Protein AF-A0A2B4RYU4-F1 (afdb_monomer)

Foldseek 3Di:
DDDDPQNVQLVLLVCCVVCVPPRVDDDQDPDPLSVVLLVCVVCLLVVLLVLLLLLLCLAPPDDPVPHPDDLCPVLDDPDDDPDPLVVVLSVLSSNVSSLVSLLVSLVVLLVNLVSLVVRHVLSNLVSLVSCVVSVLPLSLLSSLQDQLQCQFQPDSDQPCCDPPNVPPPDPDPDDPVSSVPDDCPVGDPSSVSSLLSSLVSLCSSPPVQLLSLVVCVVSVSLVSLVSQCVPPDLSNVLSSLSSVLSCQLQVDDVVCVVPVVSVVVNVVRPDDDPPRCSNPNPCPVPDSCVRVVVSVVSVVSSVVVCCSPSVDPPVDDDDDDPVVVVPDPPPPDPCVVVVDDDDDDPVCVVCVVVCCVPPPVVDDDPVVVVVPPPDPPPD

Mean predicted aligned error: 12.42 Å

Sequence (379 aa):
MYVSLAEIQVKEEEEAMNRPFTKGKLNVPSNRVEQLYEAMLPNLPQYVIAILKILLAAAPTAKPKTESINILADVFPQDMPSTVLLSMRLGIDVNRHKEIIVKAISAILFLLLKHYKLNHVYQFEYMSQHLVFANCIPLILKYLNQNISAFVAAKNTIPQLDFPACILGDPLELTAESLENADQEACCWRNLFSCINLVRILQKLTKWKHSRTMMLVVFKSAPILKRVLKVKHELLQLYVLKLLKAQTKFLGRNWRKSNMKTMSAIYQRVRHRLNDDWAYGNDLDARPWDFQGEENALRTCVDRFNNRRYGFENFDRLGESAEEDEYQPVDNNVLSVLGEKIELSSDFKNNYERWLEREVFSVSIDWDQLCSCTAQCVE

pLDDT: mean 83.66, std 15.29, range [33.97, 98.69]

Secondary structure (DSSP, 8-state):
-PPPHHHHHHHHHHHHHH-HHHHS-------HHHHHHHHHGGGHHHHHHHHHHHHHHTSTT--TTS-S--TTTTTS-SSPP-SHHHHHHHHHHHHHHHHHHHHHHHHHHHHHHHHHHHH-HHHHHHHHHHHHHTTHHHHHHHHHSS-HHHHHT-----GGGSTTHHHHS------HHHHH-----SS-HHHHHHHHHHHHHHHHHHTT-HHHHHHHHHTTHHHHHHHHTTS--HHHHHHHHHHHHHHHHHHHHHHHHHTHHHHHHHHHHS---TT--TTS---TT--TTTTHHHHHHHHHHHHHHHHHHH----TTSSS--HHHHTTSPP---HHHHTT------HHHHHTHHHHIIIIIISS---THHHH--------

Solvent-accessible surface area (backbone atoms only — not comparable to full-atom values): 22503 Å² total; per-residue (Å²): 133,93,79,53,71,56,58,53,51,52,48,53,52,51,45,17,69,78,33,49,93,86,40,46,82,68,89,76,72,94,43,76,64,48,55,50,47,62,73,38,55,92,49,39,65,60,53,51,45,52,55,51,51,54,46,50,57,38,33,94,84,52,59,89,90,77,54,98,57,73,87,53,66,88,71,57,64,96,68,77,65,89,45,72,68,53,44,54,50,49,53,32,51,56,50,32,51,26,39,51,51,38,29,51,52,30,47,52,57,40,48,50,57,46,52,30,42,72,74,37,49,49,58,23,47,51,56,44,49,47,37,53,73,66,44,43,62,65,51,51,48,56,66,52,61,54,66,52,66,58,55,26,50,41,84,50,74,57,70,70,71,31,87,63,40,57,77,77,47,79,90,71,79,89,44,78,66,62,70,71,64,59,74,89,69,84,51,30,62,50,44,46,52,24,52,39,32,47,44,48,40,54,41,64,63,25,64,97,30,68,40,55,32,41,50,41,57,75,68,56,39,63,71,39,47,59,57,53,52,71,46,93,41,71,71,46,36,48,40,42,38,52,50,48,47,68,37,41,20,57,61,26,68,69,49,49,67,77,35,43,74,57,54,53,49,33,66,75,70,47,91,81,58,96,88,58,61,44,85,49,59,81,44,58,82,68,51,75,69,78,34,46,62,63,56,50,53,51,48,53,54,32,52,50,51,43,48,74,74,63,50,67,76,71,85,80,62,88,73,78,59,73,76,58,65,78,70,50,85,73,84,82,49,66,71,57,65,74,64,55,84,77,83,76,51,70,69,54,67,76,41,43,70,65,46,41,49,59,69,54,70,68,42,90,75,70,67,68,65,73,74,62,70,68,80,80,75,78,129

Radius of gyration: 31.27 Å; Cα contacts (8 Å, |Δi|>4): 278; chains: 1; bounding box: 76×54×91 Å

Structure (mmCIF, N/CA/C/O backbone):
data_AF-A0A2B4RYU4-F1
#
_entry.id   AF-A0A2B4RYU4-F1
#
loop_
_atom_site.group_PDB
_atom_site.id
_atom_site.type_symbol
_atom_site.label_atom_id
_atom_site.label_alt_id
_atom_site.label_comp_id
_atom_site.label_asym_id
_atom_site.label_entity_id
_atom_site.label_seq_id
_atom_site.pdbx_PDB_ins_code
_atom_site.Cartn_x
_atom_site.Cartn_y
_atom_site.Cartn_z
_atom_site.occupancy
_atom_site.B_iso_or_equiv
_atom_site.auth_seq_id
_atom_site.auth_comp_id
_atom_site.auth_asym_id
_atom_site.auth_atom_id
_atom_site.pdbx_PDB_model_num
ATOM 1 N N . MET A 1 1 ? 13.214 -25.270 -10.792 1.00 73.00 1 MET A N 1
ATOM 2 C CA . MET A 1 1 ? 13.384 -23.963 -10.115 1.00 73.00 1 MET A CA 1
ATOM 3 C C . MET A 1 1 ? 12.075 -23.192 -10.288 1.00 73.00 1 MET A C 1
ATOM 5 O O . MET A 1 1 ? 11.528 -23.253 -11.378 1.00 73.00 1 MET A O 1
ATOM 9 N N . TYR A 1 2 ? 11.503 -22.584 -9.242 1.00 82.81 2 TYR A N 1
ATOM 10 C CA . TYR A 1 2 ? 10.251 -21.815 -9.379 1.00 82.81 2 TYR A CA 1
ATOM 11 C C . TYR A 1 2 ? 10.559 -20.449 -9.997 1.00 82.81 2 TYR A C 1
ATOM 13 O O . TYR A 1 2 ? 11.350 -19.711 -9.415 1.00 82.81 2 TYR A O 1
ATOM 21 N N . VAL A 1 3 ? 9.923 -20.124 -11.124 1.00 87.38 3 VAL A N 1
ATOM 22 C CA . VAL A 1 3 ? 9.978 -18.800 -11.762 1.00 87.38 3 VAL A CA 1
ATOM 23 C C . VAL A 1 3 ? 8.671 -18.081 -11.462 1.00 87.38 3 VAL A C 1
ATOM 25 O O . VAL A 1 3 ? 7.588 -18.657 -11.595 1.00 87.38 3 VAL A O 1
ATOM 28 N N . SER A 1 4 ? 8.751 -16.843 -10.987 1.00 91.19 4 SER A N 1
ATOM 29 C CA . SER A 1 4 ? 7.549 -16.076 -10.669 1.00 91.19 4 SER A CA 1
ATOM 30 C C . SER A 1 4 ? 6.933 -15.448 -11.920 1.00 91.19 4 SER A C 1
ATOM 32 O O . SER A 1 4 ? 7.648 -15.061 -12.835 1.00 91.19 4 SER A O 1
ATOM 34 N N . LEU A 1 5 ? 5.609 -15.251 -11.924 1.00 93.25 5 LEU A N 1
ATOM 35 C CA . LEU A 1 5 ? 4.920 -14.533 -13.008 1.00 93.25 5 LEU A CA 1
ATOM 36 C C . LEU A 1 5 ? 5.552 -13.161 -13.300 1.00 93.25 5 LEU A C 1
ATOM 38 O O . LEU A 1 5 ? 5.664 -12.769 -14.450 1.00 93.25 5 LEU A O 1
ATOM 42 N N . ALA A 1 6 ? 6.002 -12.454 -12.261 1.00 93.50 6 ALA A N 1
ATOM 43 C CA . ALA A 1 6 ? 6.658 -11.162 -12.420 1.00 93.50 6 ALA A CA 1
ATOM 44 C C . ALA A 1 6 ? 7.989 -11.265 -13.184 1.00 93.50 6 ALA A C 1
ATOM 46 O O . ALA A 1 6 ? 8.284 -10.388 -13.980 1.00 93.50 6 ALA A O 1
ATOM 47 N N . GLU A 1 7 ? 8.778 -12.320 -12.957 1.00 94.06 7 GLU A N 1
ATOM 48 C CA . GLU A 1 7 ? 10.036 -12.548 -13.688 1.00 94.06 7 GLU A CA 1
ATOM 49 C C . GLU A 1 7 ? 9.767 -12.897 -15.154 1.00 94.06 7 GLU A C 1
ATOM 51 O O . GLU A 1 7 ? 10.489 -12.429 -16.026 1.00 94.06 7 GLU A O 1
ATOM 56 N N . ILE A 1 8 ? 8.705 -13.663 -15.428 1.00 94.50 8 ILE A N 1
ATOM 57 C CA . ILE A 1 8 ? 8.271 -13.971 -16.799 1.00 94.50 8 ILE A CA 1
ATOM 58 C C . ILE A 1 8 ? 7.878 -12.680 -17.524 1.00 94.50 8 ILE A C 1
ATOM 60 O O . ILE A 1 8 ? 8.411 -12.399 -18.588 1.00 94.50 8 ILE A O 1
ATOM 64 N N . GLN A 1 9 ? 7.022 -11.864 -16.905 1.00 94.50 9 GLN A N 1
ATOM 65 C CA . GLN A 1 9 ? 6.551 -10.600 -17.477 1.00 94.50 9 GLN A CA 1
ATOM 66 C C . GLN A 1 9 ? 7.686 -9.601 -17.732 1.00 94.50 9 GLN A C 1
ATOM 68 O O . GLN A 1 9 ? 7.740 -9.000 -18.796 1.00 94.50 9 GLN A O 1
ATOM 73 N N . VAL A 1 10 ? 8.621 -9.437 -16.786 1.00 94.44 10 VAL A N 1
ATOM 74 C CA . VAL A 1 10 ? 9.797 -8.571 -17.002 1.00 94.44 10 VAL A CA 1
ATOM 75 C C . VAL A 1 10 ? 10.630 -9.073 -18.179 1.00 94.44 10 VAL A C 1
ATOM 77 O O . VAL A 1 10 ? 11.020 -8.278 -19.026 1.00 94.44 10 VAL A O 1
ATOM 80 N N . LYS A 1 11 ? 10.863 -10.386 -18.266 1.00 93.50 11 LYS A N 1
ATOM 81 C CA . LYS A 1 11 ? 11.647 -10.971 -19.353 1.00 93.50 11 LYS A CA 1
ATOM 82 C C . LYS A 1 11 ? 10.973 -10.797 -20.718 1.00 93.50 11 LYS A C 1
ATOM 84 O O . LYS A 1 11 ? 11.658 -10.518 -21.693 1.00 93.50 11 LYS A O 1
ATOM 89 N N . GLU A 1 12 ? 9.651 -10.943 -20.795 1.00 91.12 12 GLU A N 1
ATOM 90 C CA . GLU A 1 12 ? 8.887 -10.700 -22.028 1.00 91.12 12 GLU A CA 1
ATOM 91 C C . GLU A 1 12 ? 9.029 -9.249 -22.507 1.00 91.12 12 GLU A C 1
ATOM 93 O O . GLU A 1 12 ? 9.230 -9.014 -23.696 1.00 91.12 12 GLU A O 1
ATOM 98 N N . GLU A 1 13 ? 8.994 -8.280 -21.588 1.00 91.25 13 GLU A N 1
ATOM 99 C CA . GLU A 1 13 ? 9.215 -6.867 -21.912 1.00 91.25 13 GLU A CA 1
ATOM 100 C C . GLU A 1 13 ? 10.665 -6.585 -22.339 1.00 91.25 13 GLU A C 1
ATOM 102 O O . GLU A 1 13 ? 10.893 -5.864 -23.308 1.00 91.25 13 GLU A O 1
ATOM 107 N N . GLU A 1 14 ? 11.654 -7.197 -21.683 1.00 90.69 14 GLU A N 1
ATOM 108 C CA . GLU A 1 14 ? 13.061 -7.108 -22.099 1.00 90.69 14 GLU A CA 1
ATOM 109 C C . GLU A 1 14 ? 13.287 -7.713 -23.495 1.00 90.69 14 GLU A C 1
ATOM 111 O O . GLU A 1 14 ? 14.014 -7.146 -24.310 1.00 90.69 14 GLU A O 1
ATOM 116 N N . GLU A 1 15 ? 12.661 -8.851 -23.804 1.00 90.12 15 GLU A N 1
ATOM 117 C CA . GLU A 1 15 ? 12.723 -9.471 -25.132 1.00 90.12 15 GLU A CA 1
ATOM 118 C C . GLU A 1 15 ? 12.046 -8.605 -26.199 1.00 90.12 15 GLU A C 1
ATOM 120 O O . GLU A 1 15 ? 12.598 -8.456 -27.291 1.00 90.12 15 GLU A O 1
ATOM 125 N N . ALA A 1 16 ? 10.893 -8.006 -25.886 1.00 85.75 16 ALA A N 1
ATOM 126 C CA . ALA A 1 16 ? 10.193 -7.089 -26.782 1.00 85.75 16 ALA A CA 1
ATOM 127 C C . ALA A 1 16 ? 11.036 -5.848 -27.102 1.00 85.75 16 ALA A C 1
ATOM 129 O O . ALA A 1 16 ? 11.070 -5.414 -28.251 1.00 85.75 16 ALA A O 1
ATOM 130 N N . MET A 1 17 ? 11.762 -5.321 -26.113 1.00 82.06 17 MET A N 1
ATOM 131 C CA . MET A 1 17 ? 12.671 -4.189 -26.298 1.00 82.06 17 MET A CA 1
ATOM 132 C C . MET A 1 17 ? 13.934 -4.552 -27.083 1.00 82.06 17 MET A C 1
ATOM 134 O O . MET A 1 17 ? 14.358 -3.794 -27.946 1.00 82.06 17 MET A O 1
ATOM 138 N N . ASN A 1 18 ? 14.545 -5.702 -26.795 1.00 85.19 18 ASN A N 1
ATOM 139 C CA . ASN A 1 18 ? 15.780 -6.122 -27.464 1.00 85.19 18 ASN A CA 1
ATOM 140 C C . ASN A 1 18 ? 15.540 -6.611 -28.899 1.00 85.19 18 ASN A C 1
ATOM 142 O O . ASN A 1 18 ? 16.479 -6.700 -29.689 1.00 85.19 18 ASN A O 1
ATOM 146 N N . ARG A 1 19 ? 14.306 -7.013 -29.225 1.00 83.25 19 ARG A N 1
ATOM 147 C CA . ARG A 1 19 ? 13.935 -7.582 -30.526 1.00 83.25 19 ARG A CA 1
ATOM 148 C C . ARG A 1 19 ? 12.606 -6.994 -31.021 1.00 83.25 19 ARG A C 1
ATOM 150 O O . ARG A 1 19 ? 11.645 -7.753 -31.199 1.00 83.25 19 ARG A O 1
ATOM 157 N N . PRO A 1 20 ? 12.539 -5.677 -31.292 1.00 77.12 20 PRO A N 1
ATOM 158 C CA . PRO A 1 20 ? 11.285 -4.988 -31.608 1.00 77.12 20 PRO A CA 1
ATOM 159 C C . PRO A 1 20 ? 10.565 -5.602 -32.818 1.00 77.12 20 PRO A C 1
ATOM 161 O O . PRO A 1 20 ? 9.358 -5.831 -32.772 1.00 77.12 20 PRO A O 1
ATOM 164 N N . PHE A 1 21 ? 11.306 -6.017 -33.847 1.00 70.06 21 PHE A N 1
ATOM 165 C CA . PHE A 1 21 ? 10.738 -6.604 -35.067 1.00 70.06 21 PHE A CA 1
ATOM 166 C C . PHE A 1 21 ? 10.074 -7.975 -34.887 1.00 70.06 21 PHE A C 1
ATOM 168 O O . PHE A 1 21 ? 9.107 -8.289 -35.575 1.00 70.06 21 PHE A O 1
ATOM 175 N N . THR A 1 22 ? 10.586 -8.817 -33.983 1.00 74.00 22 THR A N 1
ATOM 176 C CA . THR A 1 22 ? 10.101 -10.206 -33.825 1.00 74.00 22 THR A CA 1
ATOM 177 C C . THR A 1 22 ? 9.258 -10.409 -32.573 1.00 74.00 22 THR A C 1
ATOM 179 O O . THR A 1 22 ? 8.440 -11.328 -32.521 1.00 74.00 22 THR A O 1
ATOM 182 N N . LYS A 1 23 ? 9.460 -9.573 -31.551 1.00 73.94 23 LYS A N 1
ATOM 183 C CA . LYS A 1 23 ? 8.841 -9.695 -30.227 1.00 73.94 23 LYS A CA 1
ATOM 184 C C . LYS A 1 23 ? 8.180 -8.403 -29.737 1.00 73.94 23 LYS A C 1
ATOM 186 O O . LYS A 1 23 ? 7.571 -8.430 -28.674 1.00 73.94 23 LYS A O 1
ATOM 191 N N . GLY A 1 24 ? 8.247 -7.301 -30.490 1.00 66.25 24 GLY A N 1
ATOM 192 C CA . GLY A 1 24 ? 7.692 -6.005 -30.074 1.00 66.25 24 GLY A CA 1
ATOM 193 C C . GLY A 1 24 ? 6.163 -5.979 -29.960 1.00 66.25 24 GLY A C 1
ATOM 194 O O . GLY A 1 24 ? 5.617 -5.294 -29.091 1.00 66.25 24 GLY A O 1
ATOM 195 N N . LYS A 1 25 ? 5.457 -6.777 -30.777 1.00 68.69 25 LYS A N 1
ATOM 196 C CA . LYS A 1 25 ? 3.997 -6.949 -30.695 1.00 68.69 25 LYS A CA 1
ATOM 197 C C . LYS A 1 25 ? 3.640 -8.023 -29.668 1.00 68.69 25 LYS A C 1
ATOM 199 O O . LYS A 1 25 ? 3.584 -9.211 -29.978 1.00 68.69 25 LYS A O 1
ATOM 204 N N . LEU A 1 26 ? 3.385 -7.589 -28.436 1.00 75.56 26 LEU A N 1
ATOM 205 C CA . LEU A 1 26 ? 2.845 -8.440 -27.375 1.00 75.56 26 LEU A CA 1
ATOM 206 C C . LEU A 1 26 ? 1.313 -8.405 -27.385 1.00 75.56 26 LEU A C 1
ATOM 208 O O . LEU A 1 26 ? 0.710 -7.338 -27.473 1.00 75.56 26 LEU A O 1
ATOM 212 N N . ASN A 1 27 ? 0.683 -9.574 -27.241 1.00 77.12 27 ASN A N 1
ATOM 213 C CA . ASN A 1 27 ? -0.769 -9.671 -27.102 1.00 77.12 27 ASN A CA 1
ATOM 214 C C . ASN A 1 27 ? -1.208 -9.091 -25.755 1.00 77.12 27 ASN A C 1
ATOM 216 O O . ASN A 1 27 ? -0.946 -9.663 -24.694 1.00 77.12 27 ASN A O 1
ATOM 220 N N . VAL A 1 28 ? -1.910 -7.964 -25.810 1.00 82.06 28 VAL A N 1
ATOM 221 C CA . VAL A 1 28 ? -2.458 -7.293 -24.634 1.00 82.06 28 VAL A CA 1
ATOM 222 C C . VAL A 1 28 ? -3.771 -7.974 -24.222 1.00 82.06 28 VAL A C 1
ATOM 224 O O . VAL A 1 28 ? -4.715 -8.013 -25.013 1.00 82.06 28 VAL A O 1
ATOM 227 N N . PRO A 1 29 ? -3.882 -8.539 -23.004 1.00 80.88 29 PRO A N 1
ATOM 228 C CA . PRO A 1 29 ? -5.130 -9.125 -22.533 1.00 80.88 29 PRO A CA 1
ATOM 229 C C . PRO A 1 29 ? -6.221 -8.059 -22.362 1.00 80.88 29 PRO A C 1
ATOM 231 O O . PRO A 1 29 ? -6.123 -7.201 -21.490 1.00 80.88 29 PRO A O 1
ATOM 234 N N . SER A 1 30 ? -7.318 -8.171 -23.116 1.00 84.25 30 SER A N 1
ATOM 235 C CA . SER A 1 30 ? -8.495 -7.300 -22.966 1.00 84.25 30 SER A CA 1
ATOM 236 C C . SER A 1 30 ? -9.383 -7.757 -21.804 1.00 84.25 30 SER A C 1
ATOM 238 O O . SER A 1 30 ? -10.428 -8.386 -21.976 1.00 84.25 30 SER A O 1
ATOM 240 N N . ASN A 1 31 ? -8.930 -7.501 -20.578 1.00 93.75 31 ASN A N 1
ATOM 241 C CA . ASN A 1 31 ? -9.692 -7.781 -19.364 1.00 93.75 31 ASN A CA 1
ATOM 242 C C . ASN A 1 31 ? -10.094 -6.480 -18.646 1.00 93.75 31 ASN A C 1
ATOM 244 O O . ASN A 1 31 ? -9.566 -5.405 -18.914 1.00 93.75 31 ASN A O 1
ATOM 248 N N . ARG A 1 32 ? -11.029 -6.569 -17.691 1.00 95.31 32 ARG A N 1
ATOM 249 C CA . ARG A 1 32 ? -11.532 -5.387 -16.959 1.00 95.31 32 ARG A CA 1
ATOM 250 C C . ARG A 1 32 ? -10.447 -4.645 -16.170 1.00 95.31 32 ARG A C 1
ATOM 252 O O . ARG A 1 32 ? -10.604 -3.461 -15.903 1.00 95.31 32 ARG A O 1
ATOM 259 N N . VAL A 1 33 ? -9.387 -5.338 -15.749 1.00 95.75 33 VAL A N 1
ATOM 260 C CA . VAL A 1 33 ? -8.271 -4.721 -15.016 1.00 95.75 33 VAL A CA 1
ATOM 261 C C . VAL A 1 33 ? -7.400 -3.908 -15.968 1.00 95.75 33 VAL A C 1
ATOM 263 O O . VAL A 1 33 ? -6.996 -2.811 -15.600 1.00 95.75 33 VAL A O 1
ATOM 266 N N . GLU A 1 34 ? -7.163 -4.421 -17.174 1.00 95.06 34 GLU A N 1
ATOM 267 C CA . GLU A 1 34 ? -6.465 -3.717 -18.250 1.00 95.06 34 GLU A CA 1
ATOM 268 C C . GLU A 1 34 ? -7.203 -2.435 -18.636 1.00 95.06 34 GLU A C 1
ATOM 270 O O . GLU A 1 34 ? -6.629 -1.357 -18.543 1.00 95.06 34 GLU A O 1
ATOM 275 N N . GLN A 1 35 ? -8.497 -2.546 -18.950 1.00 94.62 35 GLN A N 1
ATOM 276 C CA . GLN A 1 35 ? -9.337 -1.404 -19.333 1.00 94.62 35 GLN A CA 1
ATOM 277 C C . GLN A 1 35 ? -9.382 -0.338 -18.232 1.00 94.62 35 GLN A C 1
ATOM 279 O O . GLN A 1 35 ? -9.326 0.858 -18.505 1.00 94.62 35 GLN A O 1
ATOM 284 N N . LEU A 1 36 ? -9.459 -0.761 -16.963 1.00 95.94 36 LEU A N 1
ATOM 285 C CA . LEU A 1 36 ? -9.406 0.165 -15.834 1.00 95.94 36 LEU A CA 1
ATOM 286 C C . LEU A 1 36 ? -8.035 0.841 -15.718 1.00 95.94 36 LEU A C 1
ATOM 288 O O . LEU A 1 36 ? -7.981 2.037 -15.444 1.00 95.94 36 LEU A O 1
ATOM 292 N N . TYR A 1 37 ? -6.938 0.096 -15.890 1.00 96.31 37 TYR A N 1
ATOM 293 C CA . TYR A 1 37 ? -5.592 0.661 -15.829 1.00 96.31 37 TYR A CA 1
ATOM 294 C C . TYR A 1 37 ? -5.393 1.714 -16.917 1.00 96.31 37 TYR A C 1
ATOM 296 O O . TYR A 1 37 ? -4.985 2.826 -16.601 1.00 96.31 37 TYR A O 1
ATOM 304 N N . GLU A 1 38 ? -5.741 1.378 -18.158 1.00 94.31 38 GLU A N 1
ATOM 305 C CA . GLU A 1 38 ? -5.667 2.262 -19.321 1.00 94.31 38 GLU A CA 1
ATOM 306 C C . GLU A 1 38 ? -6.496 3.536 -19.115 1.00 94.31 38 GLU A C 1
ATOM 308 O O . GLU A 1 38 ? -5.972 4.642 -19.229 1.00 94.31 38 GLU A O 1
ATOM 313 N N . ALA A 1 39 ? -7.755 3.403 -18.683 1.00 94.12 39 ALA A N 1
ATOM 314 C CA . ALA A 1 39 ? -8.619 4.550 -18.403 1.00 94.12 39 ALA A CA 1
ATOM 315 C C . ALA A 1 39 ? -8.094 5.434 -17.256 1.00 94.12 39 ALA A C 1
ATOM 317 O O . ALA A 1 39 ? -8.289 6.650 -17.255 1.00 94.12 39 ALA A O 1
ATOM 318 N N . MET A 1 40 ? -7.439 4.838 -16.254 1.00 95.06 40 MET A N 1
ATOM 319 C CA . MET A 1 40 ? -6.868 5.586 -15.134 1.00 95.06 40 MET A CA 1
ATOM 320 C C . MET A 1 40 ? -5.502 6.199 -15.450 1.00 95.06 40 MET A C 1
ATOM 322 O O . MET A 1 40 ? -5.127 7.154 -14.772 1.00 95.06 40 MET A O 1
ATOM 326 N N . LEU A 1 41 ? -4.759 5.666 -16.424 1.00 93.81 41 LEU A N 1
ATOM 327 C CA . LEU A 1 41 ? -3.349 5.977 -16.664 1.00 93.81 41 LEU A CA 1
ATOM 328 C C . LEU A 1 41 ? -3.058 7.486 -16.809 1.00 93.81 41 LEU A C 1
ATOM 330 O O . LEU A 1 41 ? -2.177 7.954 -16.081 1.00 93.81 41 LEU A O 1
ATOM 334 N N . PRO A 1 42 ? -3.806 8.280 -17.612 1.00 92.69 42 PRO A N 1
ATOM 335 C CA . PRO A 1 42 ? -3.514 9.707 -17.816 1.00 92.69 42 PRO A CA 1
ATOM 336 C C . PRO A 1 42 ? -3.561 10.546 -16.539 1.00 92.69 42 PRO A C 1
ATOM 338 O O . PRO A 1 42 ? -2.812 11.506 -16.381 1.00 92.69 42 PRO A O 1
ATOM 341 N N . ASN A 1 43 ? -4.462 10.181 -15.624 1.00 94.38 43 ASN A N 1
ATOM 342 C CA . ASN A 1 43 ? -4.761 10.946 -14.415 1.00 94.38 43 ASN A CA 1
ATOM 343 C C . ASN A 1 43 ? -4.404 10.184 -13.128 1.00 94.38 43 ASN A C 1
ATOM 345 O O . ASN A 1 43 ? -4.799 10.575 -12.023 1.00 94.38 43 ASN A O 1
ATOM 349 N N . LEU A 1 44 ? -3.663 9.075 -13.244 1.00 93.44 44 LEU A N 1
ATOM 350 C CA . LEU A 1 44 ? -3.334 8.216 -12.111 1.00 93.44 44 LEU A CA 1
ATOM 351 C C . LEU A 1 44 ? -2.614 8.974 -10.983 1.00 93.44 44 LEU A C 1
ATOM 353 O O . LEU A 1 44 ? -3.003 8.781 -9.825 1.00 93.44 44 LEU A O 1
ATOM 357 N N . PRO A 1 45 ? -1.627 9.856 -11.254 1.00 93.62 45 PRO A N 1
ATOM 358 C CA . PRO A 1 45 ? -0.973 10.628 -10.199 1.00 93.62 45 PRO A CA 1
ATOM 359 C C . PRO A 1 45 ? -1.967 11.489 -9.407 1.00 93.62 45 PRO A C 1
ATOM 361 O O . PRO A 1 45 ? -1.931 11.508 -8.174 1.00 93.62 45 PRO A O 1
ATOM 364 N N . GLN A 1 46 ? -2.902 12.155 -10.094 1.00 94.88 46 GLN A N 1
ATOM 365 C CA . GLN A 1 46 ? -3.934 12.987 -9.474 1.00 94.88 46 GLN A CA 1
ATOM 366 C C . GLN A 1 46 ? -4.889 12.137 -8.628 1.00 94.88 46 GLN A C 1
ATOM 368 O O . GLN A 1 46 ? -5.178 12.504 -7.487 1.00 94.88 46 GLN A O 1
ATOM 373 N N . TYR A 1 47 ? -5.331 10.980 -9.135 1.00 95.88 47 TYR A N 1
ATOM 374 C CA . TYR A 1 47 ? -6.201 10.061 -8.393 1.00 95.88 47 TYR A CA 1
ATOM 375 C C . TYR A 1 47 ? -5.531 9.526 -7.126 1.00 95.88 47 TYR A C 1
ATOM 377 O O . TYR A 1 47 ? -6.155 9.487 -6.062 1.00 95.88 47 TYR A O 1
ATOM 385 N N . VAL A 1 48 ? -4.248 9.165 -7.209 1.00 96.44 48 VAL A N 1
ATOM 386 C CA . VAL A 1 48 ? -3.463 8.725 -6.050 1.00 96.44 48 VAL A CA 1
ATOM 387 C C . VAL A 1 48 ? -3.379 9.836 -5.005 1.00 96.44 48 VAL A C 1
ATOM 389 O O . VAL A 1 48 ? -3.686 9.597 -3.836 1.00 96.44 48 VAL A O 1
ATOM 392 N N . ILE A 1 49 ? -3.024 11.059 -5.406 1.00 94.94 49 ILE A N 1
ATOM 393 C CA . ILE A 1 49 ? -2.938 12.203 -4.487 1.00 94.94 49 ILE A CA 1
ATOM 394 C C . ILE A 1 49 ? -4.298 12.483 -3.838 1.00 94.94 49 ILE A C 1
ATOM 396 O O . ILE A 1 49 ? -4.362 12.675 -2.623 1.00 94.94 49 ILE A O 1
ATOM 400 N N . ALA A 1 50 ? -5.383 12.485 -4.615 1.00 94.00 50 ALA A N 1
ATOM 401 C CA . ALA A 1 50 ? -6.731 12.736 -4.112 1.00 94.00 50 ALA A CA 1
ATOM 402 C C . ALA A 1 50 ? -7.139 11.704 -3.050 1.00 94.00 50 ALA A C 1
ATOM 404 O O . ALA A 1 50 ? -7.508 12.079 -1.936 1.00 94.00 50 ALA A O 1
ATOM 405 N N . ILE A 1 51 ? -6.984 10.408 -3.342 1.00 95.25 51 ILE A N 1
ATOM 406 C CA . ILE A 1 51 ? -7.320 9.330 -2.403 1.00 95.25 51 ILE A CA 1
ATOM 407 C C . ILE A 1 51 ? -6.480 9.421 -1.120 1.00 95.25 51 ILE A C 1
ATOM 409 O O . ILE A 1 51 ? -7.010 9.244 -0.021 1.00 95.25 51 ILE A O 1
ATOM 413 N N . LEU A 1 52 ? -5.182 9.725 -1.222 1.00 95.38 52 LEU A N 1
ATOM 414 C CA . LEU A 1 52 ? -4.324 9.862 -0.041 1.00 95.38 52 LEU A CA 1
ATOM 415 C C . LEU A 1 52 ? -4.649 11.114 0.785 1.00 95.38 52 LEU A C 1
ATOM 417 O O . LEU A 1 52 ? -4.567 11.058 2.012 1.00 95.38 52 LEU A O 1
ATOM 421 N N . LYS A 1 53 ? -5.063 12.221 0.155 1.00 92.81 53 LYS A N 1
ATOM 422 C CA . LYS A 1 53 ? -5.546 13.413 0.871 1.00 92.81 53 LYS A CA 1
ATOM 423 C C . LYS A 1 53 ? -6.826 13.119 1.654 1.00 92.81 53 LYS A C 1
ATOM 425 O O . LYS A 1 53 ? -6.920 13.524 2.809 1.00 92.81 53 LYS A O 1
ATOM 430 N N . ILE A 1 54 ? -7.767 12.369 1.075 1.00 92.88 54 ILE A N 1
ATOM 431 C CA . ILE A 1 54 ? -8.988 11.944 1.782 1.00 92.88 54 ILE A CA 1
ATOM 432 C C . ILE A 1 54 ? -8.631 10.999 2.943 1.00 92.88 54 ILE A C 1
ATOM 434 O O . ILE A 1 54 ? -9.160 11.141 4.044 1.00 92.88 54 ILE A O 1
ATOM 438 N N . LEU A 1 55 ? -7.685 10.073 2.742 1.00 93.12 55 LEU A N 1
ATOM 439 C CA . LEU A 1 55 ? -7.207 9.186 3.809 1.00 93.12 55 LEU A CA 1
ATOM 440 C C . LEU A 1 55 ? -6.556 9.960 4.963 1.00 93.12 55 LEU A C 1
ATOM 442 O O . LEU A 1 55 ? -6.752 9.606 6.126 1.00 93.12 55 LEU A O 1
ATOM 446 N N . LEU A 1 56 ? -5.778 10.998 4.646 1.00 91.62 56 LEU A N 1
ATOM 447 C CA . LEU A 1 56 ? -5.199 11.896 5.640 1.00 91.62 56 LEU A CA 1
ATOM 448 C C . LEU A 1 56 ? -6.298 12.632 6.414 1.00 91.62 56 LEU A C 1
ATOM 450 O O . LEU A 1 56 ? -6.231 12.641 7.640 1.00 91.62 56 LEU A O 1
ATOM 454 N N . ALA A 1 57 ? -7.328 13.127 5.722 1.00 89.00 57 ALA A N 1
ATOM 455 C CA . ALA A 1 57 ? -8.444 13.825 6.354 1.00 89.00 57 ALA A CA 1
ATOM 456 C C . ALA A 1 57 ? -9.278 12.949 7.298 1.00 89.00 57 ALA A C 1
ATOM 458 O O . ALA A 1 57 ? -9.784 13.394 8.329 1.00 89.00 57 ALA A O 1
ATOM 459 N N . ALA A 1 58 ? -9.371 11.658 6.987 1.00 88.88 58 ALA A N 1
ATOM 460 C CA . ALA A 1 58 ? -10.036 10.678 7.834 1.00 88.88 58 ALA A CA 1
ATOM 461 C C . ALA A 1 58 ? -9.133 10.116 8.951 1.00 88.88 58 ALA A C 1
ATOM 463 O O . ALA A 1 58 ? -9.562 9.249 9.718 1.00 88.88 58 ALA A O 1
ATOM 464 N N . ALA A 1 59 ? -7.884 10.579 9.076 1.00 85.25 59 ALA A N 1
ATOM 465 C CA . ALA A 1 59 ? -6.987 10.103 10.120 1.00 85.25 59 ALA A CA 1
ATOM 466 C C . ALA A 1 59 ? -7.475 10.551 11.516 1.00 85.25 59 ALA A C 1
ATOM 468 O O . ALA A 1 59 ? -7.840 11.711 11.704 1.00 85.25 59 ALA A O 1
ATOM 469 N N . PRO A 1 60 ? -7.400 9.698 12.554 1.00 74.00 60 PRO A N 1
ATOM 470 C CA . PRO A 1 60 ? -7.855 10.062 13.904 1.00 74.00 60 PRO A CA 1
ATOM 471 C C . PRO A 1 60 ? -7.108 11.248 14.535 1.00 74.00 60 PRO A C 1
ATOM 473 O O . PRO A 1 60 ? -7.614 11.892 15.445 1.00 74.00 60 PRO A O 1
ATOM 476 N N . THR A 1 61 ? -5.899 11.549 14.049 1.00 72.12 61 THR A N 1
ATOM 477 C CA . THR A 1 61 ? -5.058 12.671 14.507 1.00 72.12 61 THR A CA 1
ATOM 478 C C . THR A 1 61 ? -5.153 13.915 13.616 1.00 72.12 61 THR A C 1
ATOM 480 O O . THR A 1 61 ? -4.408 14.877 13.827 1.00 72.12 61 THR A O 1
ATOM 483 N N . ALA A 1 62 ? -6.024 13.899 12.605 1.00 69.12 62 ALA A N 1
ATOM 484 C CA . ALA A 1 62 ? -6.276 15.032 11.724 1.00 69.12 62 ALA A CA 1
ATOM 485 C C . ALA A 1 62 ? -6.845 16.217 12.519 1.00 69.12 62 ALA A C 1
ATOM 487 O O . ALA A 1 62 ? -7.840 16.081 13.236 1.00 69.12 62 ALA A O 1
ATOM 488 N N . LYS A 1 63 ? -6.201 17.387 12.414 1.00 61.50 63 LYS A N 1
ATOM 489 C CA . LYS A 1 63 ? -6.730 18.630 12.987 1.00 61.50 63 LYS A CA 1
ATOM 490 C C . LYS A 1 63 ? -7.666 19.281 11.957 1.00 61.50 63 LYS A C 1
ATOM 492 O O . LYS A 1 63 ? -7.230 19.493 10.827 1.00 61.50 63 LYS A O 1
ATOM 497 N N . PRO A 1 64 ? -8.883 19.706 12.346 1.00 55.28 64 PRO A N 1
ATOM 498 C CA . PRO A 1 64 ? -9.887 20.233 11.415 1.00 55.28 64 PRO A CA 1
ATOM 499 C C . PRO A 1 64 ? -9.479 21.532 10.696 1.00 55.28 64 PRO A C 1
ATOM 501 O O . PRO A 1 64 ? -10.080 21.884 9.693 1.00 55.28 64 PRO A O 1
ATOM 504 N N . LYS A 1 65 ? -8.452 22.251 11.174 1.00 51.00 65 LYS A N 1
ATOM 505 C CA . LYS A 1 65 ? -8.005 23.535 10.595 1.00 51.00 65 LYS A CA 1
ATOM 506 C C . LYS A 1 65 ? -6.942 23.417 9.492 1.00 51.00 65 LYS A C 1
ATOM 508 O O . LYS A 1 65 ? -6.544 24.438 8.948 1.00 51.00 65 LYS A O 1
ATOM 513 N N . THR A 1 66 ? -6.435 22.220 9.192 1.00 50.69 66 THR A N 1
ATOM 514 C CA . THR A 1 66 ? -5.229 22.053 8.347 1.00 50.69 66 THR A CA 1
ATOM 515 C C . THR A 1 66 ? -5.441 21.279 7.051 1.00 50.69 66 THR A C 1
ATOM 517 O O . THR A 1 66 ? -4.485 21.096 6.301 1.00 50.69 66 THR A O 1
ATOM 520 N N . GLU A 1 67 ? -6.653 20.810 6.763 1.00 55.31 67 GLU A N 1
ATOM 521 C CA . GLU A 1 67 ? -6.899 19.923 5.625 1.00 55.31 67 GLU A CA 1
ATOM 522 C C . GLU A 1 67 ? -7.862 20.567 4.633 1.00 55.31 67 GLU A C 1
ATOM 524 O O . GLU A 1 67 ? -8.935 21.037 4.991 1.00 55.31 67 GLU A O 1
ATOM 529 N N . SER A 1 68 ? -7.462 20.591 3.362 1.00 61.19 68 SER A N 1
ATOM 530 C CA . SER A 1 68 ? -8.209 21.228 2.273 1.00 61.19 68 SER A CA 1
ATOM 531 C C . SER A 1 68 ? -9.507 20.501 1.896 1.00 61.19 68 SER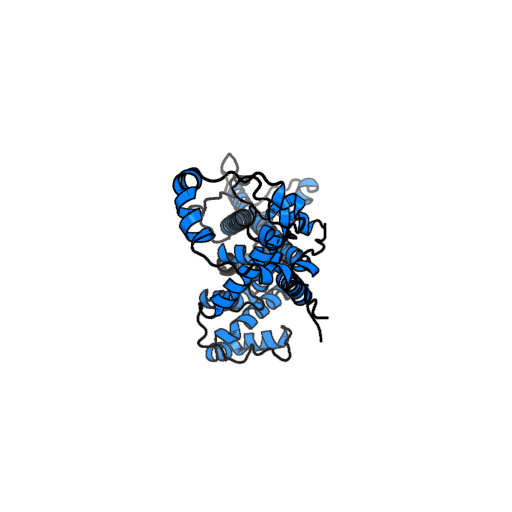 A C 1
ATOM 533 O O . SER A 1 68 ? -10.215 20.959 1.009 1.00 61.19 68 SER A O 1
ATOM 535 N N . ILE A 1 69 ? -9.788 19.341 2.501 1.00 74.38 69 ILE A N 1
ATOM 536 C CA . ILE A 1 69 ? -10.944 18.491 2.197 1.00 74.38 69 ILE A CA 1
ATOM 537 C C . ILE A 1 69 ? -11.777 18.339 3.468 1.00 74.38 69 ILE A C 1
ATOM 539 O O . ILE A 1 69 ? -11.334 17.709 4.428 1.00 74.38 69 ILE A O 1
ATOM 543 N N . ASN A 1 70 ? -12.996 18.878 3.457 1.00 78.19 70 ASN A N 1
ATOM 544 C CA . ASN A 1 70 ? -13.936 18.722 4.561 1.00 78.19 70 ASN A CA 1
ATOM 545 C C . ASN A 1 70 ? -14.808 17.475 4.360 1.00 78.19 70 ASN A C 1
ATOM 547 O O . ASN A 1 70 ? -15.934 17.565 3.882 1.00 78.19 70 ASN A O 1
ATOM 551 N N . ILE A 1 71 ? -14.292 16.310 4.755 1.00 80.56 71 ILE A N 1
ATOM 552 C CA . ILE A 1 71 ? -15.032 15.036 4.694 1.00 80.56 71 ILE A CA 1
ATOM 553 C C . ILE A 1 71 ? -16.232 14.970 5.653 1.00 80.56 71 ILE A C 1
ATOM 555 O O . ILE A 1 71 ? -16.966 13.995 5.638 1.00 80.56 71 ILE A O 1
ATOM 559 N N . LEU A 1 72 ? -16.395 15.953 6.543 1.00 79.56 72 LEU A N 1
ATOM 560 C CA . LEU A 1 72 ? -17.479 15.978 7.526 1.00 79.56 72 LEU A CA 1
ATOM 561 C C . LEU A 1 72 ? -18.645 16.869 7.092 1.00 79.56 72 LEU A C 1
ATOM 563 O O . LEU A 1 72 ? -19.644 16.923 7.802 1.00 79.56 72 LEU A O 1
ATOM 567 N N . ALA A 1 73 ? -18.537 17.547 5.943 1.00 78.50 73 ALA A N 1
ATOM 568 C CA . ALA A 1 73 ? -19.602 18.396 5.413 1.00 78.50 73 ALA A CA 1
ATOM 569 C C . ALA A 1 73 ? -20.930 17.633 5.257 1.00 78.50 73 ALA A C 1
ATOM 571 O O . ALA A 1 73 ? -21.974 18.180 5.588 1.00 78.50 73 ALA A O 1
ATOM 572 N N . ASP A 1 74 ? -20.871 16.358 4.863 1.00 70.88 74 ASP A N 1
ATOM 573 C CA . ASP A 1 74 ? -22.053 15.504 4.674 1.00 70.88 74 ASP A CA 1
ATOM 574 C C . ASP A 1 74 ? -22.616 14.928 5.988 1.00 70.88 74 ASP A C 1
ATOM 576 O O . ASP A 1 74 ? -23.690 14.332 5.999 1.00 70.88 74 ASP A O 1
ATOM 580 N N . VAL A 1 75 ? -21.879 15.060 7.097 1.00 76.06 75 VAL A N 1
ATOM 581 C CA . VAL A 1 75 ? -22.265 14.529 8.417 1.00 76.06 75 VAL A CA 1
ATOM 582 C C . VAL A 1 75 ? -22.840 15.627 9.308 1.00 76.06 75 VAL A C 1
ATOM 584 O O . VAL A 1 75 ? -23.659 15.345 10.183 1.00 76.06 75 VAL A O 1
ATOM 587 N N . PHE A 1 76 ? -22.408 16.876 9.120 1.00 79.38 76 PHE A N 1
ATOM 588 C CA . PHE A 1 76 ? -22.881 17.975 9.946 1.00 79.38 76 PHE A CA 1
ATOM 589 C C . PHE A 1 76 ? -24.325 18.359 9.588 1.00 79.38 76 PHE A C 1
ATOM 591 O O . PHE A 1 76 ? -24.610 18.655 8.427 1.00 79.38 76 PHE A O 1
ATOM 598 N N . PRO A 1 77 ? -25.243 18.382 10.574 1.00 76.88 77 PRO A N 1
ATOM 599 C CA . PRO A 1 77 ? -26.598 18.870 10.355 1.00 76.88 77 PRO A CA 1
ATOM 600 C C . PRO A 1 77 ? -26.599 20.381 10.079 1.00 76.88 77 PRO A C 1
ATOM 602 O O . PRO A 1 77 ? -25.671 21.093 10.465 1.00 76.88 77 PRO A O 1
ATOM 605 N N . GLN A 1 78 ? -27.665 20.870 9.434 1.00 74.06 78 GLN A N 1
ATOM 606 C CA . GLN A 1 78 ? -27.866 22.308 9.203 1.00 74.06 78 GLN A CA 1
ATOM 607 C C . GLN A 1 78 ? -27.981 23.076 10.529 1.00 74.06 78 GLN A C 1
ATOM 609 O O . GLN A 1 78 ? -27.366 24.129 10.681 1.00 74.06 78 GLN A O 1
ATOM 614 N N . ASP A 1 79 ? -28.688 22.495 11.503 1.00 77.50 79 ASP A N 1
ATOM 615 C CA . ASP A 1 79 ? -28.809 23.021 12.859 1.00 77.50 79 ASP A CA 1
ATOM 616 C C . ASP A 1 79 ? -27.928 22.232 13.829 1.00 77.50 79 ASP A C 1
ATOM 618 O O . ASP A 1 79 ? -28.015 21.003 13.930 1.00 77.50 79 ASP A O 1
ATOM 622 N N . MET A 1 80 ? -27.080 22.942 14.574 1.00 78.50 80 MET A N 1
ATOM 623 C CA . MET A 1 80 ? -26.199 22.307 15.550 1.00 78.50 80 MET A CA 1
ATOM 624 C C . MET A 1 80 ? -26.998 21.737 16.730 1.00 78.50 80 MET A C 1
ATOM 626 O O . MET A 1 80 ? -27.918 22.390 17.231 1.00 78.50 80 MET A O 1
ATOM 630 N N . PRO A 1 81 ? -26.633 20.541 17.222 1.00 78.81 81 PRO A N 1
ATOM 631 C CA . PRO A 1 81 ? -27.353 19.900 18.310 1.00 78.81 81 PRO A CA 1
ATOM 632 C C . PRO A 1 81 ? -27.302 20.739 19.591 1.00 78.81 81 PRO A C 1
ATOM 634 O O . PRO A 1 81 ? -26.230 21.105 20.069 1.00 78.81 81 PRO A O 1
ATOM 637 N N . SER A 1 82 ? -28.476 21.011 20.161 1.00 79.12 82 SER A N 1
ATOM 638 C CA . SER A 1 82 ? -28.641 21.818 21.377 1.00 79.12 82 SER A CA 1
ATOM 639 C C . SER A 1 82 ? -28.484 21.012 22.670 1.00 79.12 82 SER A C 1
ATOM 641 O O . SER A 1 82 ? -28.191 21.583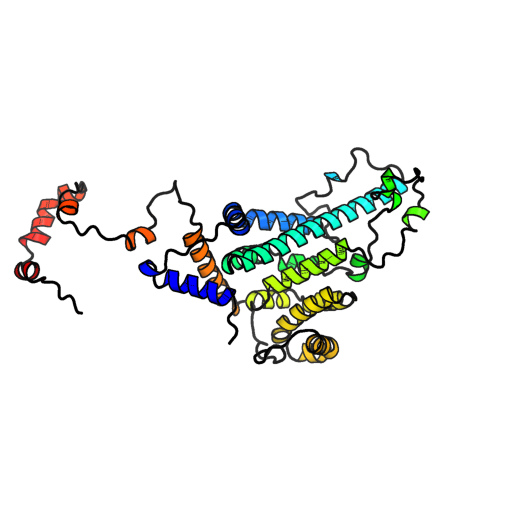 23.720 1.00 79.12 82 SER A O 1
ATOM 643 N N . THR A 1 83 ? -28.652 19.686 22.613 1.00 85.81 83 THR A N 1
ATOM 644 C CA . THR A 1 83 ? -28.556 18.799 23.780 1.00 85.81 83 THR A CA 1
ATOM 645 C C . THR A 1 83 ? -27.251 18.006 23.795 1.00 85.81 83 THR A C 1
ATOM 647 O O . THR A 1 83 ? -26.695 17.645 22.754 1.00 85.81 83 THR A O 1
ATOM 650 N N . VAL A 1 84 ? -26.779 17.678 25.003 1.00 83.62 84 VAL A N 1
ATOM 651 C CA . VAL A 1 84 ? -25.570 16.859 25.215 1.00 83.62 84 VAL A CA 1
ATOM 652 C C . VAL A 1 84 ? -25.689 15.508 24.505 1.00 83.62 84 VAL A C 1
ATOM 654 O O . VAL A 1 84 ? -24.738 15.067 23.866 1.00 83.62 84 VAL A O 1
ATOM 657 N N . LEU A 1 85 ? -26.870 14.888 24.547 1.00 81.50 85 LEU A N 1
ATOM 658 C CA . LEU A 1 85 ? -27.118 13.582 23.938 1.00 81.50 85 LEU A CA 1
ATOM 659 C C . LEU A 1 85 ? -27.014 13.621 22.405 1.00 81.50 85 LEU A C 1
ATOM 661 O O . LEU A 1 85 ? -26.371 12.760 21.806 1.00 81.50 85 LEU A O 1
ATOM 665 N N . LEU A 1 86 ? -27.575 14.651 21.763 1.00 81.94 86 LEU A N 1
ATOM 666 C CA . LEU A 1 86 ? -27.447 14.834 20.315 1.00 81.94 86 LEU A CA 1
ATOM 667 C C . LEU A 1 86 ? -26.001 15.157 19.905 1.00 81.94 86 LEU A C 1
ATOM 669 O O . LEU A 1 86 ? -25.542 14.700 18.860 1.00 81.94 86 LEU A O 1
ATOM 673 N N . SER A 1 87 ? -25.261 15.889 20.743 1.00 84.62 87 SER A N 1
ATOM 674 C CA . SER A 1 87 ? -23.834 16.161 20.531 1.00 84.62 87 SER A CA 1
ATOM 675 C C . SER A 1 87 ? -22.977 14.891 20.638 1.00 84.62 87 SER A C 1
ATOM 677 O O . SER A 1 87 ? -22.127 14.638 19.782 1.00 84.62 87 SER A O 1
ATOM 679 N N . MET A 1 88 ? -23.241 14.034 21.632 1.00 84.19 88 MET A N 1
ATOM 680 C CA . MET A 1 88 ? -22.589 12.724 21.767 1.00 84.19 88 MET A CA 1
ATOM 681 C C . MET A 1 88 ? -22.860 11.828 20.554 1.00 84.19 88 MET A C 1
ATOM 683 O O . MET A 1 88 ? -21.923 11.256 19.995 1.00 84.19 88 MET A O 1
ATOM 687 N N . ARG A 1 89 ? -24.120 11.764 20.100 1.00 84.00 89 ARG A N 1
ATOM 688 C CA . ARG A 1 89 ? -24.509 11.042 18.880 1.00 84.00 89 ARG A CA 1
ATOM 689 C C . ARG A 1 89 ? -23.741 11.547 17.658 1.00 84.00 89 ARG A C 1
ATOM 691 O O . ARG A 1 89 ? -23.134 10.745 16.955 1.00 84.00 89 ARG A O 1
ATOM 698 N N . LEU A 1 90 ? -23.707 12.864 17.443 1.00 85.56 90 LEU A N 1
ATOM 699 C CA . LEU A 1 90 ? -22.964 13.470 16.336 1.00 85.56 90 LEU A CA 1
ATOM 700 C C . LEU A 1 90 ? -21.468 13.121 16.398 1.00 85.56 90 LEU A C 1
ATOM 702 O O . LEU A 1 90 ? -20.862 12.817 15.374 1.00 85.56 90 LEU A O 1
ATOM 706 N N . GLY A 1 91 ? -20.868 13.111 17.592 1.00 85.50 91 GLY A N 1
ATOM 707 C CA . GLY A 1 91 ? -19.475 12.700 17.783 1.00 85.50 91 GLY A CA 1
ATOM 708 C C . GLY A 1 91 ? -19.211 11.244 17.380 1.00 85.50 91 GLY A C 1
ATOM 709 O O . GLY A 1 91 ? -18.200 10.956 16.729 1.00 85.50 91 GLY A O 1
ATOM 710 N N . ILE A 1 92 ? -20.129 10.335 17.719 1.00 86.94 92 ILE A N 1
ATOM 711 C CA . ILE A 1 92 ? -20.070 8.927 17.306 1.00 86.94 92 ILE A CA 1
ATOM 712 C C . ILE A 1 92 ? -20.188 8.808 15.782 1.00 86.94 92 ILE A C 1
ATOM 714 O O . ILE A 1 92 ? -19.357 8.138 15.164 1.00 86.94 92 ILE A O 1
ATOM 718 N N . ASP A 1 93 ? -21.152 9.497 15.170 1.00 86.69 93 ASP A N 1
ATOM 719 C CA . ASP A 1 93 ? -21.378 9.463 13.721 1.00 86.69 93 ASP A CA 1
ATOM 720 C C . ASP A 1 93 ? -20.186 10.034 12.936 1.00 86.69 93 ASP A C 1
ATOM 722 O O . ASP A 1 93 ? -19.737 9.428 11.961 1.00 86.69 93 ASP A O 1
ATOM 726 N N . VAL A 1 94 ? -19.583 11.131 13.408 1.00 87.94 94 VAL A N 1
ATOM 727 C CA . VAL A 1 94 ? -18.352 11.703 12.834 1.00 87.94 94 VAL A CA 1
ATOM 728 C C . VAL A 1 94 ? -17.209 10.689 12.847 1.00 87.94 94 VAL A C 1
ATOM 730 O O . VAL A 1 94 ? -16.512 10.517 11.842 1.00 87.94 94 VAL A O 1
ATOM 733 N N . ASN A 1 95 ? -16.996 9.999 13.970 1.00 89.06 95 ASN A N 1
ATOM 734 C CA . ASN A 1 95 ? -15.946 8.989 14.055 1.00 89.06 95 ASN A CA 1
ATOM 735 C C . ASN A 1 95 ? -16.258 7.797 13.151 1.00 89.06 95 ASN A C 1
ATOM 737 O O . ASN A 1 95 ? -15.398 7.391 12.373 1.00 89.06 95 ASN A O 1
ATOM 741 N N . ARG A 1 96 ? -17.493 7.288 13.179 1.00 89.81 96 ARG A N 1
ATOM 742 C CA . ARG A 1 96 ? -17.953 6.194 12.315 1.00 89.81 96 ARG A CA 1
ATOM 743 C C . ARG A 1 96 ? -17.742 6.510 10.835 1.00 89.81 96 ARG A C 1
ATOM 745 O O . ARG A 1 96 ? -17.257 5.657 10.092 1.00 89.81 96 ARG A O 1
ATOM 752 N N . HIS A 1 97 ? -18.052 7.732 10.411 1.00 90.06 97 HIS A N 1
ATOM 753 C CA . HIS A 1 97 ? -17.858 8.180 9.037 1.00 90.06 97 HIS A CA 1
ATOM 754 C C . HIS A 1 97 ? -16.380 8.113 8.622 1.00 90.06 97 HIS A C 1
ATOM 756 O O . HIS A 1 97 ? -16.047 7.543 7.579 1.00 90.06 97 HIS A O 1
ATOM 762 N N . LYS A 1 98 ? -15.468 8.577 9.489 1.00 90.88 98 LYS A N 1
ATOM 763 C CA . LYS A 1 98 ? -14.019 8.431 9.272 1.00 90.88 98 LYS A CA 1
ATOM 764 C C . LYS A 1 98 ? -13.607 6.963 9.143 1.00 90.88 98 LYS A C 1
ATOM 766 O O . LYS A 1 98 ? -12.855 6.624 8.231 1.00 90.88 98 LYS A O 1
ATOM 771 N N . GLU A 1 99 ? -14.111 6.074 10.002 1.00 92.31 99 GLU A N 1
ATOM 772 C CA . GLU A 1 99 ? -13.809 4.634 9.924 1.00 92.31 99 GLU A CA 1
ATOM 773 C C . GLU A 1 99 ? -14.243 4.019 8.586 1.00 92.31 99 GLU A C 1
ATOM 775 O O . GLU A 1 99 ? -13.495 3.236 7.993 1.00 92.31 99 GLU A O 1
ATOM 780 N N . ILE A 1 100 ? -15.436 4.378 8.098 1.00 92.88 100 ILE A N 1
ATOM 781 C CA . ILE A 1 100 ? -15.981 3.903 6.818 1.00 92.88 100 ILE A CA 1
ATOM 782 C C . ILE A 1 100 ? -15.099 4.370 5.658 1.00 92.88 100 ILE A C 1
ATOM 784 O O . ILE A 1 100 ? -14.714 3.547 4.822 1.00 92.88 100 ILE A O 1
ATOM 788 N N . ILE A 1 101 ? -14.718 5.651 5.637 1.00 94.00 101 ILE A N 1
ATOM 789 C CA . ILE A 1 101 ? -13.844 6.219 4.603 1.00 94.00 101 ILE A CA 1
ATOM 790 C C . ILE A 1 101 ? -12.489 5.505 4.579 1.00 94.00 101 ILE A C 1
ATOM 792 O O . ILE A 1 101 ? -12.053 5.033 3.527 1.00 94.00 101 ILE A O 1
ATOM 796 N N . VAL A 1 102 ? -11.820 5.373 5.730 1.00 95.00 102 VAL A N 1
ATOM 797 C CA . VAL A 1 102 ? -10.500 4.717 5.805 1.00 95.00 102 VAL A CA 1
ATOM 798 C C . VAL A 1 102 ? -10.610 3.251 5.381 1.00 95.00 102 VAL A C 1
ATOM 800 O O . VAL A 1 102 ? -9.763 2.746 4.631 1.00 95.00 102 VAL A O 1
ATOM 803 N N . LYS A 1 103 ? -11.677 2.561 5.792 1.00 95.69 103 LYS A N 1
ATOM 804 C CA . LYS A 1 103 ? -11.947 1.193 5.352 1.00 95.69 103 LYS A CA 1
ATOM 805 C C . LYS A 1 103 ? -12.105 1.110 3.832 1.00 95.69 103 LYS A C 1
ATOM 807 O O . LYS A 1 103 ? -11.516 0.212 3.225 1.00 95.69 103 LYS A O 1
ATOM 812 N N . ALA A 1 104 ? -12.889 1.998 3.227 1.00 97.19 104 ALA A N 1
ATOM 813 C CA . ALA A 1 104 ? -13.130 2.009 1.788 1.00 97.19 104 ALA A CA 1
ATOM 814 C C . ALA A 1 104 ? -11.832 2.286 1.017 1.00 97.19 104 ALA A C 1
ATOM 816 O O . ALA A 1 104 ? -11.436 1.486 0.169 1.00 97.19 104 ALA A O 1
ATOM 817 N N . ILE A 1 105 ? -11.105 3.343 1.385 1.00 97.44 105 ILE A N 1
ATOM 818 C CA . ILE A 1 105 ? -9.849 3.728 0.731 1.00 97.44 105 ILE A CA 1
ATOM 819 C C . ILE A 1 105 ? -8.796 2.625 0.853 1.00 97.44 105 ILE A C 1
ATOM 821 O O . ILE A 1 105 ? -8.175 2.241 -0.140 1.00 97.44 105 ILE A O 1
ATOM 825 N N . SER A 1 106 ? -8.601 2.074 2.054 1.00 98.06 106 SER A N 1
ATOM 826 C CA . SER A 1 106 ? -7.621 1.004 2.261 1.00 98.06 106 SER A CA 1
ATOM 827 C C . SER A 1 106 ? -7.975 -0.267 1.480 1.00 98.06 106 SER A C 1
ATOM 829 O O . SER A 1 106 ? -7.070 -0.948 0.997 1.00 98.06 106 SER A O 1
ATOM 831 N N . ALA A 1 107 ? -9.265 -0.579 1.305 1.00 98.31 107 ALA A N 1
ATOM 832 C CA . ALA A 1 107 ? -9.710 -1.679 0.451 1.00 98.31 107 ALA A CA 1
ATOM 833 C C . ALA A 1 107 ? -9.426 -1.403 -1.030 1.00 98.31 107 ALA A C 1
ATOM 835 O O . ALA A 1 107 ? -8.827 -2.254 -1.686 1.00 98.31 107 ALA A O 1
ATOM 836 N N . ILE A 1 108 ? -9.804 -0.224 -1.534 1.00 98.12 108 ILE A N 1
ATOM 837 C CA . ILE A 1 108 ? -9.612 0.179 -2.935 1.00 98.12 108 ILE A CA 1
ATOM 838 C C . ILE A 1 108 ? -8.128 0.120 -3.299 1.00 98.12 108 ILE A C 1
ATOM 840 O O . ILE A 1 108 ? -7.748 -0.602 -4.220 1.00 98.12 108 ILE A O 1
ATOM 844 N N . LEU A 1 109 ? -7.266 0.787 -2.525 1.00 98.19 109 LEU A N 1
ATOM 845 C CA . LEU A 1 109 ? -5.820 0.786 -2.764 1.00 98.19 109 LEU A CA 1
ATOM 846 C C . LEU A 1 109 ? -5.236 -0.629 -2.723 1.00 98.19 109 LEU A C 1
ATOM 848 O O . LEU A 1 109 ? -4.420 -1.004 -3.569 1.00 98.19 109 LEU A O 1
ATOM 852 N N . PHE A 1 110 ? -5.656 -1.445 -1.753 1.00 98.31 110 PHE A N 1
ATOM 853 C CA . PHE A 1 110 ? -5.164 -2.811 -1.635 1.00 98.31 110 PHE A CA 1
ATOM 854 C C . PHE A 1 110 ? -5.595 -3.693 -2.814 1.00 98.31 110 PHE A C 1
ATOM 856 O O . PHE A 1 110 ? -4.782 -4.479 -3.309 1.00 98.31 110 PHE A O 1
ATOM 863 N N . LEU A 1 111 ? -6.844 -3.564 -3.270 1.00 98.12 111 LEU A N 1
ATOM 864 C CA . LEU A 1 111 ? -7.374 -4.291 -4.420 1.00 98.12 111 LEU A CA 1
ATOM 865 C C . LEU A 1 111 ? -6.683 -3.860 -5.714 1.00 98.12 111 LEU A C 1
ATOM 867 O O . LEU A 1 111 ? -6.189 -4.737 -6.420 1.00 98.12 111 LEU A O 1
ATOM 871 N N . LEU A 1 112 ? -6.533 -2.557 -5.973 1.00 97.81 112 LEU A N 1
ATOM 872 C CA . LEU A 1 112 ? -5.805 -2.046 -7.143 1.00 97.81 112 LEU A CA 1
ATOM 873 C C . LEU A 1 112 ? -4.380 -2.616 -7.196 1.00 97.81 112 LEU A C 1
ATOM 875 O O . LEU A 1 112 ? -3.989 -3.242 -8.177 1.00 97.81 112 LEU A O 1
ATOM 879 N N . LEU A 1 113 ? -3.636 -2.558 -6.086 1.00 98.25 113 LEU A N 1
ATOM 880 C CA . LEU A 1 113 ? -2.291 -3.141 -6.000 1.00 98.25 113 LEU A CA 1
ATOM 881 C C . LEU A 1 113 ? -2.254 -4.676 -6.110 1.00 98.25 113 LEU A C 1
ATOM 883 O O . LEU A 1 113 ? -1.178 -5.266 -6.268 1.00 98.25 113 LEU A O 1
ATOM 887 N N . LYS A 1 114 ? -3.368 -5.385 -5.907 1.00 97.56 114 LYS A N 1
ATOM 888 C CA . LYS A 1 114 ? -3.443 -6.832 -6.167 1.00 97.56 114 LYS A CA 1
ATOM 889 C C . LYS A 1 114 ? -3.741 -7.097 -7.632 1.00 97.56 114 LYS A C 1
ATOM 891 O O . LYS A 1 114 ? -3.016 -7.887 -8.223 1.00 97.56 114 LYS A O 1
ATOM 896 N N . HIS A 1 115 ? -4.768 -6.458 -8.174 1.00 97.3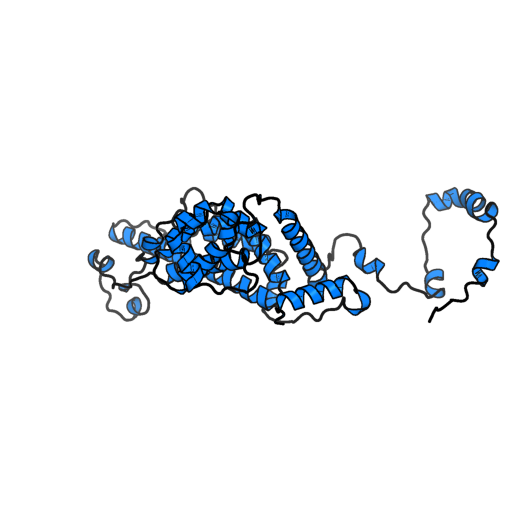1 115 HIS A N 1
ATOM 897 C CA . HIS A 1 115 ? -5.236 -6.695 -9.530 1.00 97.31 115 HIS A CA 1
ATOM 898 C C . HIS A 1 115 ? -4.213 -6.233 -10.562 1.00 97.31 115 HIS A C 1
ATOM 900 O O . HIS A 1 115 ? -3.856 -7.037 -11.413 1.00 97.31 115 HIS A O 1
ATOM 906 N N . TYR A 1 116 ? -3.617 -5.047 -10.405 1.00 97.44 116 TYR A N 1
ATOM 907 C CA . TYR A 1 116 ? -2.527 -4.617 -11.284 1.00 97.44 116 TYR A CA 1
ATOM 908 C C . TYR A 1 116 ? -1.339 -5.568 -11.215 1.00 97.44 116 TYR A C 1
ATOM 910 O O . TYR A 1 116 ? -0.807 -5.936 -12.244 1.00 97.44 116 TYR A O 1
ATOM 918 N N . LYS A 1 117 ? -0.981 -6.088 -10.033 1.00 96.75 117 LYS A N 1
ATOM 919 C CA . LYS A 1 117 ? 0.137 -7.042 -9.927 1.00 96.75 117 LYS A CA 1
ATOM 920 C C . LYS A 1 117 ? -0.149 -8.391 -10.586 1.00 96.75 117 LYS A C 1
ATOM 922 O O . LYS A 1 117 ? 0.785 -9.058 -11.012 1.00 96.75 117 LYS A O 1
ATOM 927 N N . LEU A 1 118 ? -1.406 -8.827 -10.566 1.00 95.12 118 LEU A N 1
ATOM 928 C CA . LEU A 1 118 ? -1.829 -10.056 -11.235 1.00 95.12 118 LEU A CA 1
ATOM 929 C C . LEU A 1 118 ? -1.881 -9.870 -12.749 1.00 95.12 118 LEU A C 1
ATOM 931 O O . LEU A 1 118 ? -1.578 -10.811 -13.469 1.00 95.12 118 LEU A O 1
ATOM 935 N N . ASN A 1 119 ? -2.255 -8.676 -13.203 1.00 95.31 119 ASN A N 1
ATOM 936 C CA . ASN A 1 119 ? -2.366 -8.360 -14.614 1.00 95.31 119 ASN A CA 1
ATOM 937 C C . ASN A 1 119 ? -0.988 -8.092 -15.239 1.00 95.31 119 ASN A C 1
ATOM 939 O O . ASN A 1 119 ? -0.577 -8.820 -16.137 1.00 95.31 119 ASN A O 1
ATOM 943 N N . HIS A 1 120 ? -0.225 -7.134 -14.705 1.00 95.88 120 HIS A N 1
ATOM 944 C CA . HIS A 1 120 ? 1.160 -6.899 -15.103 1.00 95.88 120 HIS A CA 1
ATOM 945 C C . HIS A 1 120 ? 2.019 -6.281 -13.988 1.00 95.88 120 HIS A C 1
ATOM 947 O O . HIS A 1 120 ? 1.651 -5.293 -13.346 1.00 95.88 120 HIS A O 1
ATOM 953 N N . VAL A 1 121 ? 3.225 -6.810 -13.777 1.00 97.06 121 VAL A N 1
ATOM 954 C CA . VAL A 1 121 ? 4.151 -6.305 -12.751 1.00 97.06 121 VAL A CA 1
ATOM 955 C C . VAL A 1 121 ? 4.460 -4.811 -12.909 1.00 97.06 121 VAL A C 1
ATOM 957 O O . VAL A 1 121 ? 4.485 -4.109 -11.897 1.00 97.06 121 VAL A O 1
ATOM 960 N N . TYR A 1 122 ? 4.610 -4.297 -14.134 1.00 96.81 122 TYR A N 1
ATOM 961 C CA . TYR A 1 122 ? 4.877 -2.871 -14.357 1.00 96.81 122 TYR A CA 1
ATOM 962 C C . TYR A 1 122 ? 3.660 -1.966 -14.129 1.00 96.81 122 TYR A C 1
ATOM 964 O O . TYR A 1 122 ? 3.840 -0.870 -13.608 1.00 96.81 122 TYR A O 1
ATOM 972 N N . GLN A 1 123 ? 2.425 -2.435 -14.347 1.00 97.56 123 GLN A N 1
ATOM 973 C CA . GLN A 1 123 ? 1.230 -1.688 -13.918 1.00 97.56 123 GLN A CA 1
ATOM 974 C C . GLN A 1 123 ? 1.197 -1.529 -12.391 1.00 97.56 123 GLN A C 1
ATOM 976 O O . GLN A 1 123 ? 0.882 -0.464 -11.853 1.00 97.56 123 GLN A O 1
ATOM 981 N N . PHE A 1 124 ? 1.554 -2.600 -11.671 1.00 98.06 124 PHE A N 1
ATOM 982 C CA . PHE A 1 124 ? 1.693 -2.555 -10.219 1.00 98.06 124 PHE A CA 1
ATOM 983 C C . PHE A 1 124 ? 2.801 -1.601 -9.777 1.00 98.06 124 PHE A C 1
ATOM 985 O O . PHE A 1 124 ? 2.582 -0.828 -8.843 1.00 98.06 124 PHE A O 1
ATOM 992 N N . GLU A 1 125 ? 3.975 -1.658 -10.409 1.00 97.69 125 GLU A N 1
ATOM 993 C CA . GLU A 1 125 ? 5.091 -0.785 -10.042 1.00 97.69 125 GLU A CA 1
ATOM 994 C C . GLU A 1 125 ? 4.791 0.681 -10.354 1.00 97.69 125 GLU A C 1
ATOM 996 O O . GLU A 1 125 ? 5.089 1.514 -9.505 1.00 97.69 125 GLU A O 1
ATOM 1001 N N . TYR A 1 126 ? 4.101 0.994 -11.455 1.00 97.56 126 TYR A N 1
ATOM 1002 C CA . TYR A 1 126 ? 3.658 2.356 -11.765 1.00 97.56 126 TYR A CA 1
ATOM 1003 C C . TYR A 1 126 ? 2.764 2.933 -10.656 1.00 97.56 126 TYR A C 1
ATOM 1005 O O . TYR A 1 126 ? 3.067 3.970 -10.065 1.00 97.56 126 TYR A O 1
ATOM 1013 N N . MET A 1 127 ? 1.704 2.208 -10.278 1.00 97.62 127 MET A N 1
ATOM 1014 C CA . MET A 1 127 ? 0.824 2.601 -9.167 1.00 97.62 127 MET A CA 1
ATOM 1015 C C . MET A 1 127 ? 1.591 2.705 -7.837 1.00 97.62 127 MET A C 1
ATOM 1017 O O . MET A 1 127 ? 1.381 3.622 -7.043 1.00 97.62 127 MET A O 1
ATOM 1021 N N . SER A 1 128 ? 2.501 1.763 -7.580 1.00 98.12 128 SER A N 1
ATOM 1022 C CA . SER A 1 128 ? 3.318 1.731 -6.367 1.00 98.12 128 SER A CA 1
ATOM 1023 C C . SER A 1 128 ? 4.277 2.922 -6.275 1.00 98.12 128 SER A C 1
ATOM 1025 O O . SER A 1 128 ? 4.412 3.505 -5.200 1.00 98.12 128 SER A O 1
ATOM 1027 N N . GLN A 1 129 ? 4.928 3.304 -7.376 1.00 96.19 129 GLN A N 1
ATOM 1028 C CA . GLN A 1 129 ? 5.826 4.459 -7.440 1.00 96.19 129 GLN A CA 1
ATOM 1029 C C . GLN A 1 129 ? 5.070 5.758 -7.157 1.00 96.19 129 GLN A C 1
ATOM 1031 O O . GLN A 1 129 ? 5.520 6.537 -6.316 1.00 96.19 129 GLN A O 1
ATOM 1036 N N . HIS A 1 130 ? 3.888 5.943 -7.752 1.00 97.19 130 HIS A N 1
ATOM 1037 C CA . HIS A 1 130 ? 3.039 7.109 -7.478 1.00 97.19 130 HIS A CA 1
ATOM 1038 C C . HIS A 1 130 ? 2.571 7.171 -6.024 1.00 97.19 130 HIS A C 1
ATOM 1040 O O . HIS A 1 130 ? 2.607 8.237 -5.413 1.00 97.19 130 HIS A O 1
ATOM 1046 N N . LEU A 1 131 ? 2.212 6.035 -5.414 1.00 98.25 131 LEU A N 1
ATOM 1047 C CA . LEU A 1 131 ? 1.884 5.983 -3.983 1.00 98.25 131 LEU A CA 1
ATOM 1048 C C . LEU A 1 131 ? 3.076 6.386 -3.107 1.00 98.25 131 LEU A C 1
ATOM 1050 O O . LEU A 1 131 ? 2.915 7.147 -2.151 1.00 98.25 131 LEU A O 1
ATOM 1054 N N . VAL A 1 132 ? 4.272 5.874 -3.402 1.00 96.56 132 VAL A N 1
ATOM 1055 C CA . VAL A 1 132 ? 5.484 6.199 -2.637 1.00 96.56 132 VAL A CA 1
ATOM 1056 C C . VAL A 1 132 ? 5.841 7.679 -2.789 1.00 96.56 132 VAL A C 1
ATOM 1058 O O . VAL A 1 132 ? 6.090 8.333 -1.776 1.00 96.56 132 VAL A O 1
ATOM 1061 N N . PHE A 1 133 ? 5.795 8.215 -4.012 1.00 95.00 133 PHE A N 1
ATOM 1062 C CA . PHE A 1 133 ? 6.055 9.626 -4.306 1.00 95.00 133 PHE A CA 1
ATOM 1063 C C . PHE A 1 133 ? 5.052 10.557 -3.611 1.00 95.00 133 PHE A C 1
ATOM 1065 O O . PHE A 1 133 ? 5.440 11.548 -2.998 1.00 95.00 133 PHE A O 1
ATOM 1072 N N . ALA A 1 134 ? 3.770 10.188 -3.597 1.00 96.25 134 ALA A N 1
ATOM 1073 C CA . ALA A 1 134 ? 2.712 10.922 -2.907 1.00 96.25 134 ALA A CA 1
ATOM 1074 C C . ALA A 1 134 ? 2.705 10.719 -1.373 1.00 96.25 134 ALA A C 1
ATOM 1076 O O . ALA A 1 134 ? 1.702 10.987 -0.712 1.00 96.25 134 ALA A O 1
ATOM 1077 N N . ASN A 1 135 ? 3.815 10.263 -0.778 1.00 96.12 135 ASN A N 1
ATOM 1078 C CA . ASN A 1 135 ? 3.992 10.109 0.668 1.00 96.12 135 ASN A CA 1
ATOM 1079 C C . ASN A 1 135 ? 3.034 9.098 1.336 1.00 96.12 135 ASN A C 1
ATOM 1081 O O . ASN A 1 135 ? 2.709 9.220 2.521 1.00 96.12 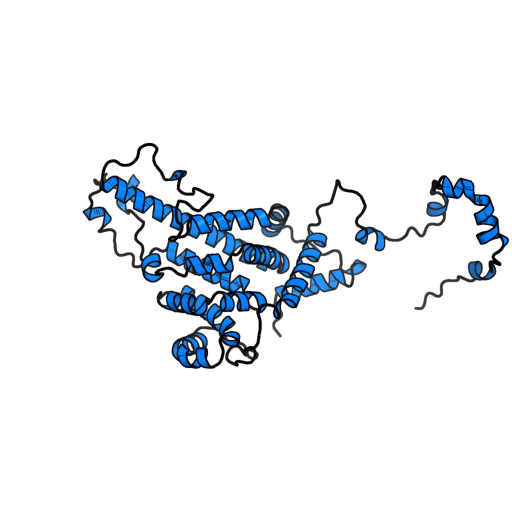135 ASN A O 1
ATOM 1085 N N . CYS A 1 136 ? 2.633 8.036 0.628 1.00 97.75 136 CYS A N 1
ATOM 1086 C CA . CYS A 1 136 ? 1.784 6.982 1.197 1.00 97.75 136 CYS A CA 1
ATOM 1087 C C . CYS A 1 136 ? 2.448 6.265 2.388 1.00 97.75 136 CYS A C 1
ATOM 1089 O O . CYS A 1 136 ? 1.793 6.016 3.399 1.00 97.75 136 CYS A O 1
ATOM 1091 N N . ILE A 1 137 ? 3.753 5.967 2.314 1.00 97.38 137 ILE A N 1
ATOM 1092 C CA . ILE A 1 137 ? 4.482 5.292 3.404 1.00 97.38 137 ILE A CA 1
ATOM 1093 C C . ILE A 1 137 ? 4.393 6.082 4.724 1.00 97.38 137 ILE A C 1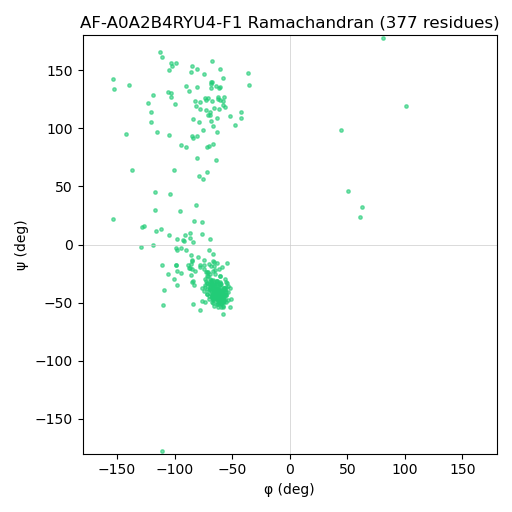
ATOM 1095 O O . ILE A 1 137 ? 3.874 5.530 5.699 1.00 97.38 137 ILE A O 1
ATOM 1099 N N . PRO A 1 138 ? 4.856 7.347 4.801 1.00 96.19 138 PRO A N 1
ATOM 1100 C CA . PRO A 1 138 ? 4.769 8.114 6.041 1.00 96.19 138 PRO A CA 1
ATOM 1101 C C . PRO A 1 138 ? 3.319 8.364 6.477 1.00 96.19 138 PRO A C 1
ATOM 1103 O O . PRO A 1 138 ? 3.054 8.358 7.678 1.00 96.19 138 PRO A O 1
ATOM 1106 N N . LEU A 1 139 ? 2.364 8.497 5.547 1.00 95.75 139 LEU A N 1
ATOM 1107 C CA . LEU A 1 139 ? 0.941 8.608 5.881 1.00 95.75 139 LEU A CA 1
ATOM 1108 C C . LEU A 1 139 ? 0.417 7.361 6.610 1.00 95.75 139 LEU A C 1
ATOM 1110 O O . LEU A 1 139 ? -0.200 7.478 7.671 1.00 95.75 139 LEU A O 1
ATOM 1114 N N . ILE A 1 140 ? 0.701 6.161 6.093 1.00 97.44 140 ILE A N 1
ATOM 1115 C CA . ILE A 1 140 ? 0.298 4.915 6.756 1.00 97.44 140 ILE A CA 1
ATOM 1116 C C . ILE A 1 140 ? 0.979 4.795 8.123 1.00 97.44 140 ILE A C 1
ATOM 1118 O O . ILE A 1 140 ? 0.338 4.421 9.105 1.00 97.44 140 ILE A O 1
ATOM 1122 N N . LEU A 1 141 ? 2.267 5.135 8.221 1.00 96.50 141 LEU A N 1
ATOM 1123 C CA . LEU A 1 141 ? 2.974 5.110 9.502 1.00 96.50 141 LEU A CA 1
ATOM 1124 C C . LEU A 1 141 ? 2.363 6.084 10.510 1.00 96.50 141 LEU A C 1
ATOM 1126 O O . LEU A 1 141 ? 2.190 5.703 11.665 1.00 96.50 141 LEU A O 1
ATOM 1130 N N . LYS A 1 142 ? 1.974 7.293 10.085 1.00 93.69 142 LYS A N 1
ATOM 1131 C CA . LYS A 1 142 ? 1.236 8.254 10.919 1.00 93.69 142 LYS A CA 1
ATOM 1132 C C . LYS A 1 142 ? -0.073 7.647 11.422 1.00 93.69 142 LYS A C 1
ATOM 1134 O O . LYS A 1 142 ? -0.362 7.747 12.611 1.00 93.69 142 LYS A O 1
ATOM 1139 N N . TYR A 1 143 ? -0.817 6.966 10.553 1.00 93.06 143 TYR A N 1
ATOM 1140 C CA . TYR A 1 143 ? -2.064 6.292 10.916 1.00 93.06 143 TYR A CA 1
ATOM 1141 C C . TYR A 1 143 ? -1.858 5.169 11.945 1.00 93.06 143 TYR A C 1
ATOM 1143 O O . TYR A 1 143 ? -2.656 4.997 12.862 1.00 93.06 143 TYR A O 1
ATOM 1151 N N . LEU A 1 144 ? -0.767 4.408 11.834 1.00 95.25 144 LEU A N 1
ATOM 1152 C CA . LEU A 1 144 ? -0.417 3.351 12.791 1.00 95.25 144 LEU A CA 1
ATOM 1153 C C . LEU A 1 144 ? 0.205 3.900 14.089 1.00 95.25 144 LEU A C 1
ATOM 1155 O O . LEU A 1 144 ? 0.215 3.211 15.109 1.00 95.25 144 LEU A O 1
ATOM 1159 N N . ASN A 1 145 ? 0.712 5.136 14.074 1.00 93.81 145 ASN A N 1
ATOM 1160 C CA . ASN A 1 145 ? 1.367 5.818 15.195 1.00 93.81 145 ASN A CA 1
ATOM 1161 C C . ASN A 1 145 ? 0.377 6.446 16.197 1.00 93.81 145 ASN A C 1
ATOM 1163 O O . ASN A 1 145 ? 0.652 7.474 16.809 1.00 93.81 145 ASN A O 1
ATOM 1167 N N . GLN A 1 146 ? -0.772 5.820 16.397 1.00 90.94 146 GLN A N 1
ATOM 1168 C CA . GLN A 1 146 ? -1.745 6.204 17.416 1.00 90.94 146 GLN A CA 1
ATOM 1169 C C . GLN A 1 146 ? -1.803 5.148 18.523 1.00 90.94 146 GLN A C 1
ATOM 1171 O O . GLN A 1 146 ? -1.056 4.160 18.503 1.00 90.94 146 GLN A O 1
ATOM 1176 N N . ASN A 1 147 ? -2.686 5.329 19.507 1.00 91.75 147 ASN A N 1
ATOM 1177 C CA . ASN A 1 147 ? -3.005 4.248 20.432 1.00 91.75 147 ASN A CA 1
ATOM 1178 C C . ASN A 1 147 ? -3.810 3.171 19.688 1.00 91.75 147 ASN A C 1
ATOM 1180 O O . ASN A 1 147 ? -5.035 3.170 19.692 1.00 91.75 147 ASN A O 1
ATOM 1184 N N . ILE A 1 148 ? -3.093 2.272 19.013 1.00 91.88 148 ILE A N 1
ATOM 1185 C CA . ILE A 1 148 ? -3.673 1.259 18.130 1.00 91.88 148 ILE A CA 1
ATOM 1186 C C . ILE A 1 148 ? -4.623 0.306 18.865 1.00 91.88 148 ILE A C 1
ATOM 1188 O O . ILE A 1 148 ? -5.612 -0.131 18.289 1.00 91.88 148 ILE A O 1
ATOM 1192 N N . SER A 1 149 ? -4.354 0.018 20.142 1.00 89.81 149 SER A N 1
ATOM 1193 C CA . SER A 1 149 ? -5.224 -0.817 20.972 1.00 89.81 149 SER A CA 1
ATOM 1194 C C . SER A 1 149 ? -6.558 -0.123 21.229 1.00 89.81 149 SER A C 1
ATOM 1196 O O . SER A 1 149 ? -7.598 -0.736 21.023 1.00 89.81 149 SER A O 1
ATOM 1198 N N . ALA A 1 150 ? -6.530 1.159 21.609 1.00 89.75 150 ALA A N 1
ATOM 1199 C CA . ALA A 1 150 ? -7.748 1.946 21.793 1.00 89.75 150 ALA A CA 1
ATOM 1200 C C . ALA A 1 150 ? -8.495 2.157 20.468 1.00 89.75 150 ALA A C 1
ATOM 1202 O O . ALA A 1 150 ? -9.711 2.052 20.429 1.00 89.75 150 ALA A O 1
ATOM 1203 N N . PHE A 1 151 ? -7.770 2.383 19.370 1.00 90.12 151 PHE A N 1
ATOM 1204 C CA . PHE A 1 151 ? -8.358 2.564 18.044 1.00 90.12 151 PHE A CA 1
ATOM 1205 C C . PHE A 1 151 ? -9.111 1.315 17.561 1.00 90.12 151 PHE A C 1
ATOM 1207 O O . PHE A 1 151 ? -10.237 1.405 17.080 1.00 90.12 151 PHE A O 1
ATOM 1214 N N . VAL A 1 152 ? -8.516 0.128 17.717 1.00 90.38 152 VAL A N 1
ATOM 1215 C CA . VAL A 1 152 ? -9.169 -1.139 17.350 1.00 90.38 152 VAL A CA 1
ATOM 1216 C C . VAL A 1 152 ? -10.298 -1.500 18.322 1.00 90.38 152 VAL A C 1
ATOM 1218 O O . VAL A 1 152 ? -11.214 -2.202 17.919 1.00 90.38 152 VAL A O 1
ATOM 1221 N N . ALA A 1 153 ? -10.276 -1.007 19.560 1.00 88.81 153 ALA A N 1
ATOM 1222 C CA . ALA A 1 153 ? -11.347 -1.197 20.543 1.00 88.81 153 ALA A CA 1
ATOM 1223 C C . ALA A 1 153 ? -12.398 -0.066 20.548 1.00 88.81 153 ALA A C 1
ATOM 1225 O O . ALA A 1 153 ? -13.279 -0.061 21.404 1.00 88.81 153 ALA A O 1
ATOM 1226 N N . ALA A 1 154 ? -12.300 0.908 19.636 1.00 87.56 154 ALA A N 1
ATOM 1227 C CA . ALA A 1 154 ? -13.192 2.063 19.616 1.00 87.56 154 ALA A CA 1
ATOM 1228 C C . ALA A 1 154 ? -14.640 1.641 19.333 1.00 87.56 154 ALA A C 1
ATOM 1230 O O . ALA A 1 154 ? -14.890 0.847 18.430 1.00 87.56 154 ALA A O 1
ATOM 1231 N N . LYS A 1 155 ? -15.594 2.204 20.074 1.00 83.94 155 LYS A N 1
ATOM 1232 C CA . LYS A 1 155 ? -17.025 1.951 19.887 1.00 83.94 155 LYS A CA 1
ATOM 1233 C C . LYS A 1 155 ? -17.665 3.153 19.203 1.00 83.94 155 LYS A C 1
ATOM 1235 O O . LYS A 1 155 ? -18.031 4.118 19.858 1.00 83.94 155 LYS A O 1
ATOM 1240 N N . ASN A 1 156 ? -17.762 3.091 17.878 1.00 84.88 156 ASN A N 1
ATOM 1241 C CA . ASN A 1 156 ? -18.401 4.129 17.062 1.00 84.88 156 ASN A CA 1
ATOM 1242 C C . ASN A 1 156 ? -19.629 3.568 16.332 1.00 84.88 156 ASN A C 1
ATOM 1244 O O . ASN A 1 156 ? -19.793 3.733 15.123 1.00 84.88 156 ASN A O 1
ATOM 1248 N N . THR A 1 157 ? -20.450 2.821 17.062 1.00 79.94 157 THR A N 1
ATOM 1249 C CA . THR A 1 157 ? -21.656 2.175 16.549 1.00 79.94 157 THR A CA 1
ATOM 1250 C C . THR A 1 157 ? -22.749 2.318 17.601 1.00 79.94 157 THR A C 1
ATOM 1252 O O . THR A 1 157 ? -22.469 2.140 18.784 1.00 79.94 157 THR A O 1
ATOM 1255 N N . ILE A 1 158 ? -23.969 2.633 17.171 1.00 81.06 158 ILE A N 1
ATOM 1256 C CA . ILE A 1 158 ? -25.149 2.736 18.036 1.00 81.06 158 ILE A CA 1
ATOM 1257 C C . ILE A 1 158 ? -26.104 1.630 17.571 1.00 81.06 158 ILE A C 1
ATOM 1259 O O . ILE A 1 158 ? -26.790 1.835 16.570 1.00 81.06 158 ILE A O 1
ATOM 1263 N N . PRO A 1 159 ? -26.116 0.447 18.219 1.00 77.50 159 PRO A N 1
ATOM 1264 C CA . PRO A 1 159 ? -26.869 -0.719 17.746 1.00 77.50 159 PRO A CA 1
ATOM 1265 C C . PRO A 1 159 ? -28.355 -0.441 17.497 1.00 77.50 159 PRO A C 1
ATOM 1267 O O . PRO A 1 159 ? -28.921 -0.947 16.536 1.00 77.50 159 PRO A O 1
ATOM 1270 N N . GLN A 1 160 ? -28.968 0.417 18.314 1.00 76.62 160 GLN A N 1
ATOM 1271 C CA . GLN A 1 160 ? -30.373 0.819 18.197 1.00 76.62 160 GLN A CA 1
ATOM 1272 C C . GLN A 1 160 ? -30.660 1.605 16.905 1.00 76.62 160 GLN A C 1
ATOM 1274 O O . GLN A 1 160 ? -31.785 1.610 16.417 1.00 76.62 160 GLN A O 1
ATOM 1279 N N . LEU A 1 161 ? -29.646 2.270 16.343 1.00 78.56 161 LEU A N 1
ATOM 1280 C CA . LEU A 1 161 ? -29.744 3.035 15.097 1.00 78.56 161 LEU A CA 1
ATOM 1281 C C . LEU A 1 161 ? -29.247 2.253 13.873 1.00 78.56 161 LEU A C 1
ATOM 1283 O O . LEU A 1 161 ? -29.351 2.745 12.748 1.00 78.56 161 LEU A O 1
ATOM 1287 N N . ASP A 1 162 ? -28.717 1.049 14.068 1.00 79.12 162 ASP A N 1
ATOM 1288 C CA . ASP A 1 162 ? -28.203 0.225 12.985 1.00 79.12 162 ASP A CA 1
ATOM 1289 C C . ASP A 1 162 ? -29.297 -0.618 12.334 1.00 79.12 162 ASP A C 1
ATOM 1291 O O . ASP A 1 162 ? -30.248 -1.068 12.970 1.00 79.12 162 ASP A O 1
ATOM 1295 N N . PHE A 1 163 ? -29.140 -0.874 11.035 1.00 78.38 163 PHE A N 1
ATOM 1296 C CA . PHE A 1 163 ? -29.986 -1.828 10.332 1.00 78.38 163 PHE A CA 1
ATOM 1297 C C . PHE A 1 163 ? -29.689 -3.258 10.828 1.00 78.38 163 PHE A C 1
ATOM 1299 O O . PHE A 1 163 ? -28.515 -3.632 10.900 1.00 78.38 163 PHE A O 1
ATOM 1306 N N . PRO A 1 164 ? -30.707 -4.093 11.106 1.00 81.19 164 PRO A N 1
ATOM 1307 C CA . PRO A 1 164 ? -32.134 -3.846 10.882 1.00 81.19 164 PRO A CA 1
ATOM 1308 C C . PRO A 1 164 ? -32.890 -3.277 12.097 1.00 81.19 164 PRO A C 1
ATOM 1310 O O . PRO A 1 164 ? -34.081 -3.002 11.976 1.00 81.19 164 PRO A O 1
ATOM 1313 N N . ALA A 1 165 ? -32.239 -3.105 13.252 1.00 80.06 165 ALA A N 1
ATOM 1314 C CA . ALA A 1 165 ? -32.875 -2.684 14.505 1.00 80.06 165 ALA A CA 1
ATOM 1315 C C . ALA A 1 165 ? -33.617 -1.344 14.385 1.00 80.06 165 ALA A C 1
ATOM 1317 O O . ALA A 1 165 ? -34.719 -1.219 14.905 1.00 80.06 165 ALA A O 1
ATOM 1318 N N . CYS A 1 166 ? -33.082 -0.391 13.620 1.00 79.00 166 CYS A N 1
ATOM 1319 C CA . CYS A 1 166 ? -33.736 0.898 13.379 1.00 79.00 166 CYS A CA 1
ATOM 1320 C C . CYS A 1 166 ? -35.046 0.821 12.571 1.00 79.00 166 CYS A C 1
ATOM 1322 O O . CYS A 1 166 ? -35.778 1.805 12.518 1.00 79.00 166 CYS A O 1
ATOM 1324 N N . ILE A 1 167 ? -35.327 -0.316 11.924 1.00 80.62 167 ILE A N 1
ATOM 1325 C CA . ILE A 1 167 ? -36.541 -0.544 11.122 1.00 80.62 167 ILE A CA 1
ATOM 1326 C C . ILE A 1 167 ? -37.486 -1.531 11.813 1.00 80.62 167 ILE A C 1
ATOM 1328 O O . ILE A 1 167 ? -38.699 -1.369 11.735 1.00 80.62 167 ILE A O 1
ATOM 1332 N N . LEU A 1 168 ? -36.936 -2.576 12.439 1.00 80.56 168 LEU A N 1
ATOM 1333 C CA . LEU A 1 168 ? -37.710 -3.687 13.000 1.00 80.56 168 LEU A CA 1
ATOM 1334 C C . LEU A 1 168 ? -37.954 -3.577 14.511 1.00 80.56 168 LEU A C 1
ATOM 1336 O O . LEU A 1 168 ? -38.798 -4.304 15.027 1.00 80.56 168 LEU A O 1
ATOM 1340 N N . GLY A 1 169 ? -37.187 -2.753 15.225 1.00 66.25 169 GLY A N 1
ATOM 1341 C CA . GLY A 1 169 ? -37.318 -2.583 16.670 1.00 66.25 169 GLY A CA 1
ATOM 1342 C C . GLY A 1 169 ? -38.393 -1.566 17.046 1.00 66.25 169 GLY A C 1
ATOM 1343 O O . GLY A 1 169 ? -38.667 -0.635 16.287 1.00 66.25 169 GLY A O 1
ATOM 1344 N N . ASP A 1 170 ? -38.961 -1.713 18.245 1.00 65.69 170 ASP A N 1
ATOM 1345 C CA . ASP A 1 170 ? -39.749 -0.641 18.855 1.00 65.69 170 ASP A CA 1
ATOM 1346 C C . ASP A 1 170 ? -38.876 0.621 18.990 1.00 65.69 170 ASP A C 1
ATOM 1348 O O . ASP A 1 170 ? -37.677 0.502 19.279 1.00 65.69 170 ASP A O 1
ATOM 1352 N N . PRO A 1 171 ? -39.435 1.831 18.791 1.00 59.31 171 PRO A N 1
ATOM 1353 C CA . PRO A 1 171 ? -38.697 3.080 18.936 1.00 59.31 171 PRO A CA 1
ATOM 1354 C C . PRO A 1 171 ? -38.302 3.283 20.404 1.00 59.31 171 PRO A C 1
ATOM 1356 O O . PRO A 1 171 ? -39.008 3.912 21.186 1.00 59.31 171 PRO A O 1
ATOM 1359 N N . LEU A 1 172 ? -37.163 2.716 20.792 1.00 60.16 172 LEU A N 1
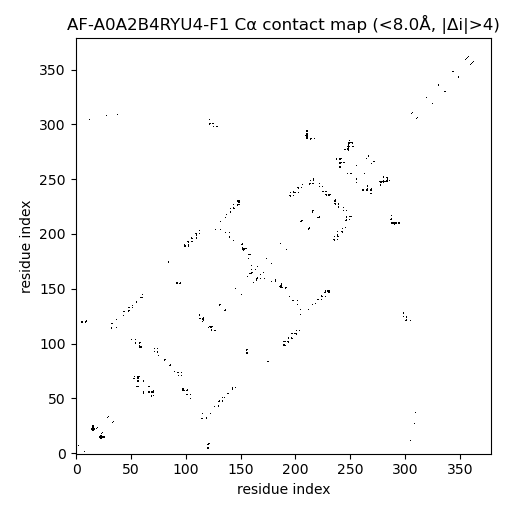ATOM 1360 C CA . LEU A 1 172 ? -36.552 2.925 22.096 1.00 60.16 172 LEU A CA 1
ATOM 1361 C C . LEU A 1 172 ? -35.990 4.349 22.147 1.00 60.16 172 LEU A C 1
ATOM 1363 O O . LEU A 1 172 ? -35.197 4.744 21.288 1.00 60.16 172 LEU A O 1
ATOM 1367 N N . GLU A 1 173 ? -36.381 5.121 23.162 1.00 62.69 173 GLU A N 1
ATOM 1368 C CA . GLU A 1 173 ? -35.756 6.414 23.431 1.00 62.69 173 GLU A CA 1
ATOM 1369 C C . GLU A 1 173 ? -34.265 6.204 23.724 1.00 62.69 173 GLU A C 1
ATOM 1371 O O . GLU A 1 173 ? -33.880 5.438 24.610 1.00 62.69 173 GLU A O 1
ATOM 1376 N N . LEU A 1 174 ? -33.408 6.883 22.959 1.00 67.31 174 LEU A N 1
ATOM 1377 C CA . LEU A 1 174 ? -31.970 6.902 23.208 1.00 67.31 174 LEU A CA 1
ATOM 1378 C C . LEU A 1 174 ? -31.711 7.558 24.566 1.00 67.31 174 LEU A C 1
ATOM 1380 O O . LEU A 1 174 ? -31.841 8.772 24.710 1.00 67.31 174 LEU A O 1
ATOM 1384 N N . THR A 1 175 ? -31.305 6.761 25.549 1.00 70.31 175 THR A N 1
ATOM 1385 C CA . THR A 1 175 ? -30.827 7.240 26.851 1.00 70.31 175 THR A CA 1
ATOM 1386 C C . THR A 1 175 ? -29.300 7.253 26.886 1.00 70.31 175 THR A C 1
ATOM 1388 O O . THR A 1 175 ? -28.647 6.504 26.156 1.00 70.31 175 THR A O 1
ATOM 1391 N N . ALA A 1 176 ? -28.700 8.079 27.748 1.00 65.62 176 ALA A N 1
ATOM 1392 C CA . ALA A 1 176 ? -27.243 8.112 27.917 1.00 65.62 176 ALA A CA 1
ATOM 1393 C C . ALA A 1 176 ? -26.670 6.732 28.306 1.00 65.62 176 ALA A C 1
ATOM 1395 O O . ALA A 1 176 ? -25.648 6.312 27.774 1.00 65.62 176 ALA A O 1
ATOM 1396 N N . GLU A 1 177 ? -27.391 5.979 29.140 1.00 62.38 177 GLU A N 1
ATOM 1397 C CA . GLU A 1 177 ? -27.021 4.619 29.554 1.00 62.38 177 GLU A CA 1
ATOM 1398 C C . GLU A 1 177 ? -27.052 3.617 28.385 1.00 62.38 177 GLU A C 1
ATOM 1400 O O . GLU A 1 177 ? -26.215 2.718 28.302 1.00 62.38 177 GLU A O 1
ATOM 1405 N N . SER A 1 178 ? -27.972 3.787 27.426 1.00 63.38 178 SER A N 1
ATOM 1406 C CA . SER A 1 178 ? -28.060 2.924 26.238 1.00 63.38 178 SER A CA 1
ATOM 1407 C C . SER A 1 178 ? -26.886 3.093 25.259 1.00 63.38 178 SER A C 1
ATOM 1409 O O . SER A 1 178 ? -26.550 2.143 24.549 1.00 63.38 178 SER A O 1
ATOM 1411 N N . LEU A 1 179 ? -26.231 4.266 25.251 1.00 62.16 179 LEU A N 1
ATOM 1412 C CA . LEU A 1 179 ? -25.005 4.523 24.479 1.00 62.16 179 LEU A CA 1
ATOM 1413 C C . LEU A 1 179 ? -23.783 3.821 25.092 1.00 62.16 179 LEU A C 1
ATOM 1415 O O . LEU A 1 179 ? -22.867 3.431 24.367 1.00 62.16 179 LEU A O 1
ATOM 1419 N N . GLU A 1 180 ? -23.756 3.665 26.415 1.00 60.91 180 GLU A N 1
ATOM 1420 C CA . GLU A 1 180 ? -22.636 3.058 27.143 1.00 60.91 180 GLU A CA 1
ATOM 1421 C C . GLU A 1 180 ? -22.722 1.522 27.164 1.00 60.91 180 GLU A C 1
ATOM 1423 O O . GLU A 1 180 ? -21.697 0.836 27.091 1.00 60.91 180 GLU A O 1
ATOM 1428 N N . ASN A 1 181 ? -23.947 0.983 27.165 1.00 56.03 181 ASN A N 1
ATOM 1429 C CA . ASN A 1 181 ? -24.243 -0.449 27.283 1.00 56.03 181 ASN A CA 1
ATOM 1430 C C . ASN A 1 181 ? -24.233 -1.234 25.957 1.00 56.03 181 ASN A C 1
ATOM 1432 O O . ASN A 1 181 ? -24.622 -2.400 25.944 1.00 56.03 181 ASN A O 1
ATOM 1436 N N . ALA A 1 182 ? -23.774 -0.647 24.844 1.00 56.00 182 ALA A N 1
ATOM 1437 C CA . ALA A 1 182 ? -23.620 -1.381 23.586 1.00 56.00 182 ALA A CA 1
ATOM 1438 C C . ALA A 1 182 ? -22.677 -2.588 23.782 1.00 56.00 182 ALA A C 1
ATOM 1440 O O . ALA A 1 182 ? -21.531 -2.412 24.229 1.00 56.00 182 ALA A O 1
ATOM 1441 N N . ASP A 1 183 ? -23.189 -3.784 23.460 1.00 54.75 183 ASP A N 1
ATOM 1442 C CA . ASP A 1 183 ? -22.580 -5.103 23.667 1.00 54.75 183 ASP A CA 1
ATOM 1443 C C . ASP A 1 183 ? -21.056 -5.138 23.471 1.00 54.75 183 ASP A C 1
ATOM 1445 O O . ASP A 1 183 ? -20.461 -4.419 22.661 1.00 54.75 183 ASP A O 1
ATOM 1449 N N . GLN A 1 184 ? -20.398 -6.002 24.245 1.00 54.38 184 GLN A N 1
ATOM 1450 C CA . GLN A 1 184 ? -18.946 -6.187 24.259 1.00 54.38 184 GLN A CA 1
ATOM 1451 C C . GLN A 1 184 ? -18.432 -6.889 22.988 1.00 54.38 184 GLN A C 1
ATOM 1453 O O . GLN A 1 184 ? -17.809 -7.947 23.054 1.00 54.38 184 GLN A O 1
ATOM 1458 N N . GLU A 1 185 ? -18.605 -6.284 21.810 1.00 56.81 185 GLU A N 1
ATOM 1459 C CA . GLU A 1 185 ? -17.709 -6.586 20.697 1.00 56.81 185 GLU A CA 1
ATOM 1460 C C . GLU A 1 185 ? -16.288 -6.177 21.103 1.00 56.81 185 GLU A C 1
ATOM 1462 O O . GLU A 1 185 ? -15.984 -5.009 21.352 1.00 56.81 185 GLU A O 1
ATOM 1467 N N . ALA A 1 186 ? -15.394 -7.164 21.183 1.00 66.94 186 ALA A N 1
ATOM 1468 C CA . ALA A 1 186 ? -14.019 -6.959 21.630 1.00 66.94 186 ALA A CA 1
ATOM 1469 C C . ALA A 1 186 ? -13.187 -6.081 20.668 1.00 66.94 186 ALA A C 1
ATOM 1471 O O . ALA A 1 186 ? -12.102 -5.626 21.042 1.00 66.94 186 ALA A O 1
ATOM 1472 N N . CYS A 1 187 ? -13.654 -5.854 19.431 1.00 80.62 187 CYS A N 1
ATOM 1473 C CA . CYS A 1 187 ? -12.984 -4.987 18.465 1.00 80.62 187 CYS A CA 1
ATOM 1474 C C . CYS A 1 187 ? -13.927 -4.355 17.430 1.00 80.62 187 CYS A C 1
ATOM 1476 O O . CYS A 1 187 ? -14.782 -5.025 16.858 1.00 80.62 187 CYS A O 1
ATOM 1478 N N . CYS A 1 188 ? -13.656 -3.101 17.064 1.00 88.00 188 CYS A N 1
ATOM 1479 C CA . CYS A 1 188 ? -14.179 -2.480 15.855 1.00 88.00 188 CYS A CA 1
ATOM 1480 C C . CYS A 1 188 ? -13.549 -3.127 14.619 1.00 88.00 188 CYS A C 1
ATOM 1482 O O . CYS A 1 188 ? -12.384 -2.891 14.261 1.00 88.00 188 CYS A O 1
ATOM 1484 N N . TRP A 1 189 ? -14.349 -3.935 13.928 1.00 90.12 189 TRP A N 1
ATOM 1485 C CA . TRP A 1 189 ? -13.919 -4.656 12.737 1.00 90.12 189 TRP A CA 1
ATOM 1486 C C . TRP A 1 189 ? -13.474 -3.714 11.605 1.00 90.12 189 TRP A C 1
ATOM 1488 O O . TRP A 1 189 ? -12.533 -4.046 10.881 1.00 90.12 189 TRP A O 1
ATOM 1498 N N . ARG A 1 190 ? -14.090 -2.525 11.456 1.00 93.06 190 ARG A N 1
ATOM 1499 C CA . ARG A 1 190 ? -13.732 -1.532 10.418 1.00 93.06 190 ARG A CA 1
ATOM 1500 C C . ARG A 1 190 ? -12.300 -1.042 10.605 1.00 93.06 190 ARG A C 1
ATOM 1502 O O . ARG A 1 190 ? -11.518 -1.006 9.649 1.00 93.06 190 ARG A O 1
ATOM 1509 N N . ASN A 1 191 ? -11.940 -0.743 11.848 1.00 93.81 191 ASN A N 1
ATOM 1510 C CA . ASN A 1 191 ? -10.615 -0.265 12.229 1.00 93.81 191 ASN A CA 1
ATOM 1511 C C . ASN A 1 191 ? -9.573 -1.370 12.097 1.00 93.81 191 ASN A C 1
ATOM 15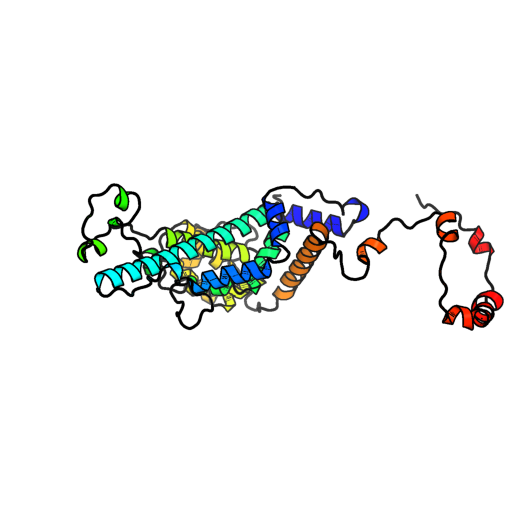13 O O . ASN A 1 191 ? -8.510 -1.148 11.511 1.00 93.81 191 ASN A O 1
ATOM 1517 N N . LEU A 1 192 ? -9.896 -2.583 12.556 1.00 94.81 192 LEU A N 1
ATOM 1518 C CA . LEU A 1 192 ? -9.023 -3.743 12.405 1.00 94.81 192 LEU A CA 1
ATOM 1519 C C . LEU A 1 192 ? -8.756 -4.065 10.926 1.00 94.81 192 LEU A C 1
ATOM 1521 O O . LEU A 1 192 ? -7.601 -4.218 10.523 1.00 94.81 192 LEU A O 1
ATOM 1525 N N . PHE A 1 193 ? -9.808 -4.106 10.104 1.00 96.12 193 PHE A N 1
ATOM 1526 C CA . PHE A 1 193 ? -9.726 -4.328 8.660 1.00 96.12 193 PHE A CA 1
ATOM 1527 C C . PHE A 1 193 ? -8.858 -3.268 7.973 1.00 96.12 193 PHE A C 1
ATOM 1529 O O . PHE A 1 193 ? -7.979 -3.609 7.177 1.00 96.12 193 PHE A O 1
ATOM 1536 N N . SER A 1 194 ? -9.053 -1.994 8.325 1.00 96.81 194 SER A N 1
ATOM 1537 C CA . SER A 1 194 ? -8.253 -0.888 7.795 1.00 96.81 194 SER A CA 1
ATOM 1538 C C . SER A 1 194 ? -6.780 -1.044 8.166 1.00 96.81 194 SER A C 1
ATOM 1540 O O . SER A 1 194 ? -5.920 -1.004 7.290 1.00 96.81 194 SER A O 1
ATOM 1542 N N . CYS A 1 195 ? -6.469 -1.329 9.434 1.00 96.88 195 CYS A N 1
ATOM 1543 C CA . CYS A 1 195 ? -5.095 -1.559 9.887 1.00 96.88 195 CYS A CA 1
ATOM 1544 C C . CYS A 1 195 ? -4.427 -2.713 9.130 1.00 96.88 195 CYS A C 1
ATOM 1546 O O . CYS A 1 195 ? -3.290 -2.583 8.677 1.00 96.88 195 CYS A O 1
ATOM 1548 N N . ILE A 1 196 ? -5.137 -3.829 8.950 1.00 98.06 196 ILE A N 1
ATOM 1549 C CA . ILE A 1 196 ? -4.640 -4.978 8.187 1.00 98.06 196 ILE A CA 1
ATOM 1550 C C . ILE A 1 196 ? -4.327 -4.564 6.750 1.00 98.06 196 ILE A C 1
ATOM 1552 O O . ILE A 1 196 ? -3.227 -4.837 6.269 1.00 98.06 196 ILE A O 1
ATOM 1556 N N . ASN A 1 197 ? -5.251 -3.895 6.061 1.00 98.44 197 ASN A N 1
ATOM 1557 C CA . ASN A 1 197 ? -5.032 -3.477 4.678 1.00 98.44 197 ASN A CA 1
ATOM 1558 C C . ASN A 1 197 ? -3.872 -2.494 4.552 1.00 98.44 197 ASN A C 1
ATOM 1560 O O . ASN A 1 197 ? -3.025 -2.683 3.685 1.00 98.44 197 ASN A O 1
ATOM 1564 N N . LEU A 1 198 ? -3.769 -1.509 5.443 1.00 98.12 198 LEU A N 1
ATOM 1565 C CA . LEU A 1 198 ? -2.685 -0.528 5.433 1.00 98.12 198 LEU A CA 1
ATOM 1566 C C . LEU A 1 198 ? -1.308 -1.188 5.633 1.00 98.12 198 LEU A C 1
ATOM 1568 O O . LEU A 1 198 ? -0.374 -0.914 4.879 1.00 98.12 198 LEU A O 1
ATOM 1572 N N . VAL A 1 199 ? -1.177 -2.133 6.572 1.00 98.44 199 VAL A N 1
ATOM 1573 C CA . VAL A 1 199 ? 0.074 -2.897 6.758 1.00 98.44 199 VAL A CA 1
ATOM 1574 C C . VAL A 1 199 ? 0.362 -3.790 5.538 1.00 98.44 199 VAL A C 1
ATOM 1576 O O . VAL A 1 199 ? 1.515 -3.945 5.133 1.00 98.44 199 VAL A O 1
ATOM 1579 N N . ARG A 1 200 ? -0.667 -4.357 4.894 1.00 98.69 200 ARG A N 1
ATOM 1580 C CA . ARG A 1 200 ? -0.510 -5.145 3.657 1.00 98.69 200 ARG A CA 1
ATOM 1581 C C . ARG A 1 200 ? -0.108 -4.292 2.457 1.00 98.69 200 ARG A C 1
ATOM 1583 O O . ARG A 1 200 ? 0.669 -4.776 1.633 1.00 98.69 200 ARG A O 1
ATOM 1590 N N . ILE A 1 201 ? -0.612 -3.062 2.360 1.00 98.69 201 ILE A N 1
ATOM 1591 C CA . ILE A 1 201 ? -0.195 -2.068 1.367 1.00 98.69 201 ILE A CA 1
ATOM 1592 C C . ILE A 1 201 ? 1.277 -1.739 1.596 1.00 98.69 201 ILE A C 1
ATOM 1594 O O . ILE A 1 201 ? 2.067 -1.967 0.685 1.00 98.69 201 ILE A O 1
ATOM 1598 N N . LEU A 1 202 ? 1.678 -1.353 2.816 1.00 98.31 202 LEU A N 1
ATOM 1599 C CA . LEU A 1 202 ? 3.092 -1.124 3.145 1.00 98.31 202 LEU A CA 1
ATOM 1600 C C . LEU A 1 202 ? 3.970 -2.310 2.737 1.00 98.31 202 LEU A C 1
ATOM 1602 O O . LEU A 1 202 ? 4.983 -2.122 2.072 1.00 98.31 202 LEU A O 1
ATOM 1606 N N . GLN A 1 203 ? 3.557 -3.539 3.065 1.00 98.25 203 GLN A N 1
ATOM 1607 C CA . GLN A 1 203 ? 4.313 -4.733 2.689 1.00 98.25 203 GLN A CA 1
ATOM 1608 C C . GLN A 1 203 ? 4.408 -4.904 1.172 1.00 98.25 203 GLN A C 1
ATOM 1610 O O . GLN A 1 203 ? 5.430 -5.371 0.682 1.00 98.25 203 GLN A O 1
ATOM 1615 N N . LYS A 1 204 ? 3.355 -4.588 0.413 1.00 97.88 204 LYS A N 1
ATOM 1616 C CA . LYS A 1 204 ? 3.396 -4.642 -1.052 1.00 97.88 204 LYS A CA 1
ATOM 1617 C C . LYS A 1 204 ? 4.361 -3.609 -1.623 1.00 97.88 204 LYS A C 1
ATOM 1619 O O . LYS A 1 204 ? 5.107 -3.977 -2.521 1.00 97.88 204 LYS A O 1
ATOM 1624 N N . LEU A 1 205 ? 4.366 -2.388 -1.085 1.00 98.00 205 LEU A N 1
ATOM 1625 C CA . LEU A 1 205 ? 5.245 -1.312 -1.543 1.00 98.00 205 LEU A CA 1
ATOM 1626 C C . LEU A 1 205 ? 6.723 -1.638 -1.279 1.00 98.00 205 LEU A C 1
ATOM 1628 O O . LEU A 1 205 ? 7.554 -1.380 -2.140 1.00 98.00 205 LEU A O 1
ATOM 1632 N N . THR A 1 206 ? 7.057 -2.224 -0.122 1.00 96.69 206 THR A N 1
ATOM 1633 C CA . THR A 1 206 ? 8.458 -2.392 0.317 1.00 96.69 206 THR A CA 1
ATOM 1634 C C . THR A 1 206 ? 9.062 -3.772 0.067 1.00 96.69 206 THR A C 1
ATOM 1636 O O . THR A 1 206 ? 10.283 -3.924 0.082 1.00 96.69 206 THR A O 1
ATOM 1639 N N . LYS A 1 207 ? 8.243 -4.803 -0.173 1.00 94.25 207 LYS A N 1
ATOM 1640 C CA . LYS A 1 207 ? 8.729 -6.176 -0.374 1.00 94.25 207 LYS A CA 1
ATOM 1641 C C . LYS A 1 207 ? 9.718 -6.244 -1.544 1.00 94.25 207 LYS A C 1
ATOM 1643 O O . LYS A 1 207 ? 9.327 -6.011 -2.682 1.00 94.25 207 LYS A O 1
ATOM 1648 N N . TRP A 1 208 ? 10.947 -6.676 -1.248 1.00 89.62 208 TRP A N 1
ATOM 1649 C CA . TRP A 1 208 ? 12.063 -6.785 -2.202 1.00 89.62 208 TRP A CA 1
ATOM 1650 C C . TRP A 1 208 ? 12.476 -5.454 -2.847 1.00 89.62 208 TRP A C 1
ATOM 1652 O O . TRP A 1 208 ? 13.044 -5.451 -3.931 1.00 89.62 208 TRP A O 1
ATOM 1662 N N . LYS A 1 209 ? 12.184 -4.323 -2.195 1.00 93.56 209 LYS A N 1
ATOM 1663 C CA . LYS A 1 209 ? 12.598 -2.992 -2.647 1.00 93.56 209 LYS A CA 1
ATOM 1664 C C . LYS A 1 209 ? 13.461 -2.354 -1.570 1.00 93.56 209 LYS A C 1
ATOM 1666 O O . LYS A 1 209 ? 12.949 -1.945 -0.522 1.00 93.56 209 LYS A O 1
ATOM 1671 N N . HIS A 1 210 ? 14.768 -2.302 -1.807 1.00 92.56 210 HIS A N 1
ATOM 1672 C CA . HIS A 1 210 ? 15.738 -1.804 -0.834 1.00 92.56 210 HIS A CA 1
ATOM 1673 C C . HIS A 1 210 ? 15.519 -0.330 -0.516 1.00 92.56 210 HIS A C 1
ATOM 1675 O O . HIS A 1 210 ? 15.343 0.002 0.654 1.00 92.56 210 HIS A O 1
ATOM 1681 N N . SER A 1 211 ? 15.385 0.511 -1.547 1.00 93.38 211 SER A N 1
ATOM 1682 C CA . SER A 1 211 ? 15.091 1.944 -1.408 1.00 93.38 211 SER A CA 1
ATOM 1683 C C . SER A 1 211 ? 13.859 2.194 -0.526 1.00 93.38 211 SER A C 1
ATOM 1685 O O . SER A 1 211 ? 13.931 2.835 0.524 1.00 93.38 211 SER A O 1
ATOM 1687 N N . ARG A 1 212 ? 12.728 1.560 -0.856 1.00 95.69 212 ARG A N 1
ATOM 1688 C CA . ARG A 1 212 ? 11.464 1.724 -0.115 1.00 95.69 212 ARG A CA 1
ATOM 1689 C C . ARG A 1 212 ? 11.511 1.127 1.299 1.00 95.69 212 ARG A C 1
ATOM 1691 O O . ARG A 1 212 ? 10.844 1.624 2.204 1.00 95.69 212 ARG A O 1
ATOM 1698 N N . THR A 1 213 ? 12.294 0.069 1.520 1.00 95.25 213 THR A N 1
ATOM 1699 C CA . THR A 1 213 ? 12.527 -0.473 2.870 1.00 95.25 213 THR A C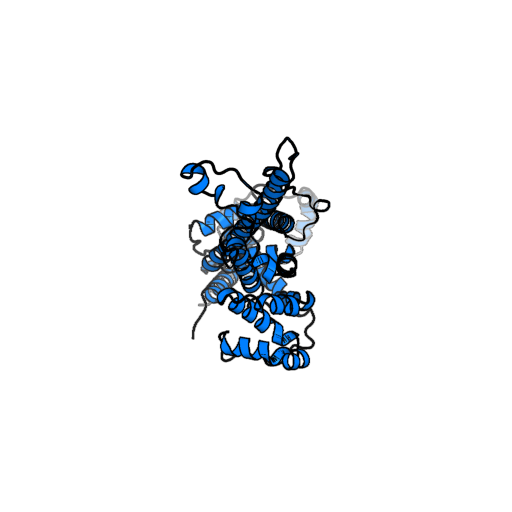A 1
ATOM 1700 C C . THR A 1 213 ? 13.410 0.461 3.695 1.00 95.25 213 THR A C 1
ATOM 1702 O O . THR A 1 213 ? 13.133 0.668 4.873 1.00 95.25 213 THR A O 1
ATOM 1705 N N . MET A 1 214 ? 14.418 1.083 3.084 1.00 92.81 214 MET A N 1
ATOM 1706 C CA . MET A 1 214 ? 15.252 2.092 3.732 1.00 92.81 214 MET A CA 1
ATOM 1707 C C . MET A 1 214 ? 14.421 3.312 4.148 1.00 92.81 214 MET A C 1
ATOM 1709 O O . MET A 1 214 ? 14.583 3.807 5.261 1.00 92.81 214 MET A O 1
ATOM 1713 N N . MET A 1 215 ? 13.429 3.724 3.348 1.00 94.38 215 MET A N 1
ATOM 1714 C CA . MET A 1 215 ? 12.466 4.757 3.766 1.00 94.38 215 MET A CA 1
ATOM 1715 C C . MET A 1 215 ? 11.758 4.399 5.086 1.00 94.38 215 MET A C 1
ATOM 1717 O O . MET A 1 215 ? 11.603 5.260 5.949 1.00 94.38 215 MET A O 1
ATOM 1721 N N . LEU A 1 216 ? 11.364 3.133 5.302 1.00 96.12 216 LEU A N 1
ATOM 1722 C CA . LEU A 1 216 ? 10.763 2.699 6.577 1.00 96.12 216 LEU A CA 1
ATOM 1723 C C . LEU A 1 216 ? 11.716 2.868 7.767 1.00 96.12 216 LEU A C 1
ATOM 1725 O O . LEU A 1 216 ? 11.267 3.181 8.874 1.00 96.12 216 LEU A O 1
ATOM 1729 N N . VAL A 1 217 ? 13.011 2.642 7.547 1.00 94.00 217 VAL A N 1
ATOM 1730 C CA . VAL A 1 217 ? 14.056 2.803 8.565 1.00 94.00 217 VAL A CA 1
ATOM 1731 C C . VAL A 1 217 ? 14.255 4.285 8.876 1.00 94.00 217 VAL A C 1
ATOM 1733 O O . VAL A 1 217 ? 14.210 4.667 10.046 1.00 94.00 217 VAL A O 1
ATOM 1736 N N . VAL A 1 218 ? 14.362 5.127 7.841 1.00 93.31 218 VAL A N 1
ATOM 1737 C CA . VAL A 1 218 ? 14.475 6.592 7.956 1.00 93.31 218 VAL A CA 1
ATOM 1738 C C . VAL A 1 218 ? 13.284 7.182 8.715 1.00 93.31 218 VAL A C 1
ATOM 1740 O O . VAL A 1 218 ? 13.467 7.976 9.637 1.00 93.31 218 VAL A O 1
ATOM 1743 N N . PHE A 1 219 ? 12.061 6.726 8.427 1.00 95.50 219 PHE A N 1
ATOM 1744 C CA . PHE A 1 219 ? 10.853 7.140 9.150 1.00 95.50 219 PHE A CA 1
ATOM 1745 C C . PHE A 1 219 ? 10.690 6.498 10.536 1.00 95.50 219 PHE A C 1
ATOM 1747 O O . PHE A 1 219 ? 9.634 6.637 11.155 1.00 95.50 219 PHE A O 1
ATOM 1754 N N . LYS A 1 220 ? 11.706 5.788 11.048 1.00 95.69 220 LYS A N 1
ATOM 1755 C CA . LYS A 1 220 ? 11.690 5.135 12.367 1.00 95.69 220 LYS A CA 1
ATOM 1756 C C . LYS A 1 220 ? 10.440 4.267 12.554 1.00 95.69 220 LYS A C 1
ATOM 1758 O O . LYS A 1 220 ? 9.776 4.316 13.591 1.00 95.69 220 LYS A O 1
ATOM 1763 N N . SER A 1 221 ? 10.101 3.456 11.550 1.00 97.44 221 SER A N 1
ATOM 1764 C CA . SER A 1 221 ? 8.855 2.680 11.568 1.00 97.44 221 SER A CA 1
ATOM 1765 C C . SER A 1 221 ? 8.863 1.524 12.577 1.00 97.44 221 SER A C 1
ATOM 1767 O O . SER A 1 221 ? 7.809 1.141 13.085 1.00 97.44 221 SER A O 1
ATOM 1769 N N . ALA A 1 222 ? 10.034 0.974 12.920 1.00 96.94 222 ALA A N 1
ATOM 1770 C CA . ALA A 1 222 ? 10.132 -0.225 13.754 1.00 96.94 222 ALA A CA 1
ATOM 1771 C C . ALA A 1 222 ? 9.462 -0.086 15.145 1.00 96.94 222 ALA A C 1
ATOM 1773 O O . ALA A 1 222 ? 8.680 -0.968 15.507 1.00 96.94 222 ALA A O 1
ATOM 1774 N N . PRO A 1 223 ? 9.656 1.001 15.923 1.00 96.88 223 PRO A N 1
ATOM 1775 C CA . PRO A 1 223 ? 8.900 1.232 17.160 1.00 96.88 223 PRO A CA 1
ATOM 1776 C C . PRO A 1 223 ? 7.378 1.340 16.974 1.00 96.88 223 PRO A C 1
ATOM 1778 O O . PRO A 1 223 ? 6.622 0.901 17.843 1.00 96.88 223 PRO A O 1
ATOM 1781 N N . ILE A 1 224 ? 6.913 1.912 15.856 1.00 97.50 224 ILE A N 1
ATOM 1782 C CA . ILE A 1 224 ? 5.482 2.012 15.525 1.00 97.50 224 ILE A CA 1
ATOM 1783 C C . ILE A 1 224 ? 4.927 0.604 15.295 1.00 97.50 224 ILE A C 1
ATOM 1785 O O . ILE A 1 224 ? 4.005 0.175 15.983 1.00 97.50 224 ILE A O 1
ATOM 1789 N N . LEU A 1 225 ? 5.568 -0.160 14.412 1.00 97.88 225 LEU A N 1
ATOM 1790 C CA . LEU A 1 225 ? 5.207 -1.539 14.088 1.00 97.88 225 LEU A CA 1
ATOM 1791 C C . LEU A 1 225 ? 5.230 -2.453 15.323 1.00 97.88 225 LEU A C 1
ATOM 1793 O O . LEU A 1 225 ? 4.304 -3.232 15.538 1.00 97.88 225 LEU A O 1
ATOM 1797 N N . LYS A 1 226 ? 6.222 -2.306 16.209 1.00 96.38 226 LYS A N 1
ATOM 1798 C CA . LYS A 1 226 ? 6.263 -3.036 17.486 1.00 96.38 226 LYS A CA 1
ATOM 1799 C C . LYS A 1 226 ? 5.068 -2.738 18.395 1.00 96.38 226 LYS A C 1
ATOM 1801 O O . LYS A 1 226 ? 4.641 -3.632 19.122 1.00 96.38 226 LYS A O 1
ATOM 1806 N N . ARG A 1 227 ? 4.519 -1.517 18.386 1.00 95.94 227 ARG A N 1
ATOM 1807 C CA . ARG A 1 227 ? 3.276 -1.220 19.120 1.00 95.94 227 ARG A CA 1
ATOM 1808 C C . ARG A 1 227 ? 2.072 -1.896 18.478 1.00 95.94 227 ARG A C 1
ATOM 1810 O O . ARG A 1 227 ? 1.259 -2.446 19.210 1.00 95.94 227 ARG A O 1
ATOM 1817 N N . VAL A 1 228 ? 2.001 -1.936 17.146 1.00 96.75 228 VAL A N 1
ATOM 1818 C CA . VAL A 1 228 ? 0.937 -2.652 16.418 1.00 96.75 228 VAL A CA 1
ATOM 1819 C C . VAL A 1 228 ? 0.925 -4.148 16.758 1.00 96.75 228 VAL A C 1
ATOM 1821 O O . VAL A 1 228 ? -0.151 -4.722 16.893 1.00 96.75 228 VAL A O 1
ATOM 1824 N N . LEU A 1 229 ? 2.084 -4.772 17.016 1.00 96.00 229 LEU A N 1
ATOM 1825 C CA . LEU A 1 229 ? 2.151 -6.175 17.462 1.00 96.00 229 LEU A CA 1
ATOM 1826 C C . LEU A 1 229 ? 1.391 -6.465 18.766 1.00 96.00 229 LEU A C 1
ATOM 1828 O O . LEU A 1 229 ? 1.072 -7.625 19.019 1.00 96.00 229 LEU A O 1
ATOM 1832 N N . LYS A 1 230 ? 1.086 -5.454 19.592 1.00 93.44 230 LYS A N 1
ATOM 1833 C CA . LYS A 1 230 ? 0.292 -5.640 20.817 1.00 93.44 230 LYS A CA 1
ATOM 1834 C C . LYS A 1 230 ? -1.160 -6.031 20.524 1.00 93.44 230 LYS A C 1
ATOM 1836 O O . LYS A 1 230 ? -1.797 -6.638 21.381 1.00 93.44 230 LYS A O 1
ATOM 1841 N N . VAL A 1 231 ? -1.673 -5.719 19.332 1.00 92.88 231 VAL A N 1
ATOM 1842 C CA . VAL A 1 231 ? -2.997 -6.164 18.885 1.00 92.88 231 VAL A CA 1
ATOM 1843 C C . VAL A 1 231 ? -2.923 -7.658 18.568 1.00 92.88 231 VAL A C 1
ATOM 1845 O O . VAL A 1 231 ? -2.198 -8.073 17.661 1.00 92.88 231 VAL A O 1
ATOM 1848 N N . LYS A 1 232 ? -3.661 -8.475 19.328 1.00 90.19 232 LYS A N 1
ATOM 1849 C CA . LYS A 1 232 ? -3.660 -9.946 19.235 1.00 90.19 232 LYS A CA 1
ATOM 1850 C C . LYS A 1 232 ? -4.505 -10.449 18.056 1.00 90.19 232 LYS A C 1
ATOM 1852 O O . LYS A 1 232 ? -5.460 -11.188 18.243 1.00 90.19 232 LYS A O 1
ATOM 1857 N N . HIS A 1 233 ? -4.151 -10.038 16.842 1.00 94.38 233 HIS A N 1
ATOM 1858 C CA . HIS A 1 233 ? -4.768 -10.527 15.610 1.00 94.38 233 HIS A CA 1
ATOM 1859 C C . HIS A 1 233 ? -3.704 -11.126 14.687 1.00 94.38 233 HIS A C 1
ATOM 1861 O O . HIS A 1 233 ? -2.757 -10.438 14.291 1.00 94.38 233 HIS A O 1
ATOM 1867 N N . GLU A 1 234 ? -3.856 -12.400 14.326 1.00 94.81 234 GLU A N 1
ATOM 1868 C CA . GLU A 1 234 ? -2.809 -13.189 13.665 1.00 94.81 234 GLU A CA 1
ATOM 1869 C C . GLU A 1 234 ? -2.360 -12.590 12.332 1.00 94.81 234 GLU A C 1
ATOM 1871 O O . GLU A 1 234 ? -1.164 -12.403 12.095 1.00 94.81 234 GLU A O 1
ATOM 1876 N N . LEU A 1 235 ? -3.316 -12.216 11.476 1.00 96.56 235 LEU A N 1
ATOM 1877 C CA . LEU A 1 235 ? -3.017 -11.660 10.157 1.00 96.56 235 LEU A CA 1
ATOM 1878 C C . LEU A 1 235 ? -2.302 -10.309 10.261 1.00 96.56 235 LEU A C 1
ATOM 1880 O O . LEU A 1 235 ? -1.386 -10.029 9.487 1.00 96.56 235 LEU A O 1
ATOM 1884 N N . LEU A 1 236 ? -2.699 -9.480 11.231 1.00 97.00 236 LEU A N 1
ATOM 1885 C CA . LEU A 1 236 ? -2.084 -8.172 11.450 1.00 97.00 236 LEU A CA 1
ATOM 1886 C C . LEU A 1 236 ? -0.638 -8.362 11.913 1.00 97.00 236 LEU A C 1
ATOM 1888 O O . LEU A 1 236 ? 0.284 -7.826 11.300 1.00 97.00 236 LEU A O 1
ATOM 1892 N N . GLN A 1 237 ? -0.434 -9.200 12.933 1.00 97.62 237 GLN A N 1
ATOM 1893 C CA . GLN A 1 237 ? 0.891 -9.517 13.455 1.00 97.62 237 GLN A CA 1
ATOM 1894 C C . GLN A 1 237 ? 1.798 -10.121 12.378 1.00 97.62 237 GLN A C 1
ATOM 1896 O O . GLN A 1 237 ? 2.948 -9.712 12.262 1.00 97.62 237 GLN A O 1
ATOM 1901 N N . LEU A 1 238 ? 1.292 -11.029 11.538 1.00 98.25 238 LEU A N 1
ATOM 1902 C CA . LEU A 1 238 ? 2.066 -11.636 10.453 1.00 98.25 238 LEU A CA 1
ATOM 1903 C C . LEU A 1 238 ? 2.623 -10.589 9.480 1.00 98.25 238 LEU A C 1
ATOM 1905 O O . LEU A 1 238 ? 3.802 -10.635 9.128 1.00 98.25 238 LEU A O 1
ATOM 1909 N N . TYR A 1 239 ? 1.791 -9.656 9.016 1.00 98.44 239 TYR A N 1
ATOM 1910 C CA . TYR A 1 239 ? 2.244 -8.632 8.073 1.00 98.44 239 TYR A CA 1
ATOM 1911 C C . TYR A 1 239 ? 3.149 -7.586 8.734 1.00 98.44 239 TYR A C 1
ATOM 1913 O O . TYR A 1 239 ? 4.115 -7.149 8.112 1.00 98.44 239 TYR A O 1
ATOM 1921 N N . VAL A 1 240 ? 2.922 -7.262 10.008 1.00 98.38 240 VAL A N 1
ATOM 1922 C CA . VAL A 1 240 ? 3.835 -6.413 10.785 1.00 98.38 240 VAL A CA 1
ATOM 1923 C C . VAL A 1 240 ? 5.206 -7.082 10.953 1.00 98.38 240 VAL A C 1
ATOM 1925 O O . VAL A 1 240 ? 6.233 -6.435 10.761 1.00 98.38 240 VAL A O 1
ATOM 1928 N N . LEU A 1 241 ? 5.250 -8.385 11.245 1.00 98.19 241 LEU A N 1
ATOM 1929 C CA . LEU A 1 241 ? 6.502 -9.139 11.356 1.00 98.19 241 LEU A CA 1
ATOM 1930 C C . LEU A 1 241 ? 7.246 -9.221 10.018 1.00 98.19 241 LEU A C 1
ATOM 1932 O O . LEU A 1 241 ? 8.469 -9.136 10.010 1.00 98.19 241 LEU A O 1
ATOM 1936 N N . LYS A 1 242 ? 6.538 -9.322 8.884 1.00 97.75 242 LYS A N 1
ATOM 1937 C CA . LYS A 1 242 ? 7.160 -9.251 7.548 1.00 97.75 242 LYS A CA 1
ATOM 1938 C C . LYS A 1 242 ? 7.828 -7.894 7.290 1.00 97.75 242 LYS A C 1
ATOM 1940 O O . LYS A 1 242 ? 8.938 -7.866 6.765 1.00 97.75 242 LYS A O 1
ATOM 1945 N N . LEU A 1 243 ? 7.197 -6.795 7.706 1.00 97.88 243 LEU A N 1
ATOM 1946 C CA . LEU A 1 243 ? 7.778 -5.452 7.597 1.00 97.88 243 LEU A CA 1
ATOM 1947 C C . LEU A 1 243 ? 8.984 -5.266 8.522 1.00 97.88 243 LEU A C 1
ATOM 1949 O O . LEU A 1 243 ? 9.961 -4.628 8.138 1.00 97.88 243 LEU A O 1
ATOM 1953 N N . LEU A 1 244 ? 8.930 -5.817 9.737 1.00 97.06 244 LEU A N 1
ATOM 1954 C CA . LEU A 1 244 ? 10.060 -5.787 10.669 1.00 97.06 244 LEU A CA 1
ATOM 1955 C C . LEU A 1 244 ? 11.227 -6.629 10.143 1.00 97.06 244 LEU A C 1
ATOM 1957 O O . LEU A 1 244 ? 12.356 -6.152 10.167 1.00 97.06 244 LEU A O 1
ATOM 1961 N N . LYS A 1 245 ? 10.948 -7.820 9.592 1.00 95.25 245 LYS A N 1
ATOM 1962 C CA . LYS A 1 245 ? 11.930 -8.687 8.922 1.00 95.25 245 LYS A CA 1
ATOM 1963 C C . LYS A 1 245 ? 12.668 -7.963 7.797 1.00 95.25 245 LYS A C 1
ATOM 1965 O O . LYS A 1 245 ? 13.878 -8.079 7.702 1.00 95.25 245 LYS A O 1
ATOM 1970 N N . ALA A 1 246 ? 11.964 -7.198 6.963 1.00 93.69 246 ALA A N 1
ATOM 1971 C CA . ALA A 1 246 ? 12.604 -6.452 5.878 1.00 93.69 246 ALA A CA 1
ATOM 1972 C C . ALA A 1 246 ? 13.602 -5.393 6.393 1.00 93.69 246 ALA A C 1
ATOM 1974 O O . ALA A 1 246 ? 14.606 -5.120 5.744 1.00 93.69 246 ALA A O 1
ATOM 1975 N N . GLN A 1 247 ? 13.352 -4.818 7.573 1.00 93.88 247 GLN A N 1
ATOM 1976 C CA . GLN A 1 247 ? 14.172 -3.748 8.149 1.00 93.88 247 GLN A CA 1
ATOM 1977 C C . GLN A 1 247 ? 15.372 -4.245 8.967 1.00 93.88 247 GLN A C 1
ATOM 1979 O O . GLN A 1 247 ? 16.310 -3.484 9.195 1.00 93.88 247 GLN A O 1
ATOM 1984 N N . THR A 1 248 ? 15.376 -5.495 9.438 1.00 92.38 248 THR A N 1
ATOM 1985 C CA . THR A 1 248 ? 16.396 -5.996 10.384 1.00 92.38 248 THR A CA 1
ATOM 1986 C C . THR A 1 248 ? 17.824 -5.943 9.862 1.00 92.38 248 THR A C 1
ATOM 1988 O O . THR A 1 248 ? 18.753 -5.867 10.673 1.00 92.38 248 THR A O 1
ATOM 1991 N N . LYS A 1 249 ? 18.009 -6.002 8.540 1.00 88.38 249 LYS A N 1
ATOM 1992 C CA . LYS A 1 249 ? 19.330 -5.901 7.920 1.00 88.38 249 LYS A CA 1
ATOM 1993 C C . LYS A 1 249 ? 19.933 -4.498 8.037 1.00 88.38 249 LYS A C 1
ATOM 1995 O O . LYS A 1 249 ? 21.138 -4.387 8.215 1.00 88.38 249 LYS A O 1
ATOM 2000 N N . PHE A 1 250 ? 19.082 -3.472 8.086 1.00 90.31 250 PHE A N 1
ATOM 2001 C CA . PHE A 1 250 ? 19.457 -2.058 8.193 1.00 90.31 250 PHE A CA 1
ATOM 2002 C C . PHE A 1 250 ? 19.478 -1.533 9.641 1.00 90.31 250 PHE A C 1
ATOM 2004 O O . PHE A 1 250 ? 20.166 -0.571 9.952 1.00 90.31 250 PHE A O 1
ATOM 2011 N N . LEU A 1 251 ? 18.723 -2.149 10.560 1.00 89.81 251 LEU A N 1
ATOM 2012 C CA . LEU A 1 251 ? 18.652 -1.714 11.970 1.00 89.81 251 LEU A CA 1
ATOM 2013 C C . LEU A 1 251 ? 19.868 -2.141 12.810 1.00 89.81 251 LEU A C 1
ATOM 2015 O O . LEU A 1 251 ? 20.099 -1.626 13.905 1.00 89.81 251 LEU A O 1
ATOM 2019 N N . GLY A 1 252 ? 20.628 -3.116 12.316 1.00 86.00 252 GLY A N 1
ATOM 2020 C CA . GLY A 1 252 ? 21.908 -3.506 12.883 1.00 86.00 252 GLY A CA 1
ATOM 2021 C C . GLY A 1 252 ? 21.898 -4.428 14.100 1.00 86.00 252 GLY A C 1
ATOM 2022 O O . GLY A 1 252 ? 20.863 -4.845 14.628 1.00 86.00 252 GLY A O 1
ATOM 2023 N N . ARG A 1 253 ? 23.109 -4.794 14.547 1.00 87.19 253 ARG A N 1
ATOM 2024 C CA . ARG A 1 253 ? 23.328 -5.844 15.563 1.00 87.19 253 ARG A CA 1
ATOM 2025 C C . ARG A 1 253 ? 22.757 -5.476 16.938 1.00 87.19 253 ARG A C 1
ATOM 2027 O O . ARG A 1 253 ? 22.107 -6.314 17.563 1.00 87.19 253 ARG A O 1
ATOM 2034 N N . ASN A 1 254 ? 22.955 -4.239 17.396 1.00 88.31 254 ASN A N 1
ATOM 2035 C CA . ASN A 1 254 ? 22.493 -3.777 18.715 1.00 88.31 254 ASN A CA 1
ATOM 2036 C C . ASN A 1 254 ? 20.963 -3.768 18.822 1.00 88.31 254 ASN A C 1
ATOM 2038 O O . ASN A 1 254 ? 20.395 -4.173 19.843 1.00 88.31 254 ASN A O 1
ATOM 2042 N N . TRP A 1 255 ? 20.283 -3.383 17.740 1.00 91.31 255 TRP A N 1
ATOM 2043 C CA . TRP A 1 255 ? 18.830 -3.448 17.684 1.00 91.31 255 TRP A CA 1
ATOM 2044 C C . TRP A 1 255 ? 18.345 -4.897 17.793 1.00 91.31 255 TRP A C 1
ATOM 2046 O O . TRP A 1 255 ? 17.473 -5.189 18.604 1.00 91.31 255 TRP A O 1
ATOM 2056 N N . ARG A 1 256 ? 18.951 -5.848 17.073 1.00 91.25 256 ARG A N 1
ATOM 2057 C CA . ARG A 1 256 ? 18.552 -7.267 17.162 1.00 91.25 256 ARG A CA 1
ATOM 2058 C C . ARG A 1 256 ? 18.717 -7.842 18.571 1.00 91.25 256 ARG A C 1
ATOM 2060 O O . ARG A 1 256 ? 17.795 -8.493 19.059 1.00 91.25 256 ARG A O 1
ATOM 2067 N N . LYS A 1 257 ? 19.836 -7.544 19.247 1.00 91.50 257 LYS A N 1
ATOM 2068 C CA . LYS A 1 257 ? 20.085 -7.968 20.640 1.00 91.50 257 LYS A CA 1
ATOM 2069 C C . LYS A 1 257 ? 18.993 -7.471 21.593 1.00 91.50 257 LYS A C 1
ATOM 2071 O O . LYS A 1 257 ? 18.426 -8.258 22.343 1.00 91.50 257 LYS A O 1
ATOM 2076 N N . SER A 1 258 ? 18.638 -6.189 21.509 1.00 94.38 258 SER A N 1
ATOM 2077 C CA . SER A 1 258 ? 17.586 -5.584 22.347 1.00 94.38 258 SER A CA 1
ATOM 2078 C C . SER A 1 258 ? 16.156 -5.981 21.947 1.00 94.38 258 SER A C 1
ATOM 2080 O O . SER A 1 258 ? 15.214 -5.777 22.712 1.00 94.38 258 SER A O 1
ATOM 2082 N N . ASN A 1 259 ? 15.966 -6.581 20.767 1.00 95.25 259 ASN A N 1
ATOM 2083 C CA . ASN A 1 259 ? 14.661 -6.955 20.219 1.00 95.25 259 ASN A CA 1
ATOM 2084 C C . ASN A 1 259 ? 14.502 -8.470 20.023 1.00 95.25 259 ASN A C 1
ATOM 2086 O O . ASN A 1 259 ? 13.721 -8.898 19.172 1.00 95.25 259 ASN A O 1
ATOM 2090 N N . MET A 1 260 ? 15.175 -9.289 20.839 1.00 94.81 260 MET A N 1
ATOM 2091 C CA . MET A 1 260 ? 15.197 -10.748 20.672 1.00 94.81 260 MET A CA 1
ATOM 2092 C C . MET A 1 260 ? 13.799 -11.380 20.603 1.00 94.81 260 MET A C 1
ATOM 2094 O O . MET A 1 260 ? 13.542 -12.184 19.719 1.00 94.81 260 MET A O 1
ATOM 2098 N N . LYS A 1 261 ? 12.841 -10.933 21.429 1.00 95.62 261 LYS A N 1
ATOM 2099 C CA . LYS A 1 261 ? 11.438 -11.398 21.353 1.00 95.62 261 LYS A CA 1
ATOM 2100 C C . LYS A 1 261 ? 10.814 -11.183 19.966 1.00 95.62 261 LYS A C 1
ATOM 2102 O O . LYS A 1 261 ? 10.061 -12.022 19.484 1.00 95.62 261 LYS A O 1
ATOM 2107 N N . THR A 1 262 ? 11.133 -10.060 19.321 1.00 95.81 262 THR A N 1
ATOM 2108 C CA . THR A 1 262 ? 10.668 -9.758 17.956 1.00 95.81 262 THR A CA 1
ATOM 2109 C C . THR A 1 262 ? 11.384 -10.645 16.942 1.00 95.81 262 THR A C 1
ATOM 2111 O O . THR A 1 262 ? 10.731 -11.191 16.060 1.00 95.81 262 THR A O 1
ATOM 2114 N N . MET A 1 263 ? 12.697 -10.843 17.098 1.00 95.25 263 MET A N 1
ATOM 2115 C CA . MET A 1 263 ? 13.478 -11.752 16.251 1.00 95.25 263 MET A CA 1
ATOM 2116 C C . MET A 1 263 ? 12.920 -13.178 16.306 1.00 95.25 263 MET A C 1
ATOM 2118 O O . MET A 1 263 ? 12.638 -13.757 15.261 1.00 95.25 263 MET A O 1
ATOM 2122 N N . SER A 1 264 ? 12.671 -13.715 17.504 1.00 95.81 264 SER A N 1
ATOM 2123 C CA . SER A 1 264 ? 12.057 -15.033 17.701 1.00 95.81 264 SER A CA 1
ATOM 2124 C C . SER A 1 264 ? 10.672 -15.126 17.055 1.00 95.81 264 SER A C 1
ATOM 2126 O O . SER A 1 264 ? 10.381 -16.105 16.375 1.00 95.81 264 SER A O 1
ATOM 2128 N N . ALA A 1 265 ? 9.835 -14.092 17.194 1.00 96.62 265 ALA A N 1
ATOM 2129 C CA . ALA A 1 265 ? 8.518 -14.061 16.556 1.00 96.62 265 ALA A CA 1
ATOM 2130 C C . ALA A 1 265 ? 8.605 -14.055 15.018 1.00 96.62 265 ALA A C 1
ATOM 2132 O O . ALA A 1 265 ? 7.806 -14.724 14.360 1.00 96.62 265 ALA A O 1
ATOM 2133 N N . ILE A 1 266 ? 9.583 -13.344 14.436 1.00 96.44 266 ILE A N 1
ATOM 2134 C CA . ILE A 1 266 ? 9.859 -13.399 12.992 1.00 96.44 266 ILE A CA 1
ATOM 2135 C C . ILE A 1 266 ? 10.271 -14.820 12.598 1.00 96.44 266 ILE A C 1
ATOM 2137 O O . ILE A 1 266 ? 9.726 -15.352 11.632 1.00 96.44 266 ILE A O 1
ATOM 2141 N N . TYR A 1 267 ? 11.175 -15.448 13.356 1.00 94.62 267 TYR A N 1
ATOM 2142 C CA . TYR A 1 267 ? 11.625 -16.814 13.085 1.00 94.62 267 TYR A CA 1
ATOM 2143 C C . TYR A 1 267 ? 10.480 -17.830 13.091 1.00 94.62 267 TYR A C 1
ATOM 2145 O O . TYR A 1 267 ? 10.419 -18.666 12.195 1.00 94.62 267 TYR A O 1
ATOM 2153 N N . GLN A 1 268 ? 9.562 -17.721 14.052 1.00 95.56 268 GLN A N 1
ATOM 2154 C CA . GLN A 1 268 ? 8.451 -18.659 14.224 1.00 95.56 268 GLN A CA 1
ATOM 2155 C C . GLN A 1 268 ? 7.315 -18.461 13.213 1.00 95.56 268 GLN A C 1
ATOM 2157 O O . GLN A 1 268 ? 6.692 -19.432 12.799 1.00 95.56 268 GLN A O 1
ATOM 2162 N N . ARG A 1 269 ? 6.997 -17.211 12.844 1.00 95.69 269 ARG A N 1
ATOM 2163 C CA . ARG A 1 269 ? 5.748 -16.893 12.121 1.00 95.69 269 ARG A CA 1
ATOM 2164 C C . ARG A 1 269 ? 5.940 -16.456 10.675 1.00 95.69 269 ARG A C 1
ATOM 2166 O O . ARG A 1 269 ? 4.977 -16.446 9.909 1.00 95.69 269 ARG A O 1
ATOM 2173 N N . VAL A 1 270 ? 7.145 -16.052 10.279 1.00 96.06 270 VAL A N 1
ATOM 2174 C CA . VAL A 1 270 ? 7.423 -15.597 8.912 1.00 96.06 270 VAL A CA 1
ATOM 2175 C C . VAL A 1 270 ? 8.204 -16.672 8.172 1.00 96.06 270 VAL A C 1
ATOM 2177 O O . VAL A 1 270 ? 9.210 -17.165 8.661 1.00 96.06 270 VAL A O 1
ATOM 2180 N N . ARG A 1 271 ? 7.769 -17.009 6.955 1.00 91.81 271 ARG A N 1
ATOM 2181 C CA . ARG A 1 271 ? 8.484 -17.958 6.093 1.00 91.81 271 ARG A CA 1
ATOM 2182 C C . ARG A 1 271 ? 9.892 -17.445 5.753 1.00 91.81 271 ARG A C 1
ATOM 2184 O O . ARG A 1 271 ? 10.041 -16.290 5.337 1.00 91.81 271 ARG A O 1
ATOM 2191 N N . HIS A 1 272 ? 10.882 -18.330 5.850 1.00 89.56 272 HIS A N 1
ATOM 2192 C CA . HIS A 1 272 ? 12.268 -18.093 5.424 1.00 89.56 272 HIS A CA 1
ATOM 2193 C C . HIS A 1 272 ? 12.552 -18.767 4.083 1.00 89.56 272 HIS A C 1
ATOM 2195 O O . HIS A 1 272 ? 11.878 -19.729 3.698 1.00 89.56 272 HIS A O 1
ATOM 2201 N N . ARG A 1 273 ? 13.518 -18.225 3.346 1.00 84.06 273 ARG A N 1
ATOM 2202 C CA . ARG A 1 273 ? 14.094 -18.847 2.146 1.00 84.06 273 ARG A CA 1
ATOM 2203 C C . ARG A 1 273 ? 15.537 -19.255 2.451 1.00 84.06 273 ARG A C 1
ATOM 2205 O O . ARG A 1 273 ? 16.113 -18.763 3.410 1.00 84.06 273 ARG A O 1
ATOM 2212 N N . LEU A 1 274 ? 16.098 -20.150 1.641 1.00 80.25 274 LEU A N 1
ATOM 2213 C CA . LEU A 1 274 ? 17.484 -20.604 1.808 1.00 80.25 274 LEU A CA 1
ATOM 2214 C C . LEU A 1 274 ? 18.487 -19.442 1.703 1.00 80.25 274 LEU A C 1
ATOM 2216 O O . LEU A 1 274 ? 19.393 -19.360 2.516 1.00 80.25 274 LEU A O 1
ATOM 2220 N N . ASN A 1 275 ? 18.251 -18.500 0.786 1.00 80.06 275 ASN A N 1
ATOM 2221 C CA . ASN A 1 275 ? 19.125 -17.341 0.546 1.00 80.06 275 ASN A CA 1
ATOM 2222 C C . ASN A 1 275 ? 18.651 -16.085 1.310 1.00 80.06 275 ASN A C 1
ATOM 2224 O O . ASN A 1 275 ? 18.732 -14.968 0.804 1.00 80.06 275 ASN A O 1
ATOM 2228 N N . ASP A 1 276 ? 17.988 -16.265 2.454 1.00 81.12 276 ASP A N 1
ATOM 2229 C CA . ASP A 1 276 ? 17.345 -15.179 3.197 1.00 81.12 276 ASP A CA 1
ATOM 2230 C C . ASP A 1 276 ? 18.279 -14.636 4.284 1.00 81.12 276 ASP A C 1
ATOM 2232 O O . ASP A 1 276 ? 18.192 -15.023 5.449 1.00 81.12 276 ASP A O 1
ATOM 2236 N N . ASP A 1 277 ? 19.145 -13.695 3.914 1.00 81.75 277 ASP A N 1
ATOM 2237 C CA . ASP A 1 277 ? 20.179 -13.146 4.808 1.00 81.75 277 ASP A CA 1
ATOM 2238 C C . ASP A 1 277 ? 19.673 -12.025 5.736 1.00 81.75 277 ASP A C 1
ATOM 2240 O O . ASP A 1 277 ? 20.445 -11.244 6.289 1.00 81.75 277 ASP A O 1
ATOM 2244 N N . TRP A 1 278 ? 18.358 -11.942 5.964 1.00 86.25 278 TRP A N 1
ATOM 2245 C CA . TRP A 1 278 ? 17.708 -10.867 6.731 1.00 86.25 278 TRP A CA 1
ATOM 2246 C C . TRP A 1 278 ? 18.252 -10.683 8.162 1.00 86.25 278 TRP A C 1
ATOM 2248 O O . TRP A 1 278 ? 18.192 -9.583 8.724 1.00 86.25 278 TRP A O 1
ATOM 2258 N N . ALA A 1 279 ? 18.745 -11.759 8.782 1.00 81.25 279 ALA A N 1
ATOM 2259 C CA . ALA A 1 279 ? 19.280 -11.750 10.142 1.00 81.25 279 ALA A CA 1
ATOM 2260 C C . ALA A 1 279 ? 20.781 -11.413 10.201 1.00 81.25 279 ALA A C 1
ATOM 2262 O O . ALA A 1 279 ? 21.272 -11.018 11.267 1.00 81.25 279 ALA A O 1
ATOM 2263 N N . TYR A 1 280 ? 21.499 -11.517 9.079 1.00 77.62 280 TYR A N 1
ATOM 2264 C CA . TYR A 1 280 ? 22.885 -11.078 8.970 1.00 77.62 280 TYR A CA 1
ATOM 2265 C C . TYR A 1 280 ? 22.916 -9.555 8.758 1.00 77.62 280 TYR A C 1
ATOM 2267 O O . TYR A 1 280 ? 22.067 -8.963 8.102 1.00 77.62 280 TYR A O 1
ATOM 2275 N N . GLY A 1 281 ? 23.802 -8.859 9.474 1.00 65.00 281 GLY A N 1
ATOM 2276 C CA . GLY A 1 281 ? 23.839 -7.386 9.500 1.00 65.00 281 GLY A CA 1
ATOM 2277 C C . GLY A 1 281 ? 24.923 -6.859 8.591 1.00 65.00 281 GLY A C 1
ATOM 2278 O O . GLY A 1 281 ? 25.885 -6.308 9.116 1.00 65.00 281 GLY A O 1
ATOM 2279 N N . ASN A 1 282 ? 24.783 -7.111 7.292 1.00 67.12 282 ASN A N 1
ATOM 2280 C CA . ASN A 1 282 ? 25.792 -6.750 6.296 1.00 67.12 282 ASN A CA 1
ATOM 2281 C C . ASN A 1 282 ? 25.621 -5.304 5.805 1.00 67.12 282 ASN A C 1
ATOM 2283 O O . ASN A 1 282 ? 26.608 -4.657 5.487 1.00 67.12 282 ASN A O 1
ATOM 2287 N N . ASP A 1 283 ? 24.400 -4.765 5.864 1.00 73.00 283 ASP A N 1
ATOM 2288 C CA . ASP A 1 283 ? 24.039 -3.467 5.275 1.00 73.00 283 ASP A CA 1
ATOM 2289 C C . ASP A 1 283 ? 23.907 -2.360 6.343 1.00 73.00 283 ASP A C 1
ATOM 2291 O O . ASP A 1 283 ? 22.930 -1.610 6.359 1.00 73.00 283 ASP A O 1
ATOM 2295 N N . LEU A 1 284 ? 24.843 -2.294 7.299 1.00 69.38 284 LEU A N 1
ATOM 2296 C CA . LEU A 1 284 ? 24.822 -1.285 8.374 1.00 69.38 284 LEU A CA 1
ATOM 2297 C C . LEU A 1 284 ? 25.098 0.132 7.863 1.00 69.38 284 LEU A C 1
ATOM 2299 O O . LEU A 1 284 ? 24.492 1.083 8.350 1.00 69.38 284 LEU A O 1
ATOM 2303 N N . ASP A 1 285 ? 25.985 0.242 6.877 1.00 77.31 285 ASP A N 1
ATOM 2304 C CA . ASP A 1 285 ? 26.416 1.513 6.291 1.00 77.31 285 ASP A CA 1
ATOM 2305 C C . ASP A 1 285 ? 25.561 1.919 5.086 1.00 77.31 285 ASP A C 1
ATOM 2307 O O . ASP A 1 285 ? 25.889 2.876 4.392 1.00 77.31 285 ASP A O 1
ATOM 2311 N N . ALA A 1 286 ? 24.464 1.199 4.825 1.00 81.94 286 ALA A N 1
ATOM 2312 C CA . ALA A 1 286 ? 23.565 1.504 3.725 1.00 81.94 286 ALA A CA 1
ATOM 2313 C C . ALA A 1 286 ? 22.841 2.833 3.977 1.00 81.94 286 ALA A C 1
ATOM 2315 O O . ALA A 1 286 ? 22.137 3.015 4.975 1.00 81.94 286 ALA A O 1
ATOM 2316 N N . ARG A 1 287 ? 22.987 3.761 3.036 1.00 84.06 287 ARG A N 1
ATOM 2317 C CA . ARG A 1 287 ? 22.430 5.112 3.083 1.00 84.06 287 ARG A CA 1
ATOM 2318 C C . ARG A 1 287 ? 21.201 5.207 2.176 1.00 84.06 287 ARG A C 1
ATOM 2320 O O . ARG A 1 287 ? 21.066 4.438 1.224 1.00 84.06 287 ARG A O 1
ATOM 2327 N N . PRO A 1 288 ? 20.285 6.159 2.427 1.00 80.75 288 PRO A N 1
ATOM 2328 C CA . PRO A 1 288 ? 19.048 6.284 1.651 1.00 80.75 288 PRO A CA 1
ATOM 2329 C C . PRO A 1 288 ? 19.243 6.418 0.135 1.00 80.75 288 PRO A C 1
ATOM 2331 O O . PRO A 1 288 ? 18.407 5.939 -0.624 1.00 80.75 288 PRO A O 1
ATOM 2334 N N . TRP A 1 289 ? 20.338 7.039 -0.306 1.00 80.88 289 TRP A N 1
ATOM 2335 C CA . TRP A 1 289 ? 20.637 7.264 -1.722 1.00 80.88 289 TRP A CA 1
ATOM 2336 C C . TRP A 1 289 ? 21.325 6.084 -2.418 1.00 80.88 289 TRP A C 1
ATOM 2338 O O . TRP A 1 289 ? 21.330 6.047 -3.646 1.00 80.88 289 TRP A O 1
ATOM 2348 N N . ASP A 1 290 ? 21.846 5.099 -1.677 1.00 84.50 290 ASP A N 1
ATOM 2349 C CA . ASP A 1 290 ? 22.592 3.973 -2.263 1.00 84.50 290 ASP A CA 1
ATOM 2350 C C . ASP A 1 290 ? 21.696 3.089 -3.160 1.00 84.50 290 ASP A C 1
ATOM 2352 O O . ASP A 1 290 ? 22.179 2.421 -4.068 1.00 84.50 290 ASP A O 1
ATOM 2356 N N . PHE A 1 291 ? 20.373 3.134 -2.963 1.00 85.88 291 PHE A N 1
ATOM 2357 C CA . PHE A 1 291 ? 19.390 2.357 -3.731 1.00 85.88 291 PHE A CA 1
ATOM 2358 C C . PHE A 1 291 ? 18.601 3.189 -4.753 1.00 85.88 291 PHE A C 1
ATOM 2360 O O . PHE A 1 291 ? 17.628 2.700 -5.330 1.00 85.88 291 PHE A O 1
ATOM 2367 N N . GLN A 1 292 ? 18.976 4.453 -4.975 1.00 86.44 292 GLN A N 1
ATOM 2368 C CA . GLN A 1 292 ? 18.249 5.328 -5.898 1.00 86.44 292 GLN A CA 1
ATOM 2369 C C . GLN A 1 292 ? 18.400 4.876 -7.359 1.00 86.44 292 GLN A C 1
ATOM 2371 O O . GLN A 1 292 ? 17.464 5.024 -8.143 1.00 86.44 292 GLN A O 1
ATOM 2376 N N . GLY A 1 293 ? 19.546 4.279 -7.710 1.00 89.44 293 GLY A N 1
ATOM 2377 C CA . GLY A 1 293 ? 19.804 3.736 -9.046 1.00 89.44 293 GLY A CA 1
ATOM 2378 C C . GLY A 1 293 ? 18.821 2.630 -9.441 1.00 89.44 293 GLY A C 1
ATOM 2379 O O . GLY A 1 293 ? 18.228 2.707 -10.513 1.00 89.44 293 GLY A O 1
ATOM 2380 N N . GLU A 1 294 ? 18.574 1.660 -8.551 1.00 90.38 294 GLU A N 1
ATOM 2381 C CA . GLU A 1 294 ? 17.597 0.578 -8.778 1.00 90.38 294 GLU A CA 1
ATOM 2382 C C . GLU A 1 294 ? 16.181 1.129 -9.010 1.00 90.38 294 GLU A C 1
ATOM 2384 O O . GLU A 1 294 ? 15.452 0.660 -9.885 1.00 90.38 294 GLU A O 1
ATOM 2389 N N . GLU A 1 295 ? 15.783 2.140 -8.234 1.00 90.88 295 GLU A N 1
ATOM 2390 C CA . GLU A 1 295 ? 14.440 2.717 -8.319 1.00 90.88 295 GLU A CA 1
ATOM 2391 C C . GLU A 1 295 ? 14.258 3.569 -9.586 1.00 90.88 295 GLU A C 1
ATOM 2393 O O . GLU A 1 295 ? 13.187 3.542 -10.196 1.00 90.88 295 GLU A O 1
ATOM 2398 N N . ASN A 1 296 ? 15.306 4.286 -10.005 1.00 91.75 296 ASN A N 1
ATOM 2399 C CA . ASN A 1 296 ? 15.322 5.036 -11.259 1.00 91.75 296 ASN A CA 1
ATOM 2400 C C . ASN A 1 296 ? 15.294 4.090 -12.470 1.00 91.75 296 ASN A C 1
ATOM 2402 O O . ASN A 1 296 ? 14.484 4.298 -13.365 1.00 91.75 296 ASN A O 1
ATOM 2406 N N . ALA A 1 297 ? 16.102 3.024 -12.472 1.00 93.81 297 ALA A N 1
ATOM 2407 C CA . ALA A 1 297 ? 16.090 2.019 -13.538 1.00 93.81 297 ALA A CA 1
ATOM 2408 C C . ALA A 1 297 ? 14.710 1.358 -13.675 1.00 93.81 297 ALA A C 1
ATOM 2410 O O . ALA A 1 297 ? 14.177 1.240 -14.776 1.00 93.81 297 ALA A O 1
ATOM 2411 N N . LEU A 1 298 ? 14.083 1.005 -12.545 1.00 94.50 298 LEU A N 1
ATOM 2412 C CA . LEU A 1 298 ? 12.723 0.472 -12.534 1.00 94.50 298 LEU A CA 1
ATOM 2413 C C . LEU A 1 298 ? 11.710 1.455 -13.127 1.00 94.50 298 LEU A C 1
ATOM 2415 O O . LEU A 1 298 ? 10.826 1.031 -13.864 1.00 94.50 298 LEU A O 1
ATOM 2419 N N . ARG A 1 299 ? 11.814 2.749 -12.795 1.00 93.69 299 ARG A N 1
ATOM 2420 C CA . ARG A 1 299 ? 10.952 3.790 -13.370 1.00 93.69 299 ARG A CA 1
ATOM 2421 C C . ARG A 1 299 ? 11.095 3.837 -14.888 1.00 93.69 299 ARG A C 1
ATOM 2423 O O . ARG A 1 299 ? 10.085 3.751 -15.569 1.00 93.69 299 ARG A O 1
ATOM 2430 N N . THR A 1 300 ? 12.321 3.834 -15.405 1.00 93.00 300 THR A N 1
ATOM 2431 C CA . THR A 1 300 ? 12.567 3.803 -16.852 1.00 93.00 300 THR A CA 1
ATOM 2432 C C . THR A 1 300 ? 11.928 2.585 -17.525 1.00 93.00 300 THR A C 1
ATOM 2434 O O . THR A 1 300 ? 11.297 2.731 -18.567 1.00 93.00 300 THR A O 1
ATOM 2437 N N . CYS A 1 301 ? 12.040 1.385 -16.941 1.00 93.81 301 CYS A N 1
ATOM 2438 C CA . CYS A 1 301 ? 11.379 0.187 -17.479 1.00 93.81 301 CYS A CA 1
ATOM 2439 C C . CYS A 1 301 ? 9.851 0.331 -17.511 1.00 93.81 301 CYS A C 1
ATOM 2441 O O . CYS A 1 301 ? 9.211 -0.048 -18.488 1.00 93.81 301 CYS A O 1
ATOM 2443 N N . VAL A 1 302 ? 9.267 0.877 -16.443 1.00 94.88 302 VAL A N 1
ATOM 2444 C CA . VAL A 1 302 ? 7.819 1.086 -16.337 1.00 94.88 302 VAL A CA 1
ATOM 2445 C C . VAL A 1 302 ? 7.330 2.126 -17.348 1.00 94.88 302 VAL A C 1
ATOM 2447 O O . VAL A 1 302 ? 6.307 1.899 -17.990 1.00 94.88 302 VAL A O 1
ATOM 2450 N N . ASP A 1 303 ? 8.054 3.232 -17.513 1.00 91.56 303 ASP A N 1
ATOM 2451 C CA . ASP A 1 303 ? 7.701 4.289 -18.464 1.00 91.56 303 ASP A CA 1
ATOM 2452 C C . ASP A 1 303 ? 7.762 3.763 -19.903 1.00 91.56 303 ASP A C 1
ATOM 2454 O O . ASP A 1 303 ? 6.816 3.945 -20.664 1.00 91.56 303 ASP A O 1
ATOM 2458 N N . ARG A 1 304 ? 8.812 3.005 -20.251 1.00 89.94 304 ARG A N 1
ATOM 2459 C CA . ARG A 1 304 ? 8.920 2.328 -21.555 1.00 89.94 304 ARG A CA 1
ATOM 2460 C C . ARG A 1 304 ? 7.772 1.352 -21.800 1.00 89.94 304 ARG A C 1
ATOM 2462 O O . ARG A 1 304 ? 7.167 1.384 -22.865 1.00 89.94 304 ARG A O 1
ATOM 2469 N N . PHE A 1 305 ? 7.443 0.518 -20.812 1.00 92.50 305 PHE A N 1
ATOM 2470 C CA . PHE A 1 305 ? 6.294 -0.388 -20.883 1.00 92.50 305 PHE A CA 1
ATOM 2471 C C . PHE A 1 305 ? 4.990 0.365 -21.158 1.00 92.50 305 PHE A C 1
ATOM 2473 O O . PHE A 1 305 ? 4.217 -0.036 -22.026 1.00 92.50 305 PHE A O 1
ATOM 2480 N N . ASN A 1 306 ? 4.749 1.457 -20.429 1.00 92.31 306 ASN A N 1
ATOM 2481 C CA . ASN A 1 306 ? 3.522 2.226 -20.574 1.00 92.31 306 ASN A CA 1
ATOM 2482 C C . ASN A 1 306 ? 3.447 2.946 -21.919 1.00 92.31 306 ASN A C 1
ATOM 2484 O O . ASN A 1 306 ? 2.401 2.886 -22.555 1.00 92.31 306 ASN A O 1
ATOM 2488 N N . ASN A 1 307 ? 4.543 3.556 -22.371 1.00 87.62 307 ASN A N 1
ATOM 2489 C CA . ASN A 1 307 ? 4.609 4.214 -23.675 1.00 87.62 307 ASN A CA 1
ATOM 2490 C C . ASN A 1 307 ? 4.394 3.214 -24.813 1.00 87.62 307 ASN A C 1
ATOM 2492 O O . ASN A 1 307 ? 3.623 3.475 -25.722 1.00 87.62 307 ASN A O 1
ATOM 2496 N N . ARG A 1 308 ? 5.010 2.031 -24.737 1.00 86.00 308 ARG A N 1
ATOM 2497 C CA . ARG A 1 308 ? 4.862 1.000 -25.770 1.00 86.00 308 ARG A CA 1
ATOM 2498 C C . ARG A 1 308 ? 3.443 0.427 -25.837 1.00 86.00 308 ARG A C 1
ATOM 2500 O O . ARG A 1 308 ? 2.976 0.071 -26.911 1.00 86.00 308 ARG A O 1
ATOM 2507 N N . ARG A 1 309 ? 2.784 0.245 -24.687 1.00 87.75 309 ARG A N 1
ATOM 2508 C CA . ARG A 1 309 ? 1.514 -0.499 -24.592 1.00 87.75 309 ARG A CA 1
ATOM 2509 C C . ARG A 1 309 ? 0.268 0.378 -24.582 1.00 87.75 309 ARG A C 1
ATOM 2511 O O . ARG A 1 309 ? -0.758 -0.051 -25.094 1.00 87.75 309 ARG A O 1
ATOM 2518 N N . TYR A 1 310 ? 0.354 1.553 -23.970 1.00 87.62 310 TYR A N 1
ATOM 2519 C CA . TYR A 1 310 ? -0.746 2.512 -23.839 1.00 87.62 310 TYR A CA 1
ATOM 2520 C C . TYR A 1 310 ? -0.337 3.897 -24.300 1.00 87.62 310 TYR A C 1
ATOM 2522 O O . TYR A 1 310 ? -0.998 4.854 -23.902 1.00 87.62 310 TYR A O 1
ATOM 2530 N N . GLY A 1 311 ? 0.781 4.029 -25.024 1.00 75.44 311 GLY A N 1
ATOM 2531 C CA . GLY A 1 311 ? 1.156 5.285 -25.647 1.00 75.44 311 GLY A CA 1
ATOM 2532 C C . GLY A 1 311 ? -0.072 5.811 -26.357 1.00 75.44 311 GLY A C 1
ATOM 2533 O O . GLY A 1 311 ? -0.489 5.269 -27.375 1.00 75.44 311 GLY A O 1
ATOM 2534 N N . PHE A 1 312 ? -0.707 6.801 -25.733 1.00 53.81 312 PHE A N 1
ATOM 2535 C CA . PHE A 1 312 ? -1.739 7.573 -26.372 1.00 53.81 312 PHE A CA 1
ATOM 2536 C C . PHE A 1 312 ? -1.040 8.122 -27.596 1.00 53.81 312 PHE A C 1
ATOM 2538 O O . PHE A 1 312 ? 0.041 8.704 -27.458 1.00 53.81 312 PHE A O 1
ATOM 2545 N N . GLU A 1 313 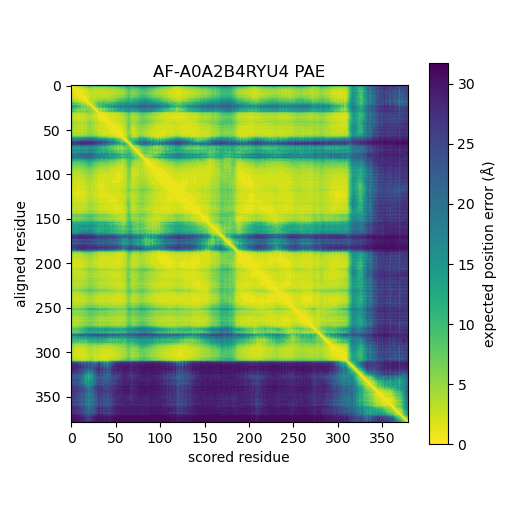? -1.620 7.917 -28.772 1.00 43.62 313 GLU A N 1
ATOM 2546 C CA . GLU A 1 313 ? -1.314 8.787 -29.888 1.00 43.62 313 GLU A CA 1
ATOM 2547 C C . GLU A 1 313 ? -1.285 10.207 -29.312 1.00 43.62 313 GLU A C 1
ATOM 2549 O O . GLU A 1 313 ? -2.289 10.713 -28.796 1.00 43.62 313 GLU A O 1
ATOM 2554 N N . ASN A 1 314 ? -0.111 10.835 -29.321 1.00 39.16 314 ASN A N 1
ATOM 2555 C CA . ASN A 1 314 ? -0.022 12.281 -29.296 1.00 39.16 314 ASN A CA 1
ATOM 2556 C C . ASN A 1 314 ? -0.676 12.734 -30.604 1.00 39.16 314 ASN A C 1
ATOM 2558 O O . ASN A 1 314 ? 0.004 13.144 -31.533 1.00 39.16 314 ASN A O 1
ATOM 2562 N N . PHE A 1 315 ? -2.002 12.638 -30.688 1.00 40.78 315 PHE A N 1
ATOM 2563 C CA . PHE A 1 315 ? -2.777 12.954 -31.878 1.00 40.78 315 PHE A CA 1
ATOM 2564 C C . PHE A 1 315 ? -2.763 14.464 -32.168 1.00 40.78 315 PHE A C 1
ATOM 2566 O O . PHE A 1 315 ? -3.441 14.913 -33.078 1.00 40.78 315 PHE A O 1
ATOM 2573 N N . ASP A 1 316 ? -2.015 15.281 -31.409 1.00 34.38 316 ASP A N 1
ATOM 2574 C CA . ASP A 1 316 ? -2.067 16.731 -31.605 1.00 34.38 316 ASP A CA 1
ATOM 2575 C C . ASP A 1 316 ? -0.824 17.544 -31.207 1.00 34.38 316 ASP A C 1
ATOM 2577 O O . ASP A 1 316 ? -0.920 18.750 -30.971 1.00 34.38 316 ASP A O 1
ATOM 2581 N N . ARG A 1 317 ? 0.376 16.948 -31.128 1.00 33.97 317 ARG A N 1
ATOM 2582 C CA . ARG A 1 317 ? 1.612 17.747 -30.995 1.00 33.97 317 ARG A CA 1
ATOM 2583 C C . ARG A 1 317 ? 2.772 17.162 -31.789 1.00 33.97 317 ARG A C 1
ATOM 2585 O O . ARG A 1 317 ? 3.514 16.352 -31.261 1.00 33.97 317 ARG A O 1
ATOM 2592 N N . LEU A 1 318 ? 2.924 17.691 -33.005 1.00 37.94 318 LEU A N 1
ATOM 2593 C CA . LEU A 1 318 ? 4.183 17.872 -33.739 1.00 37.94 318 LEU A CA 1
ATOM 2594 C C . LEU A 1 318 ? 5.155 16.683 -33.713 1.00 37.94 318 LEU A C 1
ATOM 2596 O O . LEU A 1 318 ? 5.997 16.580 -32.823 1.00 37.94 318 LEU A O 1
ATOM 2600 N N . GLY A 1 319 ? 5.108 15.914 -34.798 1.00 34.66 319 GLY A N 1
ATOM 2601 C CA . GLY A 1 319 ? 6.161 14.992 -35.198 1.00 34.66 319 GLY A CA 1
ATOM 2602 C C . GLY A 1 319 ? 5.836 13.559 -34.829 1.00 34.66 319 GLY A C 1
ATOM 2603 O O . GLY A 1 319 ? 5.661 13.236 -33.655 1.00 34.66 319 GLY A O 1
ATOM 2604 N N . GLU A 1 320 ? 5.765 12.724 -35.860 1.00 37.59 320 GLU A N 1
ATOM 2605 C CA . GLU A 1 320 ? 5.882 11.276 -35.777 1.00 37.59 320 GLU A CA 1
ATOM 2606 C C . GLU A 1 320 ? 6.896 10.880 -34.697 1.00 37.59 320 GLU A C 1
ATOM 2608 O O . GLU A 1 320 ? 7.951 11.500 -34.523 1.00 37.59 320 GLU A O 1
ATOM 2613 N N . SER A 1 321 ? 6.548 9.869 -33.908 1.00 40.91 321 SER A N 1
ATOM 2614 C CA . SER A 1 321 ? 7.474 9.261 -32.966 1.00 40.91 321 SER A CA 1
ATOM 2615 C C . SER A 1 321 ? 8.755 8.886 -33.706 1.00 40.91 321 SER A C 1
ATOM 2617 O O . SER A 1 321 ? 8.765 7.935 -34.478 1.00 40.91 321 SER A O 1
ATOM 2619 N N . ALA A 1 322 ? 9.847 9.596 -33.417 1.00 46.16 322 ALA A N 1
ATOM 2620 C CA . ALA A 1 322 ? 11.177 9.319 -33.960 1.00 46.16 322 ALA A CA 1
ATOM 2621 C C . ALA A 1 322 ? 11.653 7.869 -33.712 1.00 46.16 322 ALA A C 1
ATOM 2623 O O . ALA A 1 322 ? 12.592 7.414 -34.352 1.00 46.16 322 ALA A O 1
ATOM 2624 N N . GLU A 1 323 ? 11.007 7.133 -32.799 1.00 47.25 323 GLU A N 1
ATOM 2625 C CA . GLU A 1 323 ? 11.254 5.705 -32.574 1.00 47.25 323 GLU A CA 1
ATOM 2626 C C . GLU A 1 323 ? 10.413 4.776 -33.474 1.00 47.25 323 GLU A C 1
ATOM 2628 O O . GLU A 1 323 ? 10.800 3.629 -33.640 1.00 47.25 323 GLU A O 1
ATOM 2633 N N . GLU A 1 324 ? 9.291 5.205 -34.065 1.00 48.66 324 GLU A N 1
ATOM 2634 C CA . GLU A 1 324 ? 8.571 4.384 -35.060 1.00 48.66 324 GLU A CA 1
ATOM 2635 C C . GLU A 1 324 ? 9.153 4.550 -36.470 1.00 48.66 324 GLU A C 1
ATOM 2637 O O . GLU A 1 324 ? 9.196 3.570 -37.213 1.00 48.66 324 GLU A O 1
ATOM 2642 N N . ASP A 1 325 ? 9.676 5.733 -36.809 1.00 49.75 325 ASP A N 1
ATOM 2643 C CA . ASP A 1 325 ? 10.300 6.007 -38.115 1.00 49.75 325 ASP A CA 1
ATOM 2644 C C . ASP A 1 325 ? 11.621 5.257 -38.334 1.00 49.75 325 ASP A C 1
ATOM 2646 O O . ASP A 1 325 ? 11.912 4.815 -39.444 1.00 49.75 325 ASP A O 1
ATOM 2650 N N . GLU A 1 326 ? 12.415 5.042 -37.281 1.00 52.16 326 GLU A N 1
ATOM 2651 C CA . GLU A 1 326 ? 13.723 4.373 -37.392 1.00 52.16 326 GLU A CA 1
ATOM 2652 C C . GLU A 1 326 ? 13.603 2.867 -37.712 1.00 52.16 326 GLU A C 1
ATOM 2654 O O . GLU A 1 326 ? 14.565 2.229 -38.146 1.00 52.16 326 GLU A O 1
ATOM 2659 N N . TYR A 1 327 ? 12.411 2.287 -37.520 1.00 52.75 327 TYR A N 1
ATOM 2660 C CA . TYR A 1 327 ? 12.155 0.851 -37.658 1.00 52.75 327 TYR A CA 1
ATOM 2661 C C . TYR A 1 327 ? 10.994 0.523 -38.612 1.00 52.75 327 TYR A C 1
ATOM 2663 O O . TYR A 1 327 ? 10.514 -0.617 -38.624 1.00 52.75 327 TYR A O 1
ATOM 2671 N N . GLN A 1 328 ? 10.550 1.472 -39.442 1.00 55.41 328 GLN A N 1
ATOM 2672 C CA . GLN A 1 328 ? 9.693 1.146 -40.581 1.00 55.41 328 GLN A CA 1
ATOM 2673 C C . GLN A 1 328 ? 10.523 0.487 -41.697 1.00 55.41 328 GLN A C 1
ATOM 2675 O O . GLN A 1 328 ? 11.704 0.804 -41.863 1.00 55.41 328 GLN A O 1
ATOM 2680 N N . PRO A 1 329 ? 9.954 -0.456 -42.474 1.00 58.22 329 PRO A N 1
ATOM 2681 C CA . PRO A 1 329 ? 10.617 -0.946 -43.674 1.00 58.22 329 PRO A CA 1
ATOM 2682 C C . PRO A 1 329 ? 10.916 0.241 -44.591 1.00 58.22 329 PRO A C 1
ATOM 2684 O O . PRO A 1 329 ? 9.993 0.923 -45.029 1.00 58.22 329 PRO A O 1
ATOM 2687 N N . VAL A 1 330 ? 12.197 0.484 -44.872 1.00 64.25 330 VAL A N 1
ATOM 2688 C CA . VAL A 1 330 ? 12.603 1.523 -45.823 1.00 64.25 330 VAL A CA 1
ATOM 2689 C C . VAL A 1 330 ? 12.009 1.183 -47.188 1.00 64.25 330 VAL A C 1
ATOM 2691 O O . VAL A 1 330 ? 12.044 0.022 -47.618 1.00 64.25 330 VAL A O 1
ATOM 2694 N N . ASP A 1 331 ? 11.444 2.182 -47.864 1.00 67.56 331 ASP A N 1
ATOM 2695 C CA . ASP A 1 331 ? 10.966 2.009 -49.228 1.00 67.56 331 ASP A CA 1
ATOM 2696 C C . ASP A 1 331 ? 12.155 1.763 -50.165 1.00 67.56 331 ASP A C 1
ATOM 2698 O O . ASP A 1 331 ? 12.889 2.670 -50.548 1.00 67.56 331 ASP A O 1
ATOM 2702 N N . ASN A 1 332 ? 12.353 0.497 -50.526 1.00 70.88 332 ASN A N 1
ATOM 2703 C CA . ASN A 1 332 ? 13.422 0.072 -51.425 1.00 70.88 332 ASN A CA 1
ATOM 2704 C C . ASN A 1 332 ? 13.017 0.168 -52.909 1.00 70.88 332 ASN A C 1
ATOM 2706 O O . ASN A 1 332 ? 13.756 -0.296 -53.782 1.00 70.88 332 ASN A O 1
ATOM 2710 N N . ASN A 1 333 ? 11.836 0.711 -53.229 1.00 77.62 333 ASN A N 1
ATOM 2711 C CA . ASN A 1 333 ? 11.383 0.850 -54.604 1.00 77.62 333 ASN A CA 1
ATOM 2712 C C . ASN A 1 333 ? 11.939 2.131 -55.241 1.00 77.62 333 ASN A C 1
ATOM 2714 O O . ASN A 1 333 ? 11.469 3.239 -54.990 1.00 77.62 333 ASN A O 1
ATOM 2718 N N . VAL A 1 334 ? 12.889 1.961 -56.161 1.00 71.81 334 VAL A N 1
ATOM 2719 C CA . VAL A 1 334 ? 13.535 3.056 -56.903 1.00 71.81 334 VAL A CA 1
ATOM 2720 C C . VAL A 1 334 ? 12.521 3.958 -57.624 1.00 71.81 334 VAL A C 1
ATOM 2722 O O . VAL A 1 334 ? 12.727 5.164 -57.713 1.00 71.81 334 VAL A O 1
ATOM 2725 N N . LEU A 1 335 ? 11.399 3.410 -58.108 1.00 76.19 335 LEU A N 1
ATOM 2726 C CA . LEU A 1 335 ? 10.357 4.197 -58.785 1.00 76.19 335 LEU A CA 1
ATOM 2727 C C . LEU A 1 335 ? 9.560 5.087 -57.824 1.00 76.19 335 LEU A C 1
ATOM 2729 O O . LEU A 1 335 ? 9.041 6.116 -58.247 1.00 76.19 335 LEU A O 1
ATOM 2733 N N . SER A 1 336 ? 9.463 4.690 -56.556 1.00 75.31 336 SER A N 1
ATOM 2734 C CA . SER A 1 336 ? 8.805 5.471 -55.510 1.00 75.31 336 SER A CA 1
ATOM 2735 C C . SER A 1 336 ? 9.678 6.663 -55.112 1.00 75.31 336 SER A C 1
ATOM 2737 O O . SER A 1 336 ? 9.240 7.807 -55.212 1.00 75.31 336 SER A O 1
ATOM 2739 N N . VAL A 1 337 ? 10.964 6.408 -54.837 1.00 68.50 337 VAL A N 1
ATOM 2740 C CA . VAL A 1 337 ? 11.961 7.436 -54.480 1.00 68.50 337 VAL A CA 1
ATOM 2741 C C . VAL A 1 337 ? 12.170 8.454 -55.608 1.00 68.50 337 VAL A C 1
ATOM 2743 O O . VAL A 1 337 ? 12.216 9.655 -55.366 1.00 68.50 337 VAL A O 1
ATOM 2746 N N . LEU A 1 338 ? 12.257 8.006 -56.867 1.00 69.38 338 LEU A N 1
ATOM 2747 C CA . LEU A 1 338 ? 12.395 8.910 -58.021 1.00 69.38 338 LEU A CA 1
ATOM 2748 C C . LEU A 1 338 ? 11.092 9.647 -58.380 1.00 69.38 338 LEU A C 1
ATOM 2750 O O . LEU A 1 338 ? 11.128 10.625 -59.128 1.00 69.38 338 LEU A O 1
ATOM 2754 N N . GLY A 1 339 ? 9.945 9.164 -57.895 1.00 73.31 339 GLY A N 1
ATOM 2755 C CA . GLY A 1 339 ? 8.638 9.793 -58.083 1.00 73.31 339 GLY A CA 1
ATOM 2756 C C . GLY A 1 339 ? 8.329 10.879 -57.050 1.00 73.31 339 GLY A C 1
ATOM 2757 O O . GLY A 1 339 ? 7.393 11.661 -57.246 1.00 73.31 339 GLY A O 1
ATOM 2758 N N . GLU A 1 340 ? 9.105 10.943 -55.969 1.00 74.81 340 GLU A N 1
ATOM 2759 C CA . GLU A 1 340 ? 8.910 11.890 -54.883 1.00 74.81 340 GLU A CA 1
ATOM 2760 C C . GLU A 1 340 ? 9.313 13.311 -55.310 1.00 74.81 340 GLU A C 1
ATOM 2762 O O . GLU A 1 340 ? 10.425 13.578 -55.772 1.00 74.81 340 GLU A O 1
ATOM 2767 N N . LYS A 1 341 ? 8.385 14.264 -55.178 1.00 71.12 341 LYS A N 1
ATOM 2768 C CA . LYS A 1 341 ? 8.655 15.672 -55.489 1.00 71.12 341 LYS A CA 1
ATOM 2769 C C . LYS A 1 341 ? 9.295 16.351 -54.285 1.00 71.12 341 LYS A C 1
ATOM 2771 O O . LYS A 1 341 ? 8.598 16.898 -53.438 1.00 71.12 341 LYS A O 1
ATOM 2776 N N . ILE A 1 342 ? 10.621 16.354 -54.245 1.00 75.81 342 ILE A N 1
ATOM 2777 C CA . ILE A 1 342 ? 11.381 17.047 -53.201 1.00 75.81 342 ILE A CA 1
ATOM 2778 C C . ILE A 1 342 ? 11.415 18.554 -53.504 1.00 75.81 342 ILE A C 1
ATOM 2780 O O . ILE A 1 342 ? 11.985 18.996 -54.506 1.00 75.81 342 ILE A O 1
ATOM 2784 N N . GLU A 1 343 ? 10.823 19.371 -52.630 1.00 78.12 343 GLU A N 1
ATOM 2785 C CA . GLU A 1 343 ? 10.946 20.828 -52.715 1.00 78.12 343 GLU A CA 1
ATOM 2786 C C . GLU A 1 343 ? 12.297 21.294 -52.158 1.00 78.12 343 GLU A C 1
ATOM 2788 O O . GLU A 1 343 ? 12.526 21.347 -50.953 1.00 78.12 343 GLU A O 1
ATOM 2793 N N . LEU A 1 344 ? 13.210 21.671 -53.056 1.00 82.44 344 LEU A N 1
ATOM 2794 C CA . LEU A 1 344 ? 14.509 22.218 -52.662 1.00 82.44 344 LEU A CA 1
ATOM 2795 C C . LEU A 1 344 ? 14.353 23.608 -52.021 1.00 82.44 344 LEU A C 1
ATOM 2797 O O . LEU A 1 344 ? 13.611 24.462 -52.531 1.00 82.44 344 LEU A O 1
ATOM 2801 N N . SER A 1 345 ? 15.106 23.851 -50.944 1.00 86.06 345 SER A N 1
ATOM 2802 C CA . SER A 1 345 ? 15.115 25.131 -50.229 1.00 86.06 345 SER A CA 1
ATOM 2803 C C . SER A 1 345 ? 15.565 26.288 -51.130 1.00 86.06 345 SER A C 1
ATOM 2805 O O . SER A 1 345 ? 16.342 26.110 -52.074 1.00 86.06 345 SER A O 1
ATOM 2807 N N . SER A 1 346 ? 15.084 27.501 -50.844 1.00 84.31 346 SER A N 1
ATOM 2808 C CA . SER A 1 346 ? 15.461 28.715 -51.583 1.00 84.31 346 SER A CA 1
ATOM 2809 C C . SER A 1 346 ? 16.969 28.969 -51.552 1.00 84.31 346 SER A C 1
ATOM 2811 O O . SER A 1 346 ? 17.550 29.357 -52.562 1.00 84.31 346 SER A O 1
ATOM 2813 N N . ASP A 1 347 ? 17.615 28.683 -50.423 1.00 85.56 347 ASP A N 1
ATOM 2814 C CA . ASP A 1 347 ? 19.054 28.880 -50.248 1.00 85.56 347 ASP A CA 1
ATOM 2815 C C . ASP A 1 347 ? 19.874 27.897 -51.082 1.00 85.56 347 ASP A C 1
ATOM 2817 O O . ASP A 1 347 ? 20.894 28.283 -51.657 1.00 85.56 347 ASP A O 1
ATOM 2821 N N . PHE A 1 348 ? 19.418 26.645 -51.197 1.00 86.88 348 PHE A N 1
ATOM 2822 C CA . PHE A 1 348 ? 20.057 25.665 -52.071 1.00 86.88 348 PHE A CA 1
ATOM 2823 C C . PHE A 1 348 ? 19.897 26.058 -53.539 1.00 86.88 348 PHE A C 1
ATOM 2825 O O . PHE A 1 348 ? 20.882 26.080 -54.271 1.00 86.88 348 PHE A O 1
ATOM 2832 N N . LYS A 1 349 ? 18.687 26.458 -53.957 1.00 87.19 349 LYS A N 1
ATOM 2833 C CA . LYS A 1 349 ? 18.421 26.932 -55.327 1.00 87.19 349 LYS A CA 1
ATOM 2834 C C . LYS A 1 349 ? 19.330 28.104 -55.710 1.00 87.19 349 LYS A C 1
ATOM 2836 O O . LYS A 1 349 ? 19.900 28.101 -56.795 1.00 87.19 349 LYS A O 1
ATOM 2841 N N . ASN A 1 350 ? 19.521 29.060 -54.802 1.00 89.19 350 ASN A N 1
ATOM 2842 C CA . ASN A 1 350 ? 20.365 30.234 -55.035 1.00 89.19 350 ASN A CA 1
ATOM 2843 C C . ASN A 1 350 ? 21.871 29.915 -55.087 1.00 89.19 350 ASN A C 1
ATOM 2845 O O . ASN A 1 350 ? 22.631 30.676 -55.678 1.00 89.19 350 ASN A O 1
ATOM 2849 N N . ASN A 1 351 ? 22.313 28.814 -54.472 1.00 89.06 351 ASN A N 1
ATOM 2850 C CA . ASN A 1 351 ? 23.723 28.409 -54.418 1.00 89.06 351 ASN A CA 1
ATOM 2851 C C . ASN A 1 351 ? 24.022 27.140 -55.234 1.00 89.06 351 ASN A C 1
ATOM 2853 O O . ASN A 1 351 ? 25.098 26.556 -55.092 1.00 89.06 351 ASN A O 1
ATOM 2857 N N . TYR A 1 352 ? 23.088 26.719 -56.086 1.00 88.50 352 TYR A N 1
ATOM 2858 C CA . TYR A 1 352 ? 23.141 25.443 -56.792 1.00 88.50 352 TYR A CA 1
ATOM 2859 C C . TYR A 1 352 ? 24.389 25.298 -57.673 1.00 88.50 352 TYR A C 1
ATOM 2861 O O . TYR A 1 352 ? 25.055 24.267 -57.630 1.00 88.50 352 TYR A O 1
ATOM 2869 N N . GLU A 1 353 ? 24.767 26.351 -58.405 1.00 87.81 353 GLU A N 1
ATOM 2870 C CA . GLU A 1 353 ? 25.957 26.332 -59.269 1.00 87.81 353 GLU A CA 1
ATOM 2871 C C . GLU A 1 353 ? 27.252 26.123 -58.473 1.00 87.81 353 GLU A C 1
ATOM 2873 O O . GLU A 1 353 ? 28.087 25.301 -58.842 1.00 87.81 353 GLU A O 1
ATOM 2878 N N . ARG A 1 354 ? 27.388 26.794 -57.322 1.00 86.44 354 ARG A N 1
ATOM 2879 C CA . ARG A 1 354 ? 28.554 26.619 -56.438 1.00 86.44 354 ARG A CA 1
ATOM 2880 C C . ARG A 1 354 ? 28.616 25.220 -55.839 1.00 86.44 354 ARG A C 1
ATOM 2882 O O . ARG A 1 354 ? 29.703 24.692 -55.622 1.00 86.44 354 ARG A O 1
ATOM 2889 N N . TRP A 1 355 ? 27.458 24.635 -55.539 1.00 89.38 355 TRP A N 1
ATOM 2890 C CA . TRP A 1 355 ? 27.381 23.259 -55.064 1.00 89.38 355 TRP A CA 1
ATOM 2891 C C . TRP A 1 355 ? 27.791 22.269 -56.161 1.00 89.38 355 TRP A C 1
ATOM 2893 O O . TRP A 1 355 ? 28.588 21.379 -55.881 1.00 89.38 355 TRP A O 1
ATOM 2903 N N . LEU A 1 356 ? 27.340 22.460 -57.408 1.00 86.12 356 LEU A N 1
ATOM 2904 C CA . LEU A 1 356 ? 27.738 21.624 -58.548 1.00 86.12 356 LEU A CA 1
ATOM 2905 C C . LEU A 1 356 ? 29.249 21.655 -58.790 1.00 86.12 356 LEU A C 1
ATOM 2907 O O . LEU A 1 356 ? 29.868 20.602 -58.934 1.00 86.12 356 LEU A O 1
ATOM 2911 N N . GLU A 1 357 ? 29.855 22.843 -58.799 1.00 87.75 357 GLU A N 1
ATOM 2912 C CA . GLU A 1 357 ? 31.305 22.973 -58.971 1.00 87.75 357 GLU A CA 1
ATOM 2913 C C . GLU A 1 357 ? 32.072 22.232 -57.879 1.00 87.75 357 GLU A C 1
ATOM 2915 O O . GLU A 1 357 ? 33.014 21.495 -58.174 1.00 87.75 357 GLU A O 1
ATOM 2920 N N . ARG A 1 358 ? 31.644 22.379 -56.622 1.00 84.88 358 ARG A N 1
ATOM 2921 C CA . ARG A 1 358 ? 32.348 21.796 -55.482 1.00 84.88 358 ARG A CA 1
ATOM 2922 C C . ARG A 1 358 ? 32.117 20.295 -55.337 1.00 84.88 358 ARG A C 1
ATOM 2924 O O . ARG A 1 358 ? 33.080 19.567 -55.164 1.00 84.88 358 ARG A O 1
ATOM 2931 N N . GLU A 1 359 ? 30.880 19.825 -55.393 1.00 82.94 359 GLU A N 1
ATOM 2932 C CA . GLU A 1 359 ? 30.537 18.447 -55.012 1.00 82.94 359 GLU A CA 1
ATOM 2933 C C . GLU A 1 359 ? 30.429 17.494 -56.207 1.00 82.94 359 GLU A C 1
ATOM 2935 O O . GLU A 1 359 ? 30.568 16.289 -56.029 1.00 82.94 359 GLU A O 1
ATOM 2940 N N . VAL A 1 360 ? 30.188 18.008 -57.419 1.00 81.19 360 VAL A N 1
ATOM 2941 C CA . VAL A 1 360 ? 29.978 17.169 -58.612 1.00 81.19 360 VAL A CA 1
ATOM 2942 C C . VAL A 1 360 ? 31.150 17.270 -59.579 1.00 81.19 360 VAL A C 1
ATOM 2944 O O . VAL A 1 360 ? 31.695 16.248 -59.982 1.00 81.19 360 VAL A O 1
ATOM 2947 N N . PHE A 1 361 ? 31.564 18.481 -59.957 1.00 83.88 361 PHE A N 1
ATOM 2948 C CA . PHE A 1 361 ? 32.606 18.650 -60.977 1.00 83.88 361 PHE A CA 1
ATOM 2949 C C . PHE A 1 361 ? 34.026 18.534 -60.424 1.00 83.88 361 PHE A C 1
ATOM 2951 O O . PHE A 1 361 ? 34.905 18.030 -61.121 1.00 83.88 361 PHE A O 1
ATOM 2958 N N . SER A 1 362 ? 34.270 18.991 -59.191 1.00 81.00 362 SER A N 1
ATOM 2959 C CA . SER A 1 362 ? 35.608 18.923 -58.583 1.00 81.00 362 SER A CA 1
ATOM 2960 C C . SER A 1 362 ? 35.917 17.594 -57.885 1.00 81.00 362 SER A C 1
ATOM 2962 O O . SER A 1 362 ? 37.068 17.340 -57.531 1.00 81.00 362 SER A O 1
ATOM 2964 N N . VAL A 1 363 ? 34.916 16.721 -57.731 1.00 78.19 363 VAL A N 1
ATOM 2965 C CA . VAL A 1 363 ? 35.065 15.402 -57.109 1.00 78.19 363 VAL A CA 1
ATOM 2966 C C . VAL A 1 363 ? 35.172 14.336 -58.196 1.00 78.19 363 VAL A C 1
ATOM 2968 O O . VAL A 1 363 ? 34.266 14.158 -59.006 1.00 78.19 363 VAL A O 1
ATOM 2971 N N . SER A 1 364 ? 36.274 13.584 -58.212 1.00 73.69 364 SER A N 1
ATOM 2972 C CA . SER A 1 364 ? 36.402 12.406 -59.074 1.00 73.69 364 SER A CA 1
ATOM 2973 C C . SER A 1 364 ? 35.582 11.252 -58.492 1.00 73.69 364 SER A C 1
ATOM 2975 O O . SER A 1 364 ? 36.033 10.574 -57.567 1.00 73.69 364 SER A O 1
ATOM 2977 N N . ILE A 1 365 ? 34.373 11.047 -59.010 1.00 73.44 365 ILE A N 1
ATOM 2978 C CA . ILE A 1 365 ? 33.507 9.933 -58.612 1.00 73.44 365 ILE A CA 1
ATOM 2979 C C . ILE A 1 365 ? 33.939 8.678 -59.378 1.00 73.44 365 ILE A C 1
ATOM 2981 O O . ILE A 1 365 ? 33.973 8.675 -60.609 1.00 73.44 365 ILE A O 1
ATOM 2985 N N . ASP A 1 366 ? 34.270 7.616 -58.644 1.00 72.56 366 ASP A N 1
ATOM 2986 C CA . ASP A 1 366 ? 34.535 6.292 -59.209 1.00 72.56 366 ASP A CA 1
ATOM 2987 C C . ASP A 1 366 ? 33.206 5.573 -59.480 1.00 72.56 366 ASP A C 1
ATOM 2989 O O . ASP A 1 366 ? 32.601 4.954 -58.601 1.00 72.56 366 ASP A O 1
ATOM 2993 N N . TRP A 1 367 ? 32.711 5.711 -60.708 1.00 70.38 367 TRP A N 1
ATOM 2994 C CA . TRP A 1 367 ? 31.416 5.171 -61.122 1.00 70.38 367 TRP A CA 1
ATOM 2995 C C . TRP A 1 367 ? 31.388 3.635 -61.184 1.00 70.38 367 TRP A C 1
ATOM 2997 O O . TRP A 1 367 ? 30.305 3.049 -61.121 1.00 70.38 367 TRP A O 1
ATOM 3007 N N . ASP A 1 368 ? 32.547 2.969 -61.236 1.00 70.81 368 ASP A N 1
ATOM 3008 C CA . ASP A 1 368 ? 32.628 1.503 -61.295 1.00 70.81 368 ASP A CA 1
ATOM 3009 C C . ASP A 1 368 ? 32.276 0.849 -59.942 1.00 70.81 368 ASP A C 1
ATOM 3011 O O . ASP A 1 368 ? 31.781 -0.286 -59.887 1.00 70.81 368 ASP A O 1
ATOM 3015 N N . GLN A 1 369 ? 32.421 1.582 -58.831 1.00 66.56 369 GLN A N 1
ATOM 3016 C CA . GLN A 1 369 ? 31.966 1.141 -57.506 1.00 66.56 369 GLN A CA 1
ATOM 3017 C C . GLN A 1 369 ? 30.435 1.033 -57.394 1.00 66.56 369 GLN A C 1
ATOM 3019 O O . GLN A 1 369 ? 29.929 0.168 -56.682 1.00 66.56 369 GLN A O 1
ATOM 3024 N N . LEU A 1 370 ? 29.682 1.864 -58.121 1.00 58.66 370 LEU A N 1
ATOM 3025 C CA . LEU A 1 370 ? 28.212 1.841 -58.110 1.00 58.66 370 LEU A CA 1
ATOM 3026 C C . LEU A 1 370 ? 27.643 0.615 -58.840 1.00 58.66 370 LEU A C 1
ATOM 3028 O O . LEU A 1 370 ? 26.618 0.072 -58.432 1.00 58.66 370 LEU A O 1
ATOM 3032 N N . CYS A 1 371 ? 28.327 0.145 -59.884 1.00 60.88 371 CYS A N 1
ATOM 3033 C CA . CYS A 1 371 ? 27.905 -1.005 -60.690 1.00 60.88 371 CYS A CA 1
ATOM 3034 C C . CYS A 1 371 ? 28.346 -2.362 -60.112 1.00 60.88 371 CYS A C 1
ATOM 3036 O O . CYS A 1 371 ? 27.805 -3.396 -60.501 1.00 60.88 371 CYS A O 1
ATOM 3038 N N . SER A 1 372 ? 29.315 -2.380 -59.191 1.00 57.59 372 SER A N 1
ATOM 3039 C CA . SER A 1 372 ? 29.866 -3.603 -58.582 1.00 57.59 372 SER A CA 1
ATOM 3040 C C . SER A 1 372 ? 29.172 -4.026 -57.283 1.00 57.59 372 SER A C 1
ATOM 3042 O O . SER A 1 372 ? 29.539 -5.041 -56.690 1.00 57.59 372 SER A O 1
ATOM 3044 N N . CYS A 1 373 ? 28.120 -3.313 -56.867 1.00 48.19 373 CYS A N 1
ATOM 3045 C CA . CYS A 1 373 ? 27.299 -3.666 -55.711 1.00 48.19 373 CYS A CA 1
ATOM 3046 C C . CYS A 1 373 ? 26.358 -4.853 -56.024 1.00 48.19 373 CYS A C 1
ATOM 3048 O O . CYS A 1 373 ? 25.138 -4.776 -55.895 1.00 48.19 373 CYS A O 1
ATOM 3050 N N . THR A 1 374 ? 26.914 -5.986 -56.460 1.00 47.72 374 THR A N 1
ATOM 3051 C CA . THR A 1 374 ? 26.240 -7.279 -56.332 1.00 47.72 374 THR A CA 1
ATOM 3052 C C . THR A 1 374 ? 26.251 -7.643 -54.859 1.00 47.72 374 THR A C 1
ATOM 3054 O O . THR A 1 374 ? 27.315 -7.888 -54.289 1.00 47.72 374 THR A O 1
ATOM 3057 N N . ALA A 1 375 ? 25.068 -7.642 -54.249 1.00 48.16 375 ALA A N 1
ATOM 3058 C CA . ALA A 1 375 ? 24.834 -8.061 -52.879 1.00 48.16 375 ALA A CA 1
ATOM 3059 C C . ALA A 1 375 ? 25.615 -9.343 -52.550 1.00 48.16 375 ALA A C 1
ATOM 3061 O O . ALA A 1 375 ? 25.270 -10.434 -53.004 1.00 48.16 375 ALA A O 1
ATOM 3062 N N . GLN A 1 376 ? 26.654 -9.223 -51.723 1.00 38.09 376 GLN A N 1
ATOM 3063 C CA . GLN A 1 376 ? 27.110 -10.351 -50.925 1.00 38.09 376 GLN A CA 1
ATOM 3064 C C . GLN A 1 376 ? 26.051 -10.573 -49.843 1.00 38.09 376 GLN A C 1
ATOM 3066 O O . GLN A 1 376 ? 26.158 -10.076 -48.725 1.00 38.09 376 GLN A O 1
ATOM 3071 N N . CYS A 1 377 ? 24.990 -11.300 -50.197 1.00 37.47 377 CYS A N 1
ATOM 3072 C CA . CYS A 1 377 ? 24.235 -12.057 -49.213 1.00 37.47 377 CYS A CA 1
ATOM 3073 C C . CYS A 1 377 ? 25.196 -13.109 -48.656 1.00 37.47 377 CYS A C 1
ATOM 3075 O O . CYS A 1 377 ? 25.451 -14.129 -49.290 1.00 37.47 377 CYS A O 1
ATOM 3077 N N . VAL A 1 378 ? 25.797 -12.802 -47.510 1.00 36.09 378 VAL A N 1
ATOM 3078 C CA . VAL A 1 378 ? 26.479 -13.796 -46.686 1.00 36.09 378 VAL A CA 1
ATOM 3079 C C . VAL A 1 378 ? 25.383 -14.693 -46.107 1.00 36.09 378 VAL A C 1
ATOM 3081 O O . VAL A 1 378 ? 24.518 -14.197 -45.382 1.00 36.09 378 VAL A O 1
ATOM 3084 N N . GLU A 1 379 ? 25.382 -15.964 -46.519 1.00 34.78 379 GLU A N 1
ATOM 3085 C CA . GLU A 1 379 ? 24.575 -17.052 -45.937 1.00 34.78 379 GLU A CA 1
ATOM 3086 C C . GLU A 1 379 ? 24.869 -17.274 -44.448 1.00 34.78 379 GLU A C 1
ATOM 3088 O O . GLU A 1 379 ? 26.049 -17.139 -44.039 1.00 34.78 379 GLU A O 1
#

Nearest PDB structures (foldseek):
  7k36-assembly1_I  TM=8.803E-01  e=5.001E-22  Homo sapiens
  7sqc-assembly1_J0  TM=2.547E-01  e=4.901E+00  Chlamydomonas reinhardtii
  7sqc-assembly1_N0  TM=2.432E-01  e=6.320E+00  Chlamydomonas reinhardtii

Organism: Stylophora pistillata (NCBI:txid50429)

InterPro domains:
  IPR021819 Far11/STRP, C-terminal [PF11882] (11-163)
  IPR021819 Far11/STRP, C-terminal [PF11882] (171-314)
  IPR021819 Far11/STRP, C-terminal [SM01293] (1-352)
  IPR040185 Far11/STRP [PTHR13239] (1-372)